Protein AF-0000000085068963 (afdb_homodimer)

Radius of gyration: 24.22 Å; Cα contacts (8 Å, |Δi|>4): 1140; chains: 2; bounding box: 43×78×57 Å

Foldseek 3Di:
DDDPVRVVVVDDDDDDDDDDDQPAAEEEEEEEPLADFQVVLVVQFRPSHYDYWYFYFYAPQFQALVSLLVSLVCQQVRLCPTPPPDQHQEYEYEWQLSCLSNDVVSSQCSNCVPRPDHYYYFLNRLVLVLCVVLVWQEEEEEEAAAPNSVVSVVVVSVVSRHHDQFYDYNHDGGLNCLLVDDPVNVLVRCCVGCVVTPGQEYEYETSSHPCQQCQVVSCVVNVHHYHYSSLSRVQVSQVSSPHQGDRPNRTCSRHPDPD/DDDPVRVVVVDDDDDDDDDDDQPAAEEEEEEEPLADFQVVLVVQFRPSHYDYWYFYFYAPQFQALVSLLVSLVCQQVRLCPTPPPDQHQEYEYEWQLSCLSNDVVSSQCSNCVPRPDHYYYFLNRLVLVLCVVLVWQEEEEEEAAAPNSVVSVVVVSVVSRHHDQFYDYNHDGGLNCLLVDDPVNVLVRCCVGCVVTPGQEYEYETSSHNCQQCQVVSCVVNVHHYHYSSLSRVQVSQVSSPHQGDRPNRTCSRHPDPD

Secondary structure (DSSP, 8-state):
---HHHHHHHSEE----BPPPPSSEEEEEEEETT-SSHHHHHHHHHTTTEEEEEEEE----B-SHHHHHHTHHHHHHHHHTSSTTS--SEEEE--HHHHHHH-HHHHHHHHHTTT-S--EE-HHHHHHHHHHHTT--EEEEEE-S-HHHHHHHHHHHHHTT-EEEEEEE----BHHHHTTB-HHHHHHHHHHHHTT---SEEEE--TTS--GGGHHHHHHHHSS-EEEHHHHHHHHHHHHTT-----TTS-SGGG----/---HHHHHHHSEE---PBPPPPSSEEEEEEEETT-SSHHHHHHHHHTTTEEEEEEEE----B-SHHHHHHTHHHHHHHHHTTTTTS--SEEEE--HHHHHHH-HHHHHHHHHTTT-S--EE-HHHHHHHHHHHTT--EEEEEE-S-HHHHHHHHHHHHHTT-EEEEEEE----BHHHHTTB-HHHHHHHHHHHHTT---SEEEE--TTS--GGGHHHHHHHHSS-EEEHHHHHHHHHHHHTT-----TTS-SGGG----

Structure (mmCIF, N/CA/C/O backbone):
data_AF-0000000085068963-model_v1
#
loop_
_entity.id
_entity.type
_entity.pdbx_description
1 polymer 'Asp/Glu racemase'
#
loop_
_atom_site.group_PDB
_atom_site.id
_atom_site.type_symbol
_atom_site.label_atom_id
_atom_site.label_alt_id
_atom_site.label_comp_id
_atom_site.label_asym_id
_atom_site.label_entity_id
_atom_site.label_seq_id
_atom_site.pdbx_PDB_ins_code
_atom_site.Cartn_x
_atom_site.Cartn_y
_atom_site.Cartn_z
_atom_site.occupancy
_atom_site.B_iso_or_equiv
_atom_site.auth_seq_id
_atom_site.auth_comp_id
_atom_site.auth_asym_id
_atom_site.auth_atom_id
_atom_site.pdbx_PDB_model_num
ATOM 1 N N . MET A 1 1 ? -1.361 -40.062 -10.117 1 86.5 1 MET A N 1
ATOM 2 C CA . MET A 1 1 ? -0.469 -38.938 -9.844 1 86.5 1 MET A CA 1
ATOM 3 C C . MET A 1 1 ? 0.991 -39.375 -9.93 1 86.5 1 MET A C 1
ATOM 5 O O . MET A 1 1 ? 1.331 -40.5 -9.562 1 86.5 1 MET A O 1
ATOM 9 N N . MET A 1 2 ? 1.778 -38.5 -10.531 1 91.5 2 MET A N 1
ATOM 10 C CA . MET A 1 2 ? 3.188 -38.844 -10.719 1 91.5 2 MET A CA 1
ATOM 11 C C . MET A 1 2 ? 3.9 -38.938 -9.375 1 91.5 2 MET A C 1
ATOM 13 O O . MET A 1 2 ? 3.629 -38.156 -8.461 1 91.5 2 MET A O 1
ATOM 17 N N . SER A 1 3 ? 4.789 -39.938 -9.227 1 94.44 3 SER A N 1
ATOM 18 C CA . SER A 1 3 ? 5.68 -40 -8.078 1 94.44 3 SER A CA 1
ATOM 19 C C . SER A 1 3 ? 6.633 -38.812 -8.047 1 94.44 3 SER A C 1
ATOM 21 O O . SER A 1 3 ? 6.762 -38.094 -9.039 1 94.44 3 SER A O 1
ATOM 23 N N . PHE A 1 4 ? 7.207 -38.594 -6.914 1 95.25 4 PHE A N 1
ATOM 24 C CA . PHE A 1 4 ? 8.172 -37.5 -6.781 1 95.25 4 PHE A CA 1
ATOM 25 C C . PHE A 1 4 ? 9.312 -37.656 -7.781 1 95.25 4 PHE A C 1
ATOM 27 O O . PHE A 1 4 ? 9.734 -36.688 -8.406 1 95.25 4 PHE A O 1
ATOM 34 N N . GLU A 1 5 ? 9.828 -38.875 -7.969 1 95.44 5 GLU A N 1
ATOM 35 C CA . GLU A 1 5 ? 10.914 -39.156 -8.906 1 95.44 5 GLU A CA 1
ATOM 36 C C . GLU A 1 5 ? 10.484 -38.844 -10.344 1 95.44 5 GLU A C 1
ATOM 38 O O . GLU A 1 5 ? 11.227 -38.219 -11.102 1 95.44 5 GLU A O 1
ATOM 43 N N . ALA A 1 6 ? 9.32 -39.312 -10.695 1 96.69 6 ALA A N 1
ATOM 44 C CA . ALA A 1 6 ? 8.789 -39.094 -12.039 1 96.69 6 ALA A CA 1
ATOM 45 C C . ALA A 1 6 ? 8.578 -37.594 -12.273 1 96.69 6 ALA A C 1
ATOM 47 O O . ALA A 1 6 ? 8.812 -37.094 -13.375 1 96.69 6 ALA A O 1
ATOM 48 N N . PHE A 1 7 ? 8.133 -36.969 -11.211 1 97 7 PHE A N 1
ATOM 49 C CA . PHE A 1 7 ? 7.91 -35.531 -11.305 1 97 7 PHE A CA 1
ATOM 50 C C . PHE A 1 7 ? 9.219 -34.781 -11.555 1 97 7 PHE A C 1
ATOM 52 O O . PHE A 1 7 ? 9.266 -33.844 -12.359 1 97 7 PHE A O 1
ATOM 59 N N . THR A 1 8 ? 10.273 -35.125 -10.852 1 96.56 8 THR A N 1
ATOM 60 C CA . THR A 1 8 ? 11.578 -34.5 -11.016 1 96.56 8 THR A CA 1
ATOM 61 C C . THR A 1 8 ? 12.047 -34.594 -12.469 1 96.56 8 THR A C 1
ATOM 63 O O . THR A 1 8 ? 12.688 -33.688 -12.984 1 96.56 8 THR A O 1
ATOM 66 N N . SER A 1 9 ? 11.672 -35.688 -13.156 1 96 9 SER A N 1
ATOM 67 C CA . SER A 1 9 ? 12.023 -35.875 -14.562 1 96 9 SER A CA 1
ATOM 68 C C . SER A 1 9 ? 11.125 -35.062 -15.477 1 96 9 SER A C 1
ATOM 70 O O . SER A 1 9 ? 11.547 -34.656 -16.562 1 96 9 SER A O 1
ATOM 72 N N . PHE A 1 10 ? 9.891 -34.906 -14.977 1 96.56 10 PHE A N 1
ATOM 73 C CA . PHE A 1 10 ? 8.898 -34.125 -15.719 1 96.56 10 PHE A CA 1
ATOM 74 C C . PHE A 1 10 ? 9.211 -32.656 -15.672 1 96.56 10 PHE A C 1
ATOM 76 O O . PHE A 1 10 ? 9.047 -31.938 -16.672 1 96.56 10 PHE A O 1
ATOM 83 N N . GLU A 1 11 ? 9.633 -32.156 -14.531 1 97 11 GLU A N 1
ATOM 84 C CA . GLU A 1 11 ? 9.984 -30.766 -14.312 1 97 11 GLU A CA 1
ATOM 85 C C . GLU A 1 11 ? 11.148 -30.344 -15.211 1 97 11 GLU A C 1
ATOM 87 O O . GLU A 1 11 ? 12.156 -31.047 -15.305 1 97 11 GLU A O 1
ATOM 92 N N . LYS A 1 12 ? 11.023 -29.234 -15.883 1 97.19 12 LYS A N 1
ATOM 93 C CA . LYS A 1 12 ? 12.055 -28.75 -16.797 1 97.19 12 LYS A CA 1
ATOM 94 C C . LYS A 1 12 ? 12.883 -27.641 -16.141 1 97.19 12 LYS A C 1
ATOM 96 O O . LYS A 1 12 ? 12.375 -26.547 -15.898 1 97.19 12 LYS A O 1
ATOM 101 N N . PRO A 1 13 ? 14.148 -27.938 -15.867 1 97.19 13 PRO A N 1
ATOM 102 C CA . PRO A 1 13 ? 14.984 -26.859 -15.352 1 97.19 13 PRO A CA 1
ATOM 103 C C . PRO A 1 13 ? 15.188 -25.734 -16.359 1 97.19 13 PRO A C 1
ATOM 105 O O . PRO A 1 13 ? 15.43 -25.984 -17.531 1 97.19 13 PRO A O 1
ATOM 108 N N . LEU A 1 14 ? 15.016 -24.531 -15.906 1 97.44 14 LEU A N 1
ATOM 109 C CA . LEU A 1 14 ? 15.148 -23.328 -16.734 1 97.44 14 LEU A CA 1
ATOM 110 C C . LEU A 1 14 ? 16.281 -22.453 -16.234 1 97.44 14 LEU A C 1
ATOM 112 O O . LEU A 1 14 ? 16.594 -22.453 -15.047 1 97.44 14 LEU A O 1
ATOM 116 N N . GLU A 1 15 ? 16.891 -21.719 -17.156 1 96.12 15 GLU A N 1
ATOM 117 C CA . GLU A 1 15 ? 17.922 -20.734 -16.828 1 96.12 15 GLU A CA 1
ATOM 118 C C . GLU A 1 15 ? 17.328 -19.328 -16.734 1 96.12 15 GLU A C 1
ATOM 120 O O . GLU A 1 15 ? 16.266 -19.062 -17.297 1 96.12 15 GLU A O 1
ATOM 125 N N . HIS A 1 16 ? 18 -18.516 -15.961 1 96.56 16 HIS A N 1
ATOM 126 C CA . HIS A 1 16 ? 17.562 -17.125 -15.906 1 96.56 16 HIS A CA 1
ATOM 127 C C . HIS A 1 16 ? 18.734 -16.188 -15.617 1 96.56 16 HIS A C 1
ATOM 129 O O . HIS A 1 16 ? 19.719 -16.594 -15.016 1 96.56 16 HIS A O 1
ATOM 135 N N . LYS A 1 17 ? 18.562 -14.992 -16.156 1 96.94 17 LYS A N 1
ATOM 136 C CA . LYS A 1 17 ? 19.469 -13.891 -15.844 1 96.94 17 LYS A CA 1
ATOM 137 C C . LYS A 1 17 ? 18.812 -12.906 -14.875 1 96.94 17 LYS A C 1
ATOM 139 O O . LYS A 1 17 ? 17.594 -12.898 -14.703 1 96.94 17 LYS A O 1
ATOM 144 N N . GLN A 1 18 ? 19.672 -12.102 -14.273 1 95.62 18 GLN A N 1
ATOM 145 C CA . GLN A 1 18 ? 19.188 -11.141 -13.289 1 95.62 18 GLN A CA 1
ATOM 146 C C . GLN A 1 18 ? 18.875 -9.797 -13.953 1 95.62 18 GLN A C 1
ATOM 148 O O . GLN A 1 18 ? 19.594 -9.359 -14.844 1 95.62 18 GLN A O 1
ATOM 153 N N . ALA A 1 19 ? 17.812 -9.273 -13.562 1 95.62 19 ALA A N 1
ATOM 154 C CA . ALA A 1 19 ? 17.438 -7.918 -13.953 1 95.62 19 ALA A CA 1
ATOM 155 C C . ALA A 1 19 ? 17.828 -6.906 -12.883 1 95.62 19 ALA A C 1
ATOM 157 O O . ALA A 1 19 ? 17.906 -7.242 -11.703 1 95.62 19 ALA A O 1
ATOM 158 N N . PRO A 1 20 ? 18.078 -5.668 -13.32 1 94 20 PRO A N 1
ATOM 159 C CA . PRO A 1 20 ? 18.328 -4.629 -12.328 1 94 20 PRO A CA 1
ATOM 160 C C . PRO A 1 20 ? 17.094 -4.273 -11.508 1 94 20 PRO A C 1
ATOM 162 O O . PRO A 1 20 ? 15.984 -4.672 -11.859 1 94 20 PRO A O 1
ATOM 165 N N . ARG A 1 21 ? 17.359 -3.58 -10.375 1 94.12 21 ARG A N 1
ATOM 166 C CA . ARG A 1 21 ? 16.281 -2.979 -9.594 1 94.12 21 ARG A CA 1
ATOM 167 C C . ARG A 1 21 ? 15.445 -2.039 -10.453 1 94.12 21 ARG A C 1
ATOM 169 O O . ARG A 1 21 ? 15.977 -1.327 -11.312 1 94.12 21 ARG A O 1
ATOM 176 N N . ILE A 1 22 ? 14.141 -2.072 -10.25 1 94.31 22 ILE A N 1
ATOM 177 C CA . ILE A 1 22 ? 13.273 -1.179 -11.008 1 94.31 22 ILE A CA 1
ATOM 178 C C . ILE A 1 22 ? 13.695 0.27 -10.781 1 94.31 22 ILE A C 1
ATOM 180 O O . ILE A 1 22 ? 13.953 0.675 -9.648 1 94.31 22 ILE A O 1
ATOM 184 N N . ASN A 1 23 ? 13.789 1.02 -11.852 1 94.06 23 ASN A N 1
ATOM 185 C CA . ASN A 1 23 ? 14.312 2.379 -11.805 1 94.06 23 ASN A CA 1
ATOM 186 C C . ASN A 1 23 ? 13.242 3.379 -11.375 1 94.06 23 ASN A C 1
ATOM 188 O O . ASN A 1 23 ? 12.734 4.141 -12.203 1 94.06 23 ASN A O 1
ATOM 192 N N . ARG A 1 24 ? 12.961 3.492 -10.141 1 96.56 24 ARG A N 1
ATOM 193 C CA . ARG A 1 24 ? 12.062 4.445 -9.492 1 96.56 24 ARG A CA 1
ATOM 194 C C . ARG A 1 24 ? 12.5 4.723 -8.055 1 96.56 24 ARG A C 1
ATOM 196 O O . ARG A 1 24 ? 13.391 4.051 -7.531 1 96.56 24 ARG A O 1
ATOM 203 N N . VAL A 1 25 ? 11.945 5.758 -7.438 1 98.5 25 VAL A N 1
ATOM 204 C CA . VAL A 1 25 ? 12.195 6.016 -6.023 1 98.5 25 VAL A CA 1
ATOM 205 C C . VAL A 1 25 ? 11.477 4.969 -5.176 1 98.5 25 VAL A C 1
ATOM 207 O O . VAL A 1 25 ? 10.266 4.777 -5.305 1 98.5 25 VAL A O 1
ATOM 210 N N . HIS A 1 26 ? 12.188 4.219 -4.367 1 98.69 26 HIS A N 1
ATOM 211 C CA . HIS A 1 26 ? 11.602 3.234 -3.459 1 98.69 26 HIS A CA 1
ATOM 212 C C . HIS A 1 26 ? 11.344 3.842 -2.084 1 98.69 26 HIS A C 1
ATOM 214 O O . HIS A 1 26 ? 12.281 4.219 -1.38 1 98.69 26 HIS A O 1
ATOM 220 N N . ILE A 1 27 ? 10.086 3.912 -1.694 1 98.88 27 ILE A N 1
ATOM 221 C CA . ILE A 1 27 ? 9.672 4.539 -0.443 1 98.88 27 ILE A CA 1
ATOM 222 C C . ILE A 1 27 ? 9.164 3.471 0.523 1 98.88 27 ILE A C 1
ATOM 224 O O . ILE A 1 27 ? 8.195 2.766 0.224 1 98.88 27 ILE A O 1
ATOM 228 N N . GLY A 1 28 ? 9.844 3.279 1.648 1 98.88 28 GLY A N 1
ATOM 229 C CA . GLY A 1 28 ? 9.258 2.512 2.738 1 98.88 28 GLY A CA 1
ATOM 230 C C . GLY A 1 28 ? 8.297 3.314 3.586 1 98.88 28 GLY A C 1
ATOM 231 O O . GLY A 1 28 ? 8.617 4.418 4.027 1 98.88 28 GLY A O 1
ATOM 232 N N . LEU A 1 29 ? 7.137 2.824 3.814 1 98.88 29 LEU A N 1
ATOM 233 C CA . LEU A 1 29 ? 6.09 3.559 4.52 1 98.88 29 LEU A CA 1
ATOM 234 C C . LEU A 1 29 ? 5.586 2.768 5.723 1 98.88 29 LEU A C 1
ATOM 236 O O . LEU A 1 29 ? 5.074 1.656 5.57 1 98.88 29 LEU A O 1
ATOM 240 N N . VAL A 1 30 ? 5.754 3.266 6.883 1 98.88 30 VAL A N 1
ATOM 241 C CA . VAL A 1 30 ? 5.09 2.766 8.078 1 98.88 30 VAL A CA 1
ATOM 242 C C . VAL A 1 30 ? 3.838 3.594 8.359 1 98.88 30 VAL A C 1
ATOM 244 O O . VAL A 1 30 ? 3.922 4.809 8.555 1 98.88 30 VAL A O 1
ATOM 247 N N . GLN A 1 31 ? 2.748 3.027 8.297 1 98.31 31 GLN A N 1
ATOM 248 C CA . GLN A 1 31 ? 1.5 3.732 8.57 1 98.31 31 GLN A CA 1
ATOM 249 C C . GLN A 1 31 ? 0.787 3.131 9.781 1 98.31 31 GLN A C 1
ATOM 251 O O . GLN A 1 31 ? 1.187 2.078 10.281 1 98.31 31 GLN A O 1
ATOM 256 N N . LEU A 1 32 ? -0.251 3.783 10.25 1 98.56 32 LEU A N 1
ATOM 257 C CA . LEU A 1 32 ? -0.967 3.344 11.438 1 98.56 32 LEU A CA 1
ATOM 258 C C . LEU A 1 32 ? -1.995 2.271 11.094 1 98.56 32 LEU A C 1
ATOM 260 O O . LEU A 1 32 ? -2.541 2.264 9.992 1 98.56 32 LEU A O 1
ATOM 264 N N . SER A 1 33 ? -2.316 1.42 12.07 1 98.5 33 SER A N 1
ATOM 265 C CA . SER A 1 33 ? -3.383 0.435 11.922 1 98.5 33 SER A CA 1
ATOM 266 C C . SER A 1 33 ? -4.727 1.108 11.656 1 98.5 33 SER A C 1
ATOM 268 O O . SER A 1 33 ? -5.637 0.487 11.109 1 98.5 33 SER A O 1
ATOM 270 N N . THR A 1 34 ? -4.824 2.42 11.938 1 98 34 THR A N 1
ATOM 271 C CA . THR A 1 34 ? -6.09 3.139 11.82 1 98 34 THR A CA 1
ATOM 272 C C . THR A 1 34 ? -6.102 4.012 10.57 1 98 34 THR A C 1
ATOM 274 O O . THR A 1 34 ? -7.043 4.777 10.359 1 98 34 THR A O 1
ATOM 277 N N . ASP A 1 35 ? -5.055 3.961 9.773 1 98.06 35 ASP A N 1
ATOM 278 C CA . ASP A 1 35 ? -5.023 4.766 8.555 1 98.06 35 ASP A CA 1
ATOM 279 C C . ASP A 1 35 ? -5.891 4.145 7.461 1 98.06 35 ASP A C 1
ATOM 281 O O . ASP A 1 35 ? -5.711 2.979 7.105 1 98.06 35 ASP A O 1
ATOM 285 N N . HIS A 1 36 ? -6.844 4.953 6.953 1 97.62 36 HIS A N 1
ATOM 286 C CA . HIS A 1 36 ? -7.781 4.488 5.938 1 97.62 36 HIS A CA 1
ATOM 287 C C . HIS A 1 36 ? -7.543 5.191 4.602 1 97.62 36 HIS A C 1
ATOM 289 O O . HIS A 1 36 ? -8.219 4.898 3.613 1 97.62 36 HIS A O 1
ATOM 295 N N . SER A 1 37 ? -6.527 6.098 4.539 1 97.44 37 SER A N 1
ATOM 296 C CA . SER A 1 37 ? -6.566 7.023 3.414 1 97.44 37 SER A CA 1
ATOM 297 C C . SER A 1 37 ? -5.23 7.059 2.678 1 97.44 37 SER A C 1
ATOM 299 O O . SER A 1 37 ? -5.191 7.238 1.46 1 97.44 37 SER A O 1
ATOM 301 N N . LEU A 1 38 ? -4.133 6.816 3.34 1 98.12 38 LEU A N 1
ATOM 302 C CA . LEU A 1 38 ? -2.805 7.141 2.83 1 98.12 38 LEU A CA 1
ATOM 303 C C . LEU A 1 38 ? -2.463 6.285 1.615 1 98.12 38 LEU A C 1
ATOM 305 O O . LEU A 1 38 ? -2.033 6.805 0.583 1 98.12 38 LEU A O 1
ATOM 309 N N . GLU A 1 39 ? -2.678 4.969 1.683 1 97.44 39 GLU A N 1
ATOM 310 C CA . GLU A 1 39 ? -2.361 4.094 0.559 1 97.44 39 GLU A CA 1
ATOM 311 C C . GLU A 1 39 ? -3.205 4.438 -0.665 1 97.44 39 GLU A C 1
ATOM 313 O O . GLU A 1 39 ? -2.707 4.426 -1.793 1 97.44 39 GLU A O 1
ATOM 318 N N . MET A 1 40 ? -4.457 4.801 -0.441 1 96.38 40 MET A N 1
ATOM 319 C CA . MET A 1 40 ? -5.328 5.168 -1.552 1 96.38 40 MET A CA 1
ATOM 320 C C . MET A 1 40 ? -4.891 6.492 -2.174 1 96.38 40 MET A C 1
ATOM 322 O O . MET A 1 40 ? -4.871 6.629 -3.396 1 96.38 40 MET A O 1
ATOM 326 N N . ASP A 1 41 ? -4.52 7.43 -1.316 1 97.5 41 ASP A N 1
ATOM 327 C CA . ASP A 1 41 ? -4.016 8.703 -1.812 1 97.5 41 ASP A CA 1
ATOM 328 C C . ASP A 1 41 ? -2.738 8.516 -2.629 1 97.5 41 ASP A C 1
ATOM 330 O O . ASP A 1 41 ? -2.641 9 -3.758 1 97.5 41 ASP A O 1
ATOM 334 N N . TRP A 1 42 ? -1.771 7.762 -2.096 1 98 42 TRP A N 1
ATOM 335 C CA . TRP A 1 42 ? -0.472 7.648 -2.75 1 98 42 TRP A CA 1
ATOM 336 C C . TRP A 1 42 ? -0.57 6.797 -4.012 1 98 42 TRP A C 1
ATOM 338 O O . TRP A 1 42 ? 0.197 6.988 -4.957 1 98 42 TRP A O 1
ATOM 348 N N . ALA A 1 43 ? -1.548 5.902 -4.066 1 96.62 43 ALA A N 1
ATOM 349 C CA . ALA A 1 43 ? -1.754 5.137 -5.293 1 96.62 43 ALA A CA 1
ATOM 350 C C . ALA A 1 43 ? -2.004 6.059 -6.48 1 96.62 43 ALA A C 1
ATOM 352 O O . ALA A 1 43 ? -1.646 5.73 -7.617 1 96.62 43 ALA A O 1
ATOM 353 N N . LYS A 1 44 ? -2.504 7.234 -6.223 1 96.44 44 LYS A N 1
ATOM 354 C CA . LYS A 1 44 ? -2.818 8.195 -7.273 1 96.44 44 LYS A CA 1
ATOM 355 C C . LYS A 1 44 ? -1.579 8.984 -7.688 1 96.44 44 LYS A C 1
ATOM 357 O O . LYS A 1 44 ? -1.554 9.602 -8.758 1 96.44 44 LYS A O 1
ATOM 362 N N . LEU A 1 45 ? -0.586 8.984 -6.805 1 97.44 45 LEU A N 1
ATOM 363 C CA . LEU A 1 45 ? 0.534 9.898 -6.98 1 97.44 45 LEU A CA 1
ATOM 364 C C . LEU A 1 45 ? 1.757 9.164 -7.523 1 97.44 45 LEU A C 1
ATOM 366 O O . LEU A 1 45 ? 2.629 9.781 -8.141 1 97.44 45 LEU A O 1
ATOM 370 N N . LEU A 1 46 ? 1.908 7.887 -7.375 1 97.06 46 LEU A N 1
ATOM 371 C CA . LEU A 1 46 ? 3.129 7.121 -7.594 1 97.06 46 LEU A CA 1
ATOM 372 C C . LEU A 1 46 ? 3.496 7.094 -9.078 1 97.06 46 LEU A C 1
ATOM 374 O O . LEU A 1 46 ? 4.617 7.441 -9.445 1 97.06 46 LEU A O 1
ATOM 378 N N . GLY A 1 47 ? 2.465 6.754 -9.969 1 93 47 GLY A N 1
ATOM 379 C CA . GLY A 1 47 ? 2.793 6.539 -11.367 1 93 47 GLY A CA 1
ATOM 380 C C . GLY A 1 47 ? 4.023 5.672 -11.57 1 93 47 GLY A C 1
ATOM 381 O O . GLY A 1 47 ? 4.164 4.629 -10.922 1 93 47 GLY A O 1
ATOM 382 N N . THR A 1 48 ? 4.902 6.113 -12.461 1 94.12 48 THR A N 1
ATOM 383 C CA . THR A 1 48 ? 6.121 5.355 -12.727 1 94.12 48 THR A CA 1
ATOM 384 C C . THR A 1 48 ? 7.312 5.969 -11.992 1 94.12 48 THR A C 1
ATOM 386 O O . THR A 1 48 ? 8.445 5.52 -12.156 1 94.12 48 THR A O 1
ATOM 389 N N . GLN A 1 49 ? 7.07 6.965 -11.188 1 96.88 49 GLN A N 1
ATOM 390 C CA . GLN A 1 49 ? 8.188 7.715 -10.617 1 96.88 49 GLN A CA 1
ATOM 391 C C . GLN A 1 49 ? 8.617 7.117 -9.281 1 96.88 49 GLN A C 1
ATOM 393 O O . GLN A 1 49 ? 9.742 7.344 -8.828 1 96.88 49 GLN A O 1
ATOM 398 N N . ALA A 1 50 ? 7.676 6.352 -8.633 1 98.19 50 ALA A N 1
ATOM 399 C CA . ALA A 1 50 ? 8.008 5.824 -7.312 1 98.19 50 ALA A CA 1
ATOM 400 C C . ALA A 1 50 ? 7.27 4.516 -7.043 1 98.19 50 ALA A C 1
ATOM 402 O O . ALA A 1 50 ? 6.312 4.18 -7.742 1 98.19 50 ALA A O 1
ATOM 403 N N . GLY A 1 51 ? 7.746 3.699 -6.184 1 97.69 51 GLY A N 1
ATOM 404 C CA . GLY A 1 51 ? 7.105 2.553 -5.562 1 97.69 51 GLY A CA 1
ATOM 405 C C . GLY A 1 51 ? 7.051 2.65 -4.051 1 97.69 51 GLY A C 1
ATOM 406 O O . GLY A 1 51 ? 7.996 3.119 -3.416 1 97.69 51 GLY A O 1
ATOM 407 N N . VAL A 1 52 ? 5.941 2.279 -3.531 1 98.5 52 VAL A N 1
ATOM 408 C CA . VAL A 1 52 ? 5.773 2.334 -2.082 1 98.5 52 VAL A CA 1
ATOM 409 C C . VAL A 1 52 ? 5.66 0.919 -1.521 1 98.5 52 VAL A C 1
ATOM 411 O O . VAL A 1 52 ? 5.008 0.059 -2.117 1 98.5 52 VAL A O 1
ATOM 414 N N . PHE A 1 53 ? 6.309 0.645 -0.433 1 98.62 53 PHE A N 1
ATOM 415 C CA . PHE A 1 53 ? 6.293 -0.588 0.346 1 98.62 53 PHE A CA 1
ATOM 416 C C . PHE A 1 53 ? 5.859 -0.315 1.782 1 98.62 53 PHE A C 1
ATOM 418 O O . PHE A 1 53 ? 6.527 0.428 2.506 1 98.62 53 PHE A O 1
ATOM 425 N N . SER A 1 54 ? 4.809 -0.962 2.18 1 98.38 54 SER A N 1
ATOM 426 C CA . SER A 1 54 ? 4.148 -0.454 3.377 1 98.38 54 SER A CA 1
ATOM 427 C C . SER A 1 54 ? 4.105 -1.512 4.477 1 98.38 54 SER A C 1
ATOM 429 O O . SER A 1 54 ? 4.16 -2.711 4.191 1 98.38 54 SER A O 1
ATOM 431 N N . SER A 1 55 ? 4.047 -1.129 5.672 1 98.62 55 SER A N 1
ATOM 432 C CA . SER A 1 55 ? 3.721 -1.876 6.883 1 98.62 55 SER A CA 1
ATOM 433 C C . SER A 1 55 ? 2.891 -1.034 7.844 1 98.62 55 SER A C 1
ATOM 435 O O . SER A 1 55 ? 2.604 0.132 7.566 1 98.62 55 SER A O 1
ATOM 437 N N . ARG A 1 56 ? 2.404 -1.647 8.922 1 98.69 56 ARG A N 1
ATOM 438 C CA . ARG A 1 56 ? 1.547 -0.928 9.859 1 98.69 56 ARG A CA 1
ATOM 439 C C . ARG A 1 56 ? 2.016 -1.126 11.297 1 98.69 56 ARG A C 1
ATOM 441 O O . ARG A 1 56 ? 2.568 -2.174 11.633 1 98.69 56 ARG A O 1
ATOM 448 N N . VAL A 1 57 ? 1.795 -0.145 12.031 1 98.38 57 VAL A N 1
ATOM 449 C CA . VAL A 1 57 ? 2 -0.182 13.477 1 98.38 57 VAL A CA 1
ATOM 450 C C . VAL A 1 57 ? 0.664 -0.005 14.195 1 98.38 57 VAL A C 1
ATOM 452 O O . VAL A 1 57 ? -0.202 0.741 13.727 1 98.38 57 VAL A O 1
ATOM 455 N N . PHE A 1 58 ? 0.511 -0.708 15.305 1 97.75 58 PHE A N 1
ATOM 456 C CA . PHE A 1 58 ? -0.734 -0.636 16.062 1 97.75 58 PHE A CA 1
ATOM 457 C C . PHE A 1 58 ? -0.936 0.76 16.641 1 97.75 58 PHE A C 1
ATOM 459 O O . PHE A 1 58 ? 0.006 1.366 17.156 1 97.75 58 PHE A O 1
ATOM 466 N N . TYR A 1 59 ? -2.078 1.228 16.516 1 96.5 59 TYR A N 1
ATOM 467 C CA . TYR A 1 59 ? -2.525 2.471 17.125 1 96.5 59 TYR A CA 1
ATOM 468 C C . TYR A 1 59 ? -3.945 2.334 17.656 1 96.5 59 TYR A C 1
ATOM 470 O O . TYR A 1 59 ? -4.836 1.845 16.969 1 96.5 59 TYR A O 1
ATOM 478 N N . SER A 1 60 ? -4.215 2.775 18.922 1 93.69 60 SER A N 1
ATOM 479 C CA . SER A 1 60 ? -5.488 2.617 19.609 1 93.69 60 SER A CA 1
ATOM 480 C C . SER A 1 60 ? -6.562 3.516 19 1 93.69 60 SER A C 1
ATOM 482 O O . SER A 1 60 ? -7.75 3.34 19.281 1 93.69 60 SER A O 1
ATOM 484 N N . SER A 1 61 ? -6.152 4.617 18.234 1 92.5 61 SER A N 1
ATOM 485 C CA . SER A 1 61 ? -7.043 5.559 17.562 1 92.5 61 SER A CA 1
ATOM 486 C C . SER A 1 61 ? -7.367 6.75 18.453 1 92.5 61 SER A C 1
ATOM 488 O O . SER A 1 61 ? -7.945 7.738 17.984 1 92.5 61 SER A O 1
ATOM 490 N N . GLU A 1 62 ? -6.949 6.719 19.719 1 93.19 62 GLU A N 1
ATOM 491 C CA . GLU A 1 62 ? -7.23 7.84 20.609 1 93.19 62 GLU A CA 1
ATOM 492 C C . GLU A 1 62 ? -6.332 9.031 20.297 1 93.19 62 GLU A C 1
ATOM 494 O O . GLU A 1 62 ? -5.105 8.914 20.312 1 93.19 62 GLU A O 1
ATOM 499 N N . MET A 1 63 ? -6.965 10.133 20.109 1 93.19 63 MET A N 1
ATOM 500 C CA . MET A 1 63 ? -6.219 11.328 19.734 1 93.19 63 MET A CA 1
ATOM 501 C C . MET A 1 63 ? -5.762 12.094 20.969 1 93.19 63 MET A C 1
ATOM 503 O O . MET A 1 63 ? -6.199 13.227 21.203 1 93.19 63 MET A O 1
ATOM 507 N N . THR A 1 64 ? -4.852 11.5 21.75 1 94.62 64 THR A N 1
ATOM 508 C CA . THR A 1 64 ? -4.215 12.109 22.906 1 94.62 64 THR A CA 1
ATOM 509 C C . THR A 1 64 ? -2.693 12.031 22.797 1 94.62 64 THR A C 1
ATOM 511 O O . THR A 1 64 ? -2.16 11.117 22.172 1 94.62 64 THR A O 1
ATOM 514 N N . PRO A 1 65 ? -2.074 12.984 23.422 1 95 65 PRO A N 1
ATOM 515 C CA . PRO A 1 65 ? -0.611 12.938 23.391 1 95 65 PRO A CA 1
ATOM 516 C C . PRO A 1 65 ? -0.046 11.617 23.906 1 95 65 PRO A C 1
ATOM 518 O O . PRO A 1 65 ? 0.907 11.086 23.328 1 95 65 PRO A O 1
ATOM 521 N N . GLU A 1 66 ? -0.613 11.055 24.922 1 95.44 66 GLU A N 1
ATOM 522 C CA . GLU A 1 66 ? -0.136 9.805 25.516 1 95.44 66 GLU A CA 1
ATOM 523 C C . GLU A 1 66 ? -0.286 8.641 24.531 1 95.44 66 GLU A C 1
ATOM 525 O O . GLU A 1 66 ? 0.657 7.879 24.328 1 95.44 66 GLU A O 1
ATOM 530 N N . ALA A 1 67 ? -1.446 8.516 24 1 95.31 67 ALA A N 1
ATOM 531 C CA . ALA A 1 67 ? -1.708 7.445 23.031 1 95.31 67 ALA A CA 1
ATOM 532 C C . ALA A 1 67 ? -0.809 7.578 21.812 1 95.31 67 ALA A C 1
ATOM 534 O O . ALA A 1 67 ? -0.289 6.582 21.297 1 95.31 67 ALA A O 1
ATOM 535 N N . LEU A 1 68 ? -0.622 8.773 21.344 1 96 68 LEU A N 1
ATOM 536 C CA . LEU A 1 68 ? 0.21 9.055 20.172 1 96 68 LEU A CA 1
ATOM 537 C C . LEU A 1 68 ? 1.675 8.75 20.469 1 96 68 LEU A C 1
ATOM 539 O O . LEU A 1 68 ? 2.381 8.195 19.625 1 96 68 LEU A O 1
ATOM 543 N N . ASP A 1 69 ? 2.121 9.047 21.656 1 96.31 69 ASP A N 1
ATOM 544 C CA . ASP A 1 69 ? 3.506 8.797 22.047 1 96.31 69 ASP A CA 1
ATOM 545 C C . ASP A 1 69 ? 3.791 7.297 22.094 1 96.31 69 ASP A C 1
ATOM 547 O O . ASP A 1 69 ? 4.902 6.859 21.797 1 96.31 69 ASP A O 1
ATOM 551 N N . GLN A 1 70 ? 2.838 6.496 22.422 1 96.44 70 GLN A N 1
ATOM 552 C CA . GLN A 1 70 ? 2.988 5.055 22.594 1 96.44 70 GLN A CA 1
ATOM 553 C C . GLN A 1 70 ? 3.262 4.375 21.25 1 96.44 70 GLN A C 1
ATOM 555 O O . GLN A 1 70 ? 3.787 3.26 21.219 1 96.44 70 GLN A O 1
ATOM 560 N N . ILE A 1 71 ? 2.92 5.066 20.203 1 97.19 71 ILE A N 1
ATOM 561 C CA . ILE A 1 71 ? 3.088 4.496 18.875 1 97.19 71 ILE A CA 1
ATOM 562 C C . ILE A 1 71 ? 4.57 4.273 18.578 1 97.19 71 ILE A C 1
ATOM 564 O O . ILE A 1 71 ? 4.938 3.354 17.844 1 97.19 71 ILE A O 1
ATOM 568 N N . ALA A 1 72 ? 5.414 5.07 19.188 1 97.62 72 ALA A N 1
ATOM 569 C CA . ALA A 1 72 ? 6.855 5.031 18.969 1 97.62 72 ALA A CA 1
ATOM 570 C C . ALA A 1 72 ? 7.41 3.623 19.172 1 97.62 72 ALA A C 1
ATOM 572 O O . ALA A 1 72 ? 8.32 3.195 18.469 1 97.62 72 ALA A O 1
ATOM 573 N N . SER A 1 73 ? 6.844 2.891 20.031 1 97.06 73 SER A N 1
ATOM 574 C CA . SER A 1 73 ? 7.367 1.595 20.453 1 97.06 73 SER A CA 1
ATOM 575 C C . SER A 1 73 ? 7.27 0.57 19.328 1 97.06 73 SER A C 1
ATOM 577 O O . SER A 1 73 ? 7.969 -0.447 19.344 1 97.06 73 SER A O 1
ATOM 579 N N . GLY A 1 74 ? 6.453 0.814 18.344 1 98.12 74 GLY A N 1
ATOM 580 C CA . GLY A 1 74 ? 6.234 -0.177 17.297 1 98.12 74 GLY A CA 1
ATOM 581 C C . GLY A 1 74 ? 6.867 0.199 15.977 1 98.12 74 GLY A C 1
ATOM 582 O O . GLY A 1 74 ? 6.84 -0.583 15.023 1 98.12 74 GLY A O 1
ATOM 583 N N . ILE A 1 75 ? 7.477 1.396 15.875 1 98.62 75 ILE A N 1
ATOM 584 C CA . ILE A 1 75 ? 7.902 1.942 14.594 1 98.62 75 ILE A CA 1
ATOM 585 C C . ILE A 1 75 ? 9.055 1.112 14.039 1 98.62 75 ILE A C 1
ATOM 587 O O . ILE A 1 75 ? 9.078 0.777 12.852 1 98.62 75 ILE A O 1
ATOM 591 N N . VAL A 1 76 ? 10 0.656 14.875 1 98.62 76 VAL A N 1
ATOM 592 C CA . VAL A 1 76 ? 11.18 -0.073 14.422 1 98.62 76 VAL A CA 1
ATOM 593 C C . VAL A 1 76 ? 10.766 -1.42 13.836 1 98.62 76 VAL A C 1
ATOM 595 O O . VAL A 1 76 ? 11.164 -1.771 12.719 1 98.62 76 VAL A O 1
ATOM 598 N N . GLU A 1 77 ? 9.945 -2.111 14.594 1 98.06 77 GLU A N 1
ATOM 599 C CA . GLU A 1 77 ? 9.5 -3.428 14.148 1 98.06 77 GLU A CA 1
ATOM 600 C C . GLU A 1 77 ? 8.734 -3.332 12.828 1 98.06 77 GLU A C 1
ATOM 602 O O . GLU A 1 77 ? 8.945 -4.141 11.922 1 98.06 77 GLU A O 1
ATOM 607 N N . ALA A 1 78 ? 7.832 -2.379 12.734 1 98.62 78 ALA A N 1
ATOM 608 C CA . ALA A 1 78 ? 7.078 -2.166 11.5 1 98.62 78 ALA A CA 1
ATOM 609 C C . ALA A 1 78 ? 8.008 -1.836 10.336 1 98.62 78 ALA A C 1
ATOM 611 O O . ALA A 1 78 ? 7.836 -2.348 9.227 1 98.62 78 ALA A O 1
ATOM 612 N N . SER A 1 79 ? 9 -0.989 10.594 1 98.62 79 SER A N 1
ATOM 613 C CA . SER A 1 79 ? 9.984 -0.605 9.586 1 98.62 79 SER A CA 1
ATOM 614 C C . SER A 1 79 ? 10.781 -1.812 9.102 1 98.62 79 SER A C 1
ATOM 616 O O . SER A 1 79 ? 11 -1.975 7.898 1 98.62 79 SER A O 1
ATOM 618 N N . ASP A 1 80 ? 11.109 -2.723 10 1 98.31 80 ASP A N 1
ATOM 619 C CA . ASP A 1 80 ? 11.953 -3.877 9.711 1 98.31 80 ASP A CA 1
ATOM 620 C C . ASP A 1 80 ? 11.242 -4.852 8.773 1 98.31 80 ASP A C 1
ATOM 622 O O . ASP A 1 80 ? 11.891 -5.621 8.062 1 98.31 80 ASP A O 1
ATOM 626 N N . LEU A 1 81 ? 9.945 -4.805 8.734 1 98.5 81 LEU A N 1
ATOM 627 C CA . LEU A 1 81 ? 9.172 -5.75 7.938 1 98.5 81 LEU A CA 1
ATOM 628 C C . LEU A 1 81 ? 9.109 -5.312 6.477 1 98.5 81 LEU A C 1
ATOM 630 O O . LEU A 1 81 ? 8.703 -6.09 5.609 1 98.5 81 LEU A O 1
ATOM 634 N N . ILE A 1 82 ? 9.539 -4.109 6.199 1 98.56 82 ILE A N 1
ATOM 635 C CA . ILE A 1 82 ? 9.297 -3.539 4.879 1 98.56 82 ILE A CA 1
ATOM 636 C C . ILE A 1 82 ? 10.352 -4.043 3.9 1 98.56 82 ILE A C 1
ATOM 638 O O . ILE A 1 82 ? 11.531 -3.701 4.02 1 98.56 82 ILE A O 1
ATOM 642 N N . ALA A 1 83 ? 9.953 -4.891 2.963 1 97.75 83 ALA A N 1
ATOM 643 C CA . ALA A 1 83 ? 10.68 -5.27 1.759 1 97.75 83 ALA A CA 1
ATOM 644 C C . ALA A 1 83 ? 12.102 -5.723 2.1 1 97.75 83 ALA A C 1
ATOM 646 O O . ALA A 1 83 ? 13.07 -5.219 1.53 1 97.75 83 ALA A O 1
ATOM 647 N N . THR A 1 84 ? 12.211 -6.688 2.955 1 96.5 84 THR A N 1
ATOM 648 C CA . THR A 1 84 ? 13.5 -7.223 3.354 1 96.5 84 THR A CA 1
ATOM 649 C C . THR A 1 84 ? 14.328 -7.605 2.131 1 96.5 84 THR A C 1
ATOM 651 O O . THR A 1 84 ? 13.844 -8.305 1.24 1 96.5 84 THR A O 1
ATOM 654 N N . GLY A 1 85 ? 15.539 -7.086 2.066 1 94.12 85 GLY A N 1
ATOM 655 C CA . GLY A 1 85 ? 16.453 -7.414 0.979 1 94.12 85 GLY A CA 1
ATOM 656 C C . GLY A 1 85 ? 16.422 -6.395 -0.145 1 94.12 85 GLY A C 1
ATOM 657 O O . GLY A 1 85 ? 17.266 -6.441 -1.048 1 94.12 85 GLY A O 1
ATOM 658 N N . LEU A 1 86 ? 15.516 -5.504 -0.226 1 96.12 86 LEU A N 1
ATOM 659 C CA . LEU A 1 86 ? 15.422 -4.438 -1.218 1 96.12 86 LEU A CA 1
ATOM 660 C C . LEU A 1 86 ? 15.789 -3.092 -0.604 1 96.12 86 LEU A C 1
ATOM 662 O O . LEU A 1 86 ? 15.07 -2.582 0.259 1 96.12 86 LEU A O 1
ATOM 666 N N . PRO A 1 87 ? 16.875 -2.461 -1.027 1 95.88 87 PRO A N 1
ATOM 667 C CA . PRO A 1 87 ? 17.219 -1.148 -0.478 1 95.88 87 PRO A CA 1
ATOM 668 C C . PRO A 1 87 ? 16.156 -0.094 -0.746 1 95.88 87 PRO A C 1
ATOM 670 O O . PRO A 1 87 ? 15.664 0.022 -1.873 1 95.88 87 PRO A O 1
ATOM 673 N N . MET A 1 88 ? 15.781 0.646 0.269 1 98.25 88 MET A N 1
ATOM 674 C CA . MET A 1 88 ? 14.906 1.806 0.145 1 98.25 88 MET A CA 1
ATOM 675 C C . MET A 1 88 ? 15.711 3.078 -0.085 1 98.25 88 MET A C 1
ATOM 677 O O . MET A 1 88 ? 16.875 3.168 0.333 1 98.25 88 MET A O 1
ATOM 681 N N . ASP A 1 89 ? 15.07 3.988 -0.779 1 98.75 89 ASP A N 1
ATOM 682 C CA . ASP A 1 89 ? 15.727 5.277 -0.979 1 98.75 89 ASP A CA 1
ATOM 683 C C . ASP A 1 89 ? 15.359 6.262 0.13 1 98.75 89 ASP A C 1
ATOM 685 O O . ASP A 1 89 ? 16.125 7.172 0.439 1 98.75 89 ASP A O 1
ATOM 689 N N . VAL A 1 90 ? 14.203 6.129 0.724 1 98.88 90 VAL A N 1
ATOM 690 C CA . VAL A 1 90 ? 13.672 6.992 1.775 1 98.88 90 VAL A CA 1
ATOM 691 C C . VAL A 1 90 ? 12.641 6.227 2.594 1 98.88 90 VAL A C 1
ATOM 693 O O . VAL A 1 90 ? 11.93 5.367 2.064 1 98.88 90 VAL A O 1
ATOM 696 N N . MET A 1 91 ? 12.609 6.445 3.895 1 98.88 91 MET A N 1
ATOM 697 C CA . MET A 1 91 ? 11.57 5.906 4.766 1 98.88 91 MET A CA 1
ATOM 698 C C . MET A 1 91 ? 10.586 6.992 5.176 1 98.88 91 MET A C 1
ATOM 700 O O . MET A 1 91 ? 10.969 8.148 5.375 1 98.88 91 MET A O 1
ATOM 704 N N . ALA A 1 92 ? 9.32 6.656 5.273 1 98.94 92 ALA A N 1
ATOM 705 C CA . ALA A 1 92 ? 8.273 7.594 5.668 1 98.94 92 ALA A CA 1
ATOM 706 C C . ALA A 1 92 ? 7.418 7.02 6.793 1 98.94 92 ALA A C 1
ATOM 708 O O . ALA A 1 92 ? 7.109 5.828 6.797 1 98.94 92 ALA A O 1
ATOM 709 N N . PHE A 1 93 ? 7.035 7.832 7.742 1 98.94 93 PHE A N 1
ATOM 710 C CA . PHE A 1 93 ? 6.078 7.508 8.797 1 98.94 93 PHE A CA 1
ATOM 711 C C . PHE A 1 93 ? 4.781 8.289 8.602 1 98.94 93 PHE A C 1
ATOM 713 O O . PHE A 1 93 ? 4.773 9.516 8.664 1 98.94 93 PHE A O 1
ATOM 720 N N . GLY A 1 94 ? 3.676 7.562 8.445 1 98.62 94 GLY A N 1
ATOM 721 C CA . GLY A 1 94 ? 2.441 8.133 7.93 1 98.62 94 GLY A CA 1
ATOM 722 C C . GLY A 1 94 ? 1.508 8.625 9.023 1 98.62 94 GLY A C 1
ATOM 723 O O . GLY A 1 94 ? 0.325 8.273 9.031 1 98.62 94 GLY A O 1
ATOM 724 N N . CYS A 1 95 ? 2.016 9.461 9.875 1 98.44 95 CYS A N 1
ATOM 725 C CA . CYS A 1 95 ? 1.134 10.07 10.859 1 98.44 95 CYS A CA 1
ATOM 726 C C . CYS A 1 95 ? 1.617 11.469 11.242 1 98.44 95 CYS A C 1
ATOM 728 O O . CYS A 1 95 ? 2.703 11.625 11.797 1 98.44 95 CYS A O 1
ATOM 730 N N . THR A 1 96 ? 0.777 12.438 11.031 1 98.06 96 THR A N 1
ATOM 731 C CA . THR A 1 96 ? 1.12 13.836 11.297 1 98.06 96 THR A CA 1
ATOM 732 C C . THR A 1 96 ? 1.205 14.094 12.797 1 98.06 96 THR A C 1
ATOM 734 O O . THR A 1 96 ? 2.24 14.539 13.297 1 98.06 96 THR A O 1
ATOM 737 N N . SER A 1 97 ? 0.156 13.758 13.531 1 96.88 97 SER A N 1
ATOM 738 C CA . SER A 1 97 ? 0.037 14.07 14.953 1 96.88 97 SER A CA 1
ATOM 739 C C . SER A 1 97 ? 1.088 13.328 15.773 1 96.88 97 SER A C 1
ATOM 741 O O . SER A 1 97 ? 1.7 13.898 16.672 1 96.88 97 SER A O 1
ATOM 743 N N . ALA A 1 98 ? 1.299 12.07 15.422 1 97.75 98 ALA A N 1
ATOM 744 C CA . ALA A 1 98 ? 2.328 11.32 16.141 1 97.75 98 ALA A CA 1
ATOM 745 C C . ALA A 1 98 ? 3.711 11.906 15.891 1 97.75 98 ALA A C 1
ATOM 747 O O . ALA A 1 98 ? 4.559 11.922 16.781 1 97.75 98 ALA A O 1
ATOM 748 N N . SER A 1 99 ? 3.943 12.391 14.656 1 98.31 99 SER A N 1
ATOM 749 C CA . SER A 1 99 ? 5.223 13.008 14.344 1 98.31 99 SER A CA 1
ATOM 750 C C . SER A 1 99 ? 5.445 14.281 15.156 1 98.31 99 SER A C 1
ATOM 752 O O . SER A 1 99 ? 6.574 14.586 15.547 1 98.31 99 SER A O 1
ATOM 754 N N . ILE A 1 100 ? 4.387 15.008 15.422 1 97.69 100 ILE A N 1
ATOM 755 C CA . ILE A 1 100 ? 4.445 16.219 16.234 1 97.69 100 ILE A CA 1
ATOM 756 C C . ILE A 1 100 ? 4.77 15.836 17.688 1 97.69 100 ILE A C 1
ATOM 758 O O . ILE A 1 100 ? 5.664 16.422 18.297 1 97.69 100 ILE A O 1
ATOM 762 N N . ILE A 1 101 ? 4.109 14.812 18.234 1 97.81 101 ILE A N 1
ATOM 763 C CA . ILE A 1 101 ? 4.145 14.477 19.656 1 97.81 101 ILE A CA 1
ATOM 764 C C . ILE A 1 101 ? 5.422 13.711 19.969 1 97.81 101 ILE A C 1
ATOM 766 O O . ILE A 1 101 ? 6.105 14.008 20.953 1 97.81 101 ILE A O 1
ATOM 770 N N . ILE A 1 102 ? 5.797 12.719 19.141 1 97.88 102 ILE A N 1
ATOM 771 C CA . ILE A 1 102 ? 6.988 11.898 19.344 1 97.88 102 ILE A CA 1
ATOM 772 C C . ILE A 1 102 ? 8.242 12.727 19.062 1 97.88 102 ILE A C 1
ATOM 774 O O . ILE A 1 102 ? 9.25 12.586 19.75 1 97.88 102 ILE A O 1
ATOM 778 N N . GLY A 1 103 ? 8.102 13.609 18.031 1 97.94 103 GLY A N 1
ATOM 779 C CA . GLY A 1 103 ? 9.242 14.391 17.578 1 97.94 103 GLY A CA 1
ATOM 780 C C . GLY A 1 103 ? 9.812 13.898 16.266 1 97.94 103 GLY A C 1
ATOM 781 O O . GLY A 1 103 ? 9.984 12.695 16.078 1 97.94 103 GLY A O 1
ATOM 782 N N . GLU A 1 104 ? 10.164 14.797 15.422 1 97.31 104 GLU A N 1
ATOM 783 C CA . GLU A 1 104 ? 10.594 14.508 14.055 1 97.31 104 GLU A CA 1
ATOM 784 C C . GLU A 1 104 ? 11.898 13.711 14.047 1 97.31 104 GLU A C 1
ATOM 786 O O . GLU A 1 104 ? 12.023 12.719 13.328 1 97.31 104 GLU A O 1
ATOM 791 N N . GLU A 1 105 ? 12.867 14.07 14.898 1 97.38 105 GLU A N 1
ATOM 792 C CA . GLU A 1 105 ? 14.172 13.406 14.922 1 97.38 105 GLU A CA 1
ATOM 793 C C . GLU A 1 105 ? 14.062 11.984 15.453 1 97.38 105 GLU A C 1
ATOM 795 O O . GLU A 1 105 ? 14.68 11.062 14.914 1 97.38 105 GLU A O 1
ATOM 800 N N . LYS A 1 106 ? 13.281 11.883 16.531 1 98.31 106 LYS A N 1
ATOM 801 C CA . LYS A 1 106 ? 13.078 10.555 17.094 1 98.31 106 LYS A CA 1
ATOM 802 C C . LYS A 1 106 ? 12.367 9.633 16.109 1 98.31 106 LYS A C 1
ATOM 804 O O . LYS A 1 106 ? 12.766 8.484 15.93 1 98.31 106 LYS A O 1
ATOM 809 N N . VAL A 1 107 ? 11.367 10.117 15.438 1 98.5 107 VAL A N 1
ATOM 810 C CA . VAL A 1 107 ? 10.648 9.336 14.43 1 98.5 107 VAL A CA 1
ATOM 811 C C . VAL A 1 107 ? 11.617 8.883 13.344 1 98.5 107 VAL A C 1
ATOM 813 O O . VAL A 1 107 ? 11.633 7.707 12.969 1 98.5 107 VAL A O 1
ATOM 816 N N . ALA A 1 108 ? 12.453 9.797 12.867 1 98.5 108 ALA A N 1
ATOM 817 C CA . ALA A 1 108 ? 13.414 9.477 11.82 1 98.5 108 ALA A CA 1
ATOM 818 C C . ALA A 1 108 ? 14.383 8.383 12.289 1 98.5 108 ALA A C 1
ATOM 820 O O . ALA A 1 108 ? 14.664 7.438 11.547 1 98.5 108 ALA A O 1
ATOM 821 N N . SER A 1 109 ? 14.836 8.531 13.523 1 98.44 109 SER A N 1
ATOM 822 C CA . SER A 1 109 ? 15.789 7.566 14.07 1 98.44 109 SER A CA 1
ATOM 823 C C . SER A 1 109 ? 15.172 6.18 14.188 1 98.44 109 SER A C 1
ATOM 825 O O . SER A 1 109 ? 15.797 5.184 13.828 1 98.44 109 SER A O 1
ATOM 827 N N . LEU A 1 110 ? 13.953 6.098 14.648 1 98.5 110 LEU A N 1
ATOM 828 C CA . LEU A 1 110 ? 13.266 4.824 14.805 1 98.5 110 LEU A CA 1
ATOM 829 C C . LEU A 1 110 ? 12.984 4.188 13.445 1 98.5 110 LEU A C 1
ATOM 831 O O . LEU A 1 110 ? 13.18 2.982 13.266 1 98.5 110 LEU A O 1
ATOM 835 N N . LEU A 1 111 ? 12.609 5.004 12.508 1 98.19 111 LEU A N 1
ATOM 836 C CA . LEU A 1 111 ? 12.234 4.547 11.172 1 98.19 111 LEU A CA 1
ATOM 837 C C . LEU A 1 111 ? 13.438 3.938 10.453 1 98.19 111 LEU A C 1
ATOM 839 O O . LEU A 1 111 ? 13.281 3.002 9.664 1 98.19 111 LEU A O 1
ATOM 843 N N . THR A 1 112 ? 14.656 4.449 10.742 1 98.44 112 THR A N 1
ATOM 844 C CA . THR A 1 112 ? 15.812 4.074 9.945 1 98.44 112 THR A CA 1
ATOM 845 C C . THR A 1 112 ? 16.828 3.289 10.781 1 98.44 112 THR A C 1
ATOM 847 O O . THR A 1 112 ? 17.953 3.043 10.336 1 98.44 112 THR A O 1
ATOM 850 N N . GLN A 1 113 ? 16.438 2.949 11.93 1 98.12 113 GLN A N 1
ATOM 851 C CA . GLN A 1 113 ? 17.359 2.33 12.883 1 98.12 113 GLN A CA 1
ATOM 852 C C . GLN A 1 113 ? 18.125 1.177 12.242 1 98.12 113 GLN A C 1
ATOM 854 O O . GLN A 1 113 ? 19.328 1.024 12.461 1 98.12 113 GLN A O 1
ATOM 859 N N . ASN A 1 114 ? 17.5 0.332 11.422 1 97.44 114 ASN A N 1
ATOM 860 C CA . ASN A 1 114 ? 18.125 -0.836 10.812 1 97.44 114 ASN A CA 1
ATOM 861 C C . ASN A 1 114 ? 18.109 -0.745 9.289 1 97.44 114 ASN A C 1
ATOM 863 O O . ASN A 1 114 ? 18.062 -1.767 8.602 1 97.44 114 ASN A O 1
ATOM 867 N N . ARG A 1 115 ? 18.062 0.48 8.711 1 96.38 115 ARG A N 1
ATOM 868 C CA . ARG A 1 115 ? 17.875 0.643 7.277 1 96.38 115 ARG A CA 1
ATOM 869 C C . ARG A 1 115 ? 19.078 1.34 6.641 1 96.38 115 ARG A C 1
ATOM 871 O O . ARG A 1 115 ? 19.062 1.625 5.441 1 96.38 115 ARG A O 1
ATOM 878 N N . GLY A 1 116 ? 20.172 1.532 7.43 1 91.38 116 GLY A N 1
ATOM 879 C CA . GLY A 1 116 ? 21.297 2.293 6.918 1 91.38 116 GLY A CA 1
ATOM 880 C C . GLY A 1 116 ? 21.094 3.793 6.996 1 91.38 116 GLY A C 1
ATOM 881 O O . GLY A 1 116 ? 20.203 4.266 7.695 1 91.38 116 GLY A O 1
ATOM 882 N N . ASP A 1 117 ? 21.969 4.566 6.336 1 95.56 117 ASP A N 1
ATOM 883 C CA . ASP A 1 117 ? 21.922 6.027 6.352 1 95.56 117 ASP A CA 1
ATOM 884 C C . ASP A 1 117 ? 21.109 6.559 5.168 1 95.56 117 ASP A C 1
ATOM 886 O O . ASP A 1 117 ? 21.688 6.98 4.16 1 95.56 117 ASP A O 1
ATOM 890 N N . ILE A 1 118 ? 19.844 6.496 5.297 1 98 118 ILE A N 1
ATOM 891 C CA . ILE A 1 118 ? 18.953 6.996 4.266 1 98 118 ILE A CA 1
ATOM 892 C C . ILE A 1 118 ? 18 8.031 4.871 1 98 118 ILE A C 1
ATOM 894 O O . ILE A 1 118 ? 17.781 8.047 6.086 1 98 118 ILE A O 1
ATOM 898 N N . PRO A 1 119 ? 17.531 8.945 4.035 1 98.69 119 PRO A N 1
ATOM 899 C CA . PRO A 1 119 ? 16.641 9.977 4.582 1 98.69 119 PRO A CA 1
ATOM 900 C C . PRO A 1 119 ? 15.305 9.422 5.039 1 98.69 119 PRO A C 1
ATOM 902 O O . PRO A 1 119 ? 14.93 8.312 4.66 1 98.69 119 PRO A O 1
ATOM 905 N N . ALA A 1 120 ? 14.672 10.141 5.891 1 98.81 120 ALA A N 1
ATOM 906 C CA . ALA A 1 120 ? 13.336 9.82 6.398 1 98.81 120 ALA A CA 1
ATOM 907 C C . ALA A 1 120 ? 12.438 11.047 6.375 1 98.81 120 ALA A C 1
ATOM 909 O O . ALA A 1 120 ? 12.914 12.188 6.441 1 98.81 120 ALA A O 1
ATOM 910 N N . THR A 1 121 ? 11.203 10.789 6.234 1 98.88 121 THR A N 1
ATOM 911 C CA . THR A 1 121 ? 10.227 11.883 6.258 1 98.88 121 THR A CA 1
ATOM 912 C C . THR A 1 121 ? 8.977 11.469 7.031 1 98.88 121 THR A C 1
ATOM 914 O O . THR A 1 121 ? 8.844 10.312 7.438 1 98.88 121 THR A O 1
ATOM 917 N N . ASN A 1 122 ? 8.164 12.336 7.355 1 98.81 122 ASN A N 1
ATOM 918 C CA . ASN A 1 122 ? 6.816 12.266 7.922 1 98.81 122 ASN A CA 1
ATOM 919 C C . ASN A 1 122 ? 5.98 13.477 7.52 1 98.81 122 ASN A C 1
ATOM 921 O O . ASN A 1 122 ? 6.504 14.445 6.973 1 98.81 122 ASN A O 1
ATOM 925 N N . PRO A 1 123 ? 4.691 13.422 7.715 1 98.62 123 PRO A N 1
ATOM 926 C CA . PRO A 1 123 ? 3.854 14.508 7.195 1 98.62 123 PRO A CA 1
ATOM 927 C C . PRO A 1 123 ? 4.172 15.852 7.836 1 98.62 123 PRO A C 1
ATOM 929 O O . PRO A 1 123 ? 4.031 16.891 7.191 1 98.62 123 PRO A O 1
ATOM 932 N N . TRP A 1 124 ? 4.59 15.859 9.055 1 98.38 124 TRP A N 1
ATOM 933 C CA . TRP A 1 124 ? 4.871 17.094 9.773 1 98.38 124 TRP A CA 1
ATOM 934 C C . TRP A 1 124 ? 6.156 17.75 9.273 1 98.38 124 TRP A C 1
ATOM 936 O O . TRP A 1 124 ? 6.172 18.938 8.938 1 98.38 124 TRP A O 1
ATOM 946 N N . THR A 1 125 ? 7.242 16.953 9.18 1 98.56 125 THR A N 1
ATOM 947 C CA . THR A 1 125 ? 8.492 17.406 8.586 1 98.56 125 THR A CA 1
ATOM 948 C C . THR A 1 125 ? 8.266 17.891 7.156 1 98.56 125 THR A C 1
ATOM 950 O O . THR A 1 125 ? 8.797 18.938 6.754 1 98.56 125 THR A O 1
ATOM 953 N N . ALA A 1 126 ? 7.504 17.172 6.457 1 98.88 126 ALA A N 1
ATOM 954 C CA . ALA A 1 126 ? 7.215 17.453 5.055 1 98.88 126 ALA A CA 1
ATOM 955 C C . ALA A 1 126 ? 6.438 18.75 4.91 1 98.88 126 ALA A C 1
ATOM 957 O O . ALA A 1 126 ? 6.691 19.531 3.988 1 98.88 126 ALA A O 1
ATOM 958 N N . ALA A 1 127 ? 5.496 18.953 5.805 1 98.69 127 ALA A N 1
ATOM 959 C CA . ALA A 1 127 ? 4.707 20.172 5.762 1 98.69 127 ALA A CA 1
ATOM 960 C C . ALA A 1 127 ? 5.594 21.406 5.914 1 98.69 127 ALA A C 1
ATOM 962 O O . ALA A 1 127 ? 5.551 22.328 5.086 1 98.69 127 ALA A O 1
ATOM 963 N N . LYS A 1 128 ? 6.418 21.422 6.926 1 98.62 128 LYS A N 1
ATOM 964 C CA . LYS A 1 128 ? 7.305 22.562 7.145 1 98.62 128 LYS A CA 1
ATOM 965 C C . LYS A 1 128 ? 8.227 22.781 5.945 1 98.62 128 LYS A C 1
ATOM 967 O O . LYS A 1 128 ? 8.414 23.922 5.504 1 98.62 128 LYS A O 1
ATOM 972 N N . ALA A 1 129 ? 8.75 21.656 5.426 1 98.5 129 ALA A N 1
ATOM 973 C CA . ALA A 1 129 ? 9.602 21.75 4.242 1 98.5 129 ALA A CA 1
ATOM 974 C C . ALA A 1 129 ? 8.836 22.344 3.061 1 98.5 129 ALA A C 1
ATOM 976 O O . ALA A 1 129 ? 9.375 23.141 2.295 1 98.5 129 ALA A O 1
ATOM 977 N N . SER A 1 130 ? 7.605 21.922 2.93 1 98.38 130 SER A N 1
ATOM 978 C CA . SER A 1 130 ? 6.785 22.391 1.818 1 98.38 130 SER A CA 1
ATOM 979 C C . SER A 1 130 ? 6.477 23.891 1.946 1 98.38 130 SER A C 1
ATOM 981 O O . SER A 1 130 ? 6.441 24.609 0.946 1 98.38 130 SER A O 1
ATOM 983 N N . PHE A 1 131 ? 6.223 24.375 3.188 1 98.5 131 PHE A N 1
ATOM 984 C CA . PHE A 1 131 ? 5.98 25.797 3.41 1 98.5 131 PHE A CA 1
ATOM 985 C C . PHE A 1 131 ? 7.168 26.625 2.938 1 98.5 131 PHE A C 1
ATOM 987 O O . PHE A 1 131 ? 6.992 27.625 2.232 1 98.5 131 PHE A O 1
ATOM 994 N N . LYS A 1 132 ? 8.32 26.172 3.328 1 98 132 LYS A N 1
ATOM 995 C CA . LYS A 1 132 ? 9.547 26.859 2.934 1 98 132 LYS A CA 1
ATOM 996 C C . LYS A 1 132 ? 9.727 26.844 1.417 1 98 132 LYS A C 1
ATOM 998 O O . LYS A 1 132 ? 10.07 27.859 0.814 1 98 132 LYS A O 1
ATOM 1003 N N . HIS A 1 133 ? 9.461 25.703 0.875 1 97.31 133 HIS A N 1
ATOM 1004 C CA . HIS A 1 133 ? 9.594 25.547 -0.568 1 97.31 133 HIS A CA 1
ATOM 1005 C C . HIS A 1 133 ? 8.672 26.5 -1.314 1 97.31 133 HIS A C 1
ATOM 1007 O O . HIS A 1 133 ? 9.039 27.031 -2.365 1 97.31 133 HIS A O 1
ATOM 1013 N N . LEU A 1 134 ? 7.512 26.703 -0.757 1 97.44 134 LEU A N 1
ATOM 1014 C CA . LEU A 1 134 ? 6.508 27.547 -1.385 1 97.44 134 LEU A CA 1
ATOM 1015 C C . LEU A 1 134 ? 6.66 29 -0.931 1 97.44 134 LEU A C 1
ATOM 1017 O O . LEU A 1 134 ? 5.832 29.844 -1.267 1 97.44 134 LEU A O 1
ATOM 1021 N N . ASN A 1 135 ? 7.625 29.281 -0.123 1 97.25 135 ASN A N 1
ATOM 1022 C CA . ASN A 1 135 ? 7.953 30.609 0.394 1 97.25 135 ASN A CA 1
ATOM 1023 C C . ASN A 1 135 ? 6.777 31.219 1.152 1 97.25 135 ASN A C 1
ATOM 1025 O O . ASN A 1 135 ? 6.473 32.406 0.983 1 97.25 135 ASN A O 1
ATOM 1029 N N . ALA A 1 136 ? 6.105 30.406 1.872 1 98.25 136 ALA A N 1
ATOM 1030 C CA . ALA A 1 136 ? 4.977 30.859 2.672 1 98.25 136 ALA A CA 1
ATOM 1031 C C . ALA A 1 136 ? 5.367 31.016 4.141 1 98.25 136 ALA A C 1
ATOM 1033 O O . ALA A 1 136 ? 6 30.125 4.715 1 98.25 136 ALA A O 1
ATOM 1034 N N . LYS A 1 137 ? 5.02 32.094 4.738 1 98.38 137 LYS A N 1
ATOM 1035 C CA . LYS A 1 137 ? 5.301 32.344 6.148 1 98.38 137 LYS A CA 1
ATOM 1036 C C . LYS A 1 137 ? 4.016 32.375 6.969 1 98.38 137 LYS A C 1
ATOM 1038 O O . LYS A 1 137 ? 3.988 31.891 8.102 1 98.38 137 LYS A O 1
ATOM 1043 N N . LYS A 1 138 ? 2.992 33 6.426 1 98.81 138 LYS A N 1
ATOM 1044 C CA . LYS A 1 138 ? 1.687 33.062 7.078 1 98.81 138 LYS A CA 1
ATOM 1045 C C . LYS A 1 138 ? 0.825 31.859 6.719 1 98.81 138 LYS A C 1
ATOM 1047 O O . LYS A 1 138 ? 0.363 31.734 5.586 1 98.81 138 LYS A O 1
ATOM 1052 N N . ILE A 1 139 ? 0.552 31.016 7.695 1 98.75 139 ILE A N 1
ATOM 1053 C CA . ILE A 1 139 ? -0.051 29.719 7.434 1 98.75 139 ILE A CA 1
ATOM 1054 C C . ILE A 1 139 ? -1.434 29.656 8.078 1 98.75 139 ILE A C 1
ATOM 1056 O O . ILE A 1 139 ? -1.592 29.984 9.258 1 98.75 139 ILE A O 1
ATOM 1060 N N . ALA A 1 140 ? -2.418 29.297 7.328 1 98.88 140 ALA A N 1
ATOM 1061 C CA . ALA A 1 140 ? -3.695 28.844 7.875 1 98.88 140 ALA A CA 1
ATOM 1062 C C . ALA A 1 140 ? -3.691 27.344 8.109 1 98.88 140 ALA A C 1
ATOM 1064 O O . ALA A 1 140 ? -3.26 26.578 7.242 1 98.88 140 ALA A O 1
ATOM 1065 N N . VAL A 1 141 ? -4.16 26.922 9.289 1 98.81 141 VAL A N 1
ATOM 1066 C CA . VAL A 1 141 ? -4.145 25.5 9.617 1 98.81 141 VAL A CA 1
ATOM 1067 C C . VAL A 1 141 ? -5.574 24.984 9.797 1 98.81 141 VAL A C 1
ATOM 1069 O O . VAL A 1 141 ? -6.316 25.5 10.641 1 98.81 141 VAL A O 1
ATOM 1072 N N . PHE A 1 142 ? -6.016 24.094 8.938 1 98.81 142 PHE A N 1
ATOM 1073 C CA . PHE A 1 142 ? -7.211 23.281 9.148 1 98.81 142 PHE A CA 1
ATOM 1074 C C . PHE A 1 142 ? -6.855 21.953 9.789 1 98.81 142 PHE A C 1
ATOM 1076 O O . PHE A 1 142 ? -6.152 21.141 9.188 1 98.81 142 PHE A O 1
ATOM 1083 N N . SER A 1 143 ? -7.367 21.719 10.961 1 98.38 143 SER A N 1
ATOM 1084 C CA . SER A 1 143 ? -6.957 20.547 11.734 1 98.38 143 SER A CA 1
ATOM 1085 C C . SER A 1 143 ? -8.164 19.781 12.266 1 98.38 143 SER A C 1
ATOM 1087 O O . SER A 1 143 ? -9.086 20.375 12.828 1 98.38 143 SER A O 1
ATOM 1089 N N . PRO A 1 144 ? -8.094 18.484 12.125 1 98.25 144 PRO A N 1
ATOM 1090 C CA . PRO A 1 144 ? -9.18 17.703 12.727 1 98.25 144 PRO A CA 1
ATOM 1091 C C . PRO A 1 144 ? -8.953 17.422 14.211 1 98.25 144 PRO A C 1
ATOM 1093 O O . PRO A 1 144 ? -9.828 16.859 14.875 1 98.25 144 PRO A O 1
ATOM 1096 N N . TYR A 1 145 ? -7.871 17.812 14.844 1 97.81 145 TYR A N 1
ATOM 1097 C CA . TYR A 1 145 ? -7.398 17.359 16.141 1 97.81 145 TYR A CA 1
ATOM 1098 C C . TYR A 1 145 ? -8.047 18.156 17.266 1 97.81 145 TYR A C 1
ATOM 1100 O O . TYR A 1 145 ? -8.477 19.297 17.062 1 97.81 145 TYR A O 1
ATOM 1108 N N . PRO A 1 146 ? -8.055 17.531 18.5 1 97.69 146 PRO A N 1
ATOM 1109 C CA . PRO A 1 146 ? -8.414 18.312 19.672 1 97.69 146 PRO A CA 1
ATOM 1110 C C . PRO A 1 146 ? -7.355 19.344 20.047 1 97.69 146 PRO A C 1
ATOM 1112 O O . PRO A 1 146 ? -6.234 19.297 19.531 1 97.69 146 PRO A O 1
ATOM 1115 N N . THR A 1 147 ? -7.766 20.188 20.922 1 97.75 147 THR A N 1
ATOM 1116 C CA . THR A 1 147 ? -6.922 21.312 21.344 1 97.75 147 THR A CA 1
ATOM 1117 C C . THR A 1 147 ? -5.598 20.797 21.906 1 97.75 147 THR A C 1
ATOM 1119 O O . THR A 1 147 ? -4.551 21.422 21.703 1 97.75 147 THR A O 1
ATOM 1122 N N . SER A 1 148 ? -5.625 19.641 22.562 1 96.25 148 SER A N 1
ATOM 1123 C CA . SER A 1 148 ? -4.441 19.094 23.219 1 96.25 148 SER A CA 1
ATOM 1124 C C . SER A 1 148 ? -3.381 18.688 22.203 1 96.25 148 SER A C 1
ATOM 1126 O O . SER A 1 148 ? -2.191 18.641 22.531 1 96.25 148 SER A O 1
ATOM 1128 N N . VAL A 1 149 ? -3.76 18.422 20.953 1 96.69 149 VAL A N 1
ATOM 1129 C CA . VAL A 1 149 ? -2.832 18.062 19.891 1 96.69 149 VAL A CA 1
ATOM 1130 C C . VAL A 1 149 ? -2.504 19.312 19.062 1 96.69 149 VAL A C 1
ATOM 1132 O O . VAL A 1 149 ? -1.376 19.469 18.578 1 96.69 149 VAL A O 1
ATOM 1135 N N . ASN A 1 150 ? -3.434 20.25 18.969 1 97.94 150 ASN A N 1
ATOM 1136 C CA . ASN A 1 150 ? -3.256 21.453 18.156 1 97.94 150 ASN A CA 1
ATOM 1137 C C . ASN A 1 150 ? -2.262 22.422 18.812 1 97.94 150 ASN A C 1
ATOM 1139 O O . ASN A 1 150 ? -1.546 23.141 18.109 1 97.94 150 ASN A O 1
ATOM 1143 N N . TYR A 1 151 ? -2.238 22.391 20.109 1 98 151 TYR A N 1
ATOM 1144 C CA . TYR A 1 151 ? -1.367 23.359 20.781 1 98 151 TYR A CA 1
ATOM 1145 C C . TYR A 1 151 ? 0.099 23.047 20.516 1 98 151 TYR A C 1
ATOM 1147 O O . TYR A 1 151 ? 0.858 23.922 20.109 1 98 151 TYR A O 1
ATOM 1155 N N . PRO A 1 152 ? 0.52 21.766 20.688 1 97.12 152 PRO A N 1
ATOM 1156 C CA . PRO A 1 152 ? 1.892 21.453 20.297 1 97.12 152 PRO A CA 1
ATOM 1157 C C . PRO A 1 152 ? 2.162 21.75 18.812 1 97.12 152 PRO A C 1
ATOM 1159 O O . PRO A 1 152 ? 3.266 22.172 18.469 1 97.12 152 PRO A O 1
ATOM 1162 N N . LEU A 1 153 ? 1.232 21.516 17.938 1 97.62 153 LEU A N 1
ATOM 1163 C CA . LEU A 1 153 ? 1.354 21.875 16.531 1 97.62 153 LEU A CA 1
ATOM 1164 C C . LEU A 1 153 ? 1.635 23.359 16.359 1 97.62 153 LEU A C 1
ATOM 1166 O O . LEU A 1 153 ? 2.598 23.734 15.688 1 97.62 153 LEU A O 1
ATOM 1170 N N . TYR A 1 154 ? 0.842 24.172 16.969 1 98 154 TYR A N 1
ATOM 1171 C CA . TYR A 1 154 ? 1.002 25.625 16.938 1 98 154 TYR A CA 1
ATOM 1172 C C . TYR A 1 154 ? 2.377 26.031 17.453 1 98 154 TYR A C 1
ATOM 1174 O O . TYR A 1 154 ? 3.07 26.828 16.812 1 98 154 TYR A O 1
ATOM 1182 N N . GLN A 1 155 ? 2.75 25.469 18.562 1 97.75 155 GLN A N 1
ATOM 1183 C CA . GLN A 1 155 ? 4.031 25.812 19.172 1 97.75 155 GLN A CA 1
ATOM 1184 C C . GLN A 1 155 ? 5.191 25.484 18.234 1 97.75 155 GLN A C 1
ATOM 1186 O O . GLN A 1 155 ? 6.109 26.297 18.078 1 97.75 155 GLN A O 1
ATOM 1191 N N . GLN A 1 156 ? 5.109 24.375 17.641 1 97.31 156 GLN A N 1
ATOM 1192 C CA . GLN A 1 156 ? 6.211 23.922 16.797 1 97.31 156 GLN A CA 1
ATOM 1193 C C . GLN A 1 156 ? 6.273 24.734 15.5 1 97.31 156 GLN A C 1
ATOM 1195 O O . GLN A 1 156 ? 7.359 24.984 14.977 1 97.31 156 GLN A O 1
ATOM 1200 N N . LEU A 1 157 ? 5.137 25.125 14.945 1 97.81 157 LEU A N 1
ATOM 1201 C CA . LEU A 1 157 ? 5.145 26 13.781 1 97.81 157 LEU A CA 1
ATOM 1202 C C . LEU A 1 157 ? 5.73 27.359 14.141 1 97.81 157 LEU A C 1
ATOM 1204 O O . LEU A 1 157 ? 6.527 27.922 13.375 1 97.81 157 LEU A O 1
ATOM 1208 N N . THR A 1 158 ? 5.32 27.859 15.297 1 97.25 158 THR A N 1
ATOM 1209 C CA . THR A 1 158 ? 5.84 29.141 15.758 1 97.25 158 THR A CA 1
ATOM 1210 C C . THR A 1 158 ? 7.348 29.062 15.977 1 97.25 158 THR A C 1
ATOM 1212 O O . THR A 1 158 ? 8.086 29.953 15.555 1 97.25 158 THR A O 1
ATOM 1215 N N . ASP A 1 159 ? 7.789 27.969 16.578 1 96.75 159 ASP A N 1
ATOM 1216 C CA . ASP A 1 159 ? 9.211 27.75 16.812 1 96.75 159 ASP A CA 1
ATOM 1217 C C . ASP A 1 159 ? 9.992 27.656 15.508 1 96.75 159 ASP A C 1
ATOM 1219 O O . ASP A 1 159 ? 11.172 28.016 15.461 1 96.75 159 ASP A O 1
ATOM 1223 N N . ALA A 1 160 ? 9.383 27.203 14.461 1 97 160 ALA A N 1
ATOM 1224 C CA . ALA A 1 160 ? 10.008 27.062 13.148 1 97 160 ALA A CA 1
ATOM 1225 C C . ALA A 1 160 ? 9.898 28.375 12.359 1 97 160 ALA A C 1
ATOM 1227 O O . ALA A 1 160 ? 10.172 28.391 11.156 1 97 160 ALA A O 1
ATOM 1228 N N . ASP A 1 161 ? 9.336 29.422 12.961 1 97.25 161 ASP A N 1
ATOM 1229 C CA . ASP A 1 161 ? 9.305 30.781 12.438 1 97.25 161 ASP A CA 1
ATOM 1230 C C . ASP A 1 161 ? 8.172 30.953 11.43 1 97.25 161 ASP A C 1
ATOM 1232 O O . ASP A 1 161 ? 8.297 31.734 10.484 1 97.25 161 ASP A O 1
ATOM 1236 N N . PHE A 1 162 ? 7.184 30.188 11.531 1 98.5 162 PHE A N 1
ATOM 1237 C CA . PHE A 1 162 ? 5.961 30.422 10.773 1 98.5 162 PHE A CA 1
ATOM 1238 C C . PHE A 1 162 ? 4.949 31.203 11.602 1 98.5 162 PHE A C 1
ATOM 1240 O O . PHE A 1 162 ? 4.984 31.156 12.836 1 98.5 162 PHE A O 1
ATOM 1247 N N . ASP A 1 163 ? 4.148 31.938 10.938 1 98.25 163 ASP A N 1
ATOM 1248 C CA . ASP A 1 163 ? 3.055 32.688 11.562 1 98.25 163 ASP A CA 1
ATOM 1249 C C . ASP A 1 163 ? 1.711 32 11.297 1 98.25 163 ASP A C 1
ATOM 1251 O O . ASP A 1 163 ? 1.208 32.031 10.172 1 98.25 163 ASP A O 1
ATOM 1255 N N . VAL A 1 164 ? 1.152 31.359 12.328 1 98.38 164 VAL A N 1
ATOM 1256 C CA . VAL A 1 164 ? -0.177 30.781 12.188 1 98.38 164 VAL A CA 1
ATOM 1257 C C . VAL A 1 164 ? -1.238 31.859 12.312 1 98.38 164 VAL A C 1
ATOM 1259 O O . VAL A 1 164 ? -1.566 32.281 13.422 1 98.38 164 VAL A O 1
ATOM 1262 N N . VAL A 1 165 ? -1.81 32.219 11.234 1 98.25 165 VAL A N 1
ATOM 1263 C CA . VAL A 1 165 ? -2.66 33.406 11.242 1 98.25 165 VAL A CA 1
ATOM 1264 C C . VAL A 1 165 ? -4.098 33 11.578 1 98.25 165 VAL A C 1
ATOM 1266 O O . VAL A 1 165 ? -4.898 33.844 11.992 1 98.25 165 VAL A O 1
ATOM 1269 N N . THR A 1 166 ? -4.438 31.781 11.344 1 98.31 166 THR A N 1
ATOM 1270 C CA . THR A 1 166 ? -5.707 31.203 11.758 1 98.31 166 THR A CA 1
ATOM 1271 C C . THR A 1 166 ? -5.59 29.688 11.898 1 98.31 166 THR A C 1
ATOM 1273 O O . THR A 1 166 ? -4.828 29.047 11.164 1 98.31 166 THR A O 1
ATOM 1276 N N . LEU A 1 167 ? -6.277 29.141 12.867 1 98.38 167 LEU A N 1
ATOM 1277 C CA . LEU A 1 167 ? -6.312 27.688 13.078 1 98.38 167 LEU A CA 1
ATOM 1278 C C . LEU A 1 167 ? -7.73 27.219 13.383 1 98.38 167 LEU A C 1
ATOM 1280 O O . LEU A 1 167 ? -8.328 27.641 14.375 1 98.38 167 LEU A O 1
ATOM 1284 N N . GLY A 1 168 ? -8.289 26.484 12.438 1 98.5 168 GLY A N 1
ATOM 1285 C CA . GLY A 1 168 ? -9.578 25.844 12.641 1 98.5 168 GLY A CA 1
ATOM 1286 C C . GLY A 1 168 ? -9.461 24.406 13.125 1 98.5 168 GLY A C 1
ATOM 1287 O O . GLY A 1 168 ? -8.586 23.672 12.664 1 98.5 168 GLY A O 1
ATOM 1288 N N . SER A 1 169 ? -10.344 24.016 14.055 1 98.38 169 SER A N 1
ATOM 1289 C CA . SER A 1 169 ? -10.289 22.688 14.656 1 98.38 169 SER A CA 1
ATOM 1290 C C . SER A 1 169 ? -11.641 22 14.594 1 98.38 169 SER A C 1
ATOM 1292 O O . SER A 1 169 ? -12.672 22.594 14.914 1 98.38 169 SER A O 1
ATOM 1294 N N . LEU A 1 170 ? -11.617 20.75 14.18 1 98.19 170 LEU A N 1
ATOM 1295 C CA . LEU A 1 170 ? -12.836 19.938 14.219 1 98.19 170 LEU A CA 1
ATOM 1296 C C . LEU A 1 170 ? -12.977 19.234 15.562 1 98.19 170 LEU A C 1
ATOM 1298 O O . LEU A 1 170 ? -14.055 18.75 15.906 1 98.19 170 LEU A O 1
ATOM 1302 N N . GLY A 1 171 ? -11.922 19.078 16.328 1 97.75 171 GLY A N 1
ATOM 1303 C CA . GLY A 1 171 ? -11.938 18.516 17.672 1 97.75 171 GLY A CA 1
ATOM 1304 C C . GLY A 1 171 ? -12.258 17.047 17.688 1 97.75 171 GLY A C 1
ATOM 1305 O O . GLY A 1 171 ? -12.844 16.547 18.656 1 97.75 171 GLY A O 1
ATOM 1306 N N . ILE A 1 172 ? -11.945 16.328 16.703 1 97.75 172 ILE A N 1
ATOM 1307 C CA . ILE A 1 172 ? -12.273 14.906 16.609 1 97.75 172 ILE A CA 1
ATOM 1308 C C . ILE A 1 172 ? -11.344 14.102 17.516 1 97.75 172 ILE A C 1
ATOM 1310 O O . ILE A 1 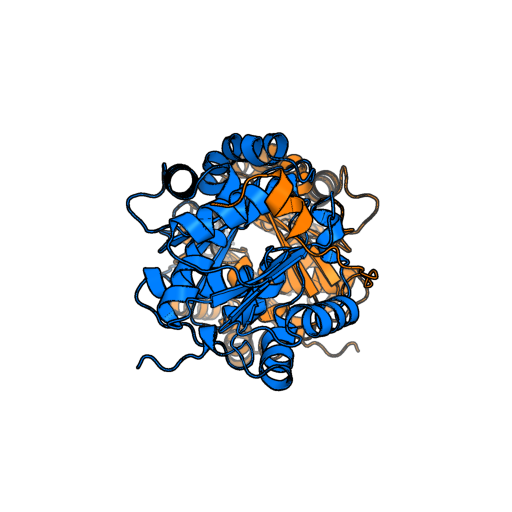172 ? -10.117 14.258 17.453 1 97.75 172 ILE A O 1
ATOM 1314 N N . GLU A 1 173 ? -11.891 13.18 18.25 1 96.5 173 GLU A N 1
ATOM 1315 C CA . GLU A 1 173 ? -11.148 12.516 19.312 1 96.5 173 GLU A CA 1
ATOM 1316 C C . GLU A 1 173 ? -10.672 11.133 18.875 1 96.5 173 GLU A C 1
ATOM 1318 O O . GLU A 1 173 ? -9.883 10.492 19.578 1 96.5 173 GLU A O 1
ATOM 1323 N N . ARG A 1 174 ? -11.195 10.68 17.781 1 95.5 174 ARG A N 1
ATOM 1324 C CA . ARG A 1 174 ? -10.781 9.383 17.266 1 95.5 174 ARG A CA 1
ATOM 1325 C C . ARG A 1 174 ? -10.227 9.516 15.852 1 95.5 174 ARG A C 1
ATOM 1327 O O . ARG A 1 174 ? -10.898 10.062 14.969 1 95.5 174 ARG A O 1
ATOM 1334 N N . ASP A 1 175 ? -9.055 8.984 15.648 1 96.38 175 ASP A N 1
ATOM 1335 C CA . ASP A 1 175 ? -8.352 9.055 14.367 1 96.38 175 ASP A CA 1
ATOM 1336 C C . ASP A 1 175 ? -9.219 8.516 13.234 1 96.38 175 ASP A C 1
ATOM 1338 O O . ASP A 1 175 ? -9.273 9.109 12.148 1 96.38 175 ASP A O 1
ATOM 1342 N N . THR A 1 176 ? -9.961 7.395 13.43 1 95.69 176 THR A N 1
ATOM 1343 C CA . THR A 1 176 ? -10.758 6.727 12.406 1 95.69 176 THR A CA 1
ATOM 1344 C C . THR A 1 176 ? -11.953 7.586 12 1 95.69 176 THR A C 1
ATOM 1346 O O . THR A 1 176 ? -12.453 7.469 10.883 1 95.69 176 THR A O 1
ATOM 1349 N N . ASP A 1 177 ? -12.352 8.516 12.891 1 96.75 177 ASP A N 1
ATOM 1350 C CA . ASP A 1 177 ? -13.508 9.367 12.602 1 96.75 177 ASP A CA 1
ATOM 1351 C C . ASP A 1 177 ? -13.117 10.508 11.664 1 96.75 177 ASP A C 1
ATOM 1353 O O . ASP A 1 177 ? -13.984 11.133 11.047 1 96.75 177 ASP A O 1
ATOM 1357 N N . ILE A 1 178 ? -11.875 10.797 11.562 1 97.44 178 ILE A N 1
ATOM 1358 C CA . ILE A 1 178 ? -11.406 11.898 10.727 1 97.44 178 ILE A CA 1
ATOM 1359 C C . ILE A 1 178 ? -11.664 11.562 9.258 1 97.44 178 ILE A C 1
ATOM 1361 O O . ILE A 1 178 ? -11.953 12.453 8.453 1 97.44 178 ILE A O 1
ATOM 1365 N N . THR A 1 179 ? -11.672 10.25 8.922 1 96.19 179 THR A N 1
ATOM 1366 C CA . THR A 1 179 ? -11.867 9.805 7.547 1 96.19 179 THR A CA 1
ATOM 1367 C C . THR A 1 179 ? -13.289 10.109 7.082 1 96.19 179 THR A C 1
ATOM 1369 O O . THR A 1 179 ? -13.586 10.047 5.887 1 96.19 179 THR A O 1
ATOM 1372 N N . LEU A 1 180 ? -14.188 10.484 8.039 1 96.31 180 LEU A N 1
ATOM 1373 C CA . LEU A 1 180 ? -15.602 10.656 7.73 1 96.31 180 LEU A CA 1
ATOM 1374 C C . LEU A 1 180 ? -15.93 12.125 7.477 1 96.31 180 LEU A C 1
ATOM 1376 O O . LEU A 1 180 ? -17.078 12.469 7.184 1 96.31 180 LEU A O 1
ATOM 1380 N N . VAL A 1 181 ? -14.961 13.008 7.566 1 98 181 VAL A N 1
ATOM 1381 C CA . VAL A 1 181 ? -15.219 14.43 7.367 1 98 181 VAL A CA 1
ATOM 1382 C C . VAL A 1 181 ? -15.633 14.68 5.922 1 98 181 VAL A C 1
ATOM 1384 O O . VAL A 1 181 ? -14.93 14.297 4.988 1 98 181 VAL A O 1
ATOM 1387 N N . ALA A 1 182 ? -16.719 15.336 5.746 1 98.12 182 ALA A N 1
ATOM 1388 C CA . ALA A 1 182 ? -17.281 15.562 4.418 1 98.12 182 ALA A CA 1
ATOM 1389 C C . ALA A 1 182 ? -16.562 16.688 3.697 1 98.12 182 ALA A C 1
ATOM 1391 O O . ALA A 1 182 ? -16.109 17.656 4.328 1 98.12 182 ALA A O 1
ATOM 1392 N N . LYS A 1 183 ? -16.516 16.531 2.391 1 97.75 183 LYS A N 1
ATOM 1393 C CA . LYS A 1 183 ? -15.93 17.562 1.53 1 97.75 183 LYS A CA 1
ATOM 1394 C C . LYS A 1 183 ? -16.547 18.922 1.816 1 97.75 183 LYS A C 1
ATOM 1396 O O . LYS A 1 183 ? -15.836 19.922 1.973 1 97.75 183 LYS A O 1
ATOM 1401 N N . GLU A 1 184 ? -17.859 18.969 1.965 1 97.56 184 GLU A N 1
ATOM 1402 C CA . GLU A 1 184 ? -18.594 20.219 2.162 1 97.56 184 GLU A CA 1
ATOM 1403 C C . GLU A 1 184 ? -18.172 20.906 3.461 1 97.56 184 GLU A C 1
ATOM 1405 O O . GLU A 1 184 ? -18.125 22.125 3.531 1 97.56 184 GLU A O 1
ATOM 1410 N N . SER A 1 185 ? -17.906 20.094 4.41 1 98.12 185 SER A N 1
ATOM 1411 C CA . SER A 1 185 ? -17.484 20.641 5.691 1 98.12 185 SER A CA 1
ATOM 1412 C C . SER A 1 185 ? -16.109 21.312 5.582 1 98.12 185 SER A C 1
ATOM 1414 O O . SER A 1 185 ? -15.867 22.344 6.211 1 98.12 185 SER A O 1
ATOM 1416 N N . MET A 1 186 ? -15.25 20.688 4.809 1 98.25 186 MET A N 1
ATOM 1417 C CA . MET A 1 186 ? -13.922 21.266 4.609 1 98.25 186 MET A CA 1
ATOM 1418 C C . MET A 1 186 ? -14.016 22.609 3.906 1 98.25 186 MET A C 1
ATOM 1420 O O . MET A 1 186 ? -13.383 23.578 4.328 1 98.25 186 MET A O 1
ATOM 1424 N N . PHE A 1 187 ? -14.82 22.719 2.9 1 98.31 187 PHE A N 1
ATOM 1425 C CA . PHE A 1 187 ? -14.977 23.969 2.15 1 98.31 187 PHE A CA 1
ATOM 1426 C C . PHE A 1 187 ? -15.625 25.047 3.016 1 98.31 187 PHE A C 1
ATOM 1428 O O . PHE A 1 187 ? -15.18 26.188 3.02 1 98.31 187 PHE A O 1
ATOM 1435 N N . ALA A 1 188 ? -16.656 24.656 3.746 1 98.06 188 ALA A N 1
ATOM 1436 C CA . ALA A 1 188 ? -17.328 25.609 4.629 1 98.06 188 ALA A CA 1
ATOM 1437 C C . ALA A 1 188 ? -16.359 26.141 5.688 1 98.06 188 ALA A C 1
ATOM 1439 O O . ALA A 1 188 ? -16.359 27.344 5.984 1 98.06 188 ALA A O 1
ATOM 1440 N N . ALA A 1 189 ? -15.617 25.234 6.227 1 98.25 189 ALA A N 1
ATOM 1441 C CA . ALA A 1 189 ? -14.625 25.625 7.23 1 98.25 189 ALA A CA 1
ATOM 1442 C C . ALA A 1 189 ? -13.617 26.609 6.652 1 98.25 189 ALA A C 1
ATOM 1444 O O . ALA A 1 189 ? -13.297 27.625 7.285 1 98.25 189 ALA A O 1
ATOM 1445 N N . LEU A 1 190 ? -13.109 26.312 5.477 1 98.56 190 LEU A N 1
ATOM 1446 C CA . LEU A 1 190 ? -12.109 27.156 4.844 1 98.56 190 LEU A CA 1
ATOM 1447 C C . LEU A 1 190 ? -12.695 28.531 4.523 1 98.56 190 LEU A C 1
ATOM 1449 O O . LEU A 1 190 ? -12 29.547 4.633 1 98.56 190 LEU A O 1
ATOM 1453 N N . GLU A 1 191 ? -13.953 28.578 4.125 1 98.12 191 GLU A N 1
ATOM 1454 C CA . GLU A 1 191 ? -14.617 29.859 3.883 1 98.12 191 GLU A CA 1
ATOM 1455 C C . GLU A 1 191 ? -14.617 30.734 5.141 1 98.12 191 GLU A C 1
ATOM 1457 O O . GLU A 1 191 ? -14.367 31.938 5.07 1 98.12 191 GLU A O 1
ATOM 1462 N N . LEU A 1 192 ? -14.883 30.109 6.203 1 97.62 192 LEU A N 1
ATOM 1463 C CA . LEU A 1 192 ? -14.93 30.812 7.48 1 97.62 192 LEU A CA 1
ATOM 1464 C C . LEU A 1 192 ? -13.531 31.25 7.91 1 97.62 192 LEU A C 1
ATOM 1466 O O . LEU A 1 192 ? -13.32 32.375 8.312 1 97.62 192 LEU A O 1
ATOM 1470 N N . MET A 1 193 ? -12.562 30.344 7.809 1 97.88 193 MET A N 1
ATOM 1471 C CA . MET A 1 193 ? -11.211 30.562 8.312 1 97.88 193 MET A CA 1
ATOM 1472 C C . MET A 1 193 ? -10.484 31.625 7.496 1 97.88 193 MET A C 1
ATOM 1474 O O . MET A 1 193 ? -9.727 32.406 8.047 1 97.88 193 MET A O 1
ATOM 1478 N N . LEU A 1 194 ? -10.742 31.594 6.227 1 97.62 194 LEU A N 1
ATOM 1479 C CA . LEU A 1 194 ? -9.906 32.375 5.328 1 97.62 194 LEU A CA 1
ATOM 1480 C C . LEU A 1 194 ? -10.555 33.75 5.043 1 97.62 194 LEU A C 1
ATOM 1482 O O . LEU A 1 194 ? -9.938 34.594 4.418 1 97.62 194 LEU A O 1
ATOM 1486 N N . LYS A 1 195 ? -11.789 33.781 5.734 1 93.31 195 LYS A N 1
ATOM 1487 C CA . LYS A 1 195 ? -12.438 35.062 5.59 1 93.31 195 LYS A CA 1
ATOM 1488 C C . LYS A 1 195 ? -11.594 36.188 6.195 1 93.31 195 LYS A C 1
ATOM 1490 O O . LYS A 1 195 ? -11.242 36.125 7.379 1 93.31 195 LYS A O 1
ATOM 1495 N N . ASP A 1 196 ? -11.023 37.156 5.453 1 90.69 196 ASP A N 1
ATOM 1496 C CA . ASP A 1 196 ? -10.234 38.312 5.855 1 90.69 196 ASP A CA 1
ATOM 1497 C C . ASP A 1 196 ? -8.867 37.875 6.387 1 90.69 196 ASP A C 1
ATOM 1499 O O . ASP A 1 196 ? -8.289 38.562 7.246 1 90.69 196 ASP A O 1
ATOM 1503 N N . SER A 1 197 ? -8.492 36.625 6.16 1 95.56 197 SER A N 1
ATOM 1504 C CA . SER A 1 197 ? -7.172 36.125 6.523 1 95.56 197 SER A CA 1
ATOM 1505 C C . SER A 1 197 ? -6.121 36.562 5.508 1 95.56 197 SER A C 1
ATOM 1507 O O . SER A 1 197 ? -6.426 36.75 4.324 1 95.56 197 SER A O 1
ATOM 1509 N N . ASP A 1 198 ? -4.984 36.812 5.945 1 97.56 198 ASP A N 1
ATOM 1510 C CA . ASP A 1 198 ? -3.885 37.125 5.035 1 97.56 198 ASP A CA 1
ATOM 1511 C C . ASP A 1 198 ? -2.975 35.906 4.848 1 97.56 198 ASP A C 1
ATOM 1513 O O . ASP A 1 198 ? -1.776 36.062 4.602 1 97.56 198 ASP A O 1
ATOM 1517 N N . ALA A 1 199 ? -3.504 34.719 5.094 1 98.62 199 ALA A N 1
ATOM 1518 C CA . ALA A 1 199 ? -2.76 33.5 4.918 1 98.62 199 ALA A CA 1
ATOM 1519 C C . ALA A 1 199 ? -2.162 33.406 3.516 1 98.62 199 ALA A C 1
ATOM 1521 O O . ALA A 1 199 ? -2.801 33.781 2.535 1 98.62 199 ALA A O 1
ATOM 1522 N N . GLU A 1 200 ? -0.972 32.875 3.441 1 98.62 200 GLU A N 1
ATOM 1523 C CA . GLU A 1 200 ? -0.269 32.656 2.182 1 98.62 200 GLU A CA 1
ATOM 1524 C C . GLU A 1 200 ? -0.412 31.203 1.715 1 98.62 200 GLU A C 1
ATOM 1526 O O . GLU A 1 200 ? -0.153 30.891 0.55 1 98.62 200 GLU A O 1
ATOM 1531 N N . LEU A 1 201 ? -0.814 30.344 2.604 1 98.31 201 LEU A N 1
ATOM 1532 C CA . LEU A 1 201 ? -0.962 28.906 2.375 1 98.31 201 LEU A CA 1
ATOM 1533 C C . LEU A 1 201 ? -1.896 28.281 3.406 1 98.31 201 LEU A C 1
ATOM 1535 O O . LEU A 1 201 ? -1.957 28.734 4.551 1 98.31 201 LEU A O 1
ATOM 1539 N N . VAL A 1 202 ? -2.639 27.281 2.971 1 98.62 202 VAL A N 1
ATOM 1540 C CA . VAL A 1 202 ? -3.445 26.5 3.902 1 98.62 202 VAL A CA 1
ATOM 1541 C C . VAL A 1 202 ? -2.84 25.109 4.074 1 98.62 202 VAL A C 1
ATOM 1543 O O . VAL A 1 202 ? -2.523 24.438 3.092 1 98.62 202 VAL A O 1
ATOM 1546 N N . PHE A 1 203 ? -2.623 24.781 5.312 1 98.81 203 PHE A N 1
ATOM 1547 C CA . PHE A 1 203 ? -2.23 23.406 5.652 1 98.81 203 PHE A CA 1
ATOM 1548 C C . PHE A 1 203 ? -3.424 22.625 6.18 1 98.81 203 PHE A C 1
ATOM 1550 O O . PHE A 1 203 ? -4.016 22.984 7.199 1 98.81 203 PHE A O 1
ATOM 1557 N N . MET A 1 204 ? -3.816 21.641 5.477 1 98.69 204 MET A N 1
ATOM 1558 C CA . MET A 1 204 ? -4.863 20.719 5.914 1 98.69 204 MET A CA 1
ATOM 1559 C C . MET A 1 204 ? -4.262 19.469 6.523 1 98.69 204 MET A C 1
ATOM 1561 O O . MET A 1 204 ? -3.9 18.531 5.801 1 98.69 204 MET A O 1
ATOM 1565 N N . SER A 1 205 ? -4.27 19.422 7.82 1 97.88 205 SER A N 1
ATOM 1566 C CA . SER A 1 205 ? -3.455 18.5 8.602 1 97.88 205 SER A CA 1
ATOM 1567 C C . SER A 1 205 ? -4.16 17.156 8.789 1 97.88 205 SER A C 1
ATOM 1569 O O . SER A 1 205 ? -5.348 17.109 9.109 1 97.88 205 SER A O 1
ATOM 1571 N N . CYS A 1 206 ? -3.426 16.062 8.656 1 98.38 206 CYS A N 1
ATOM 1572 C CA . CYS A 1 206 ? -3.826 14.703 8.992 1 98.38 206 CYS A CA 1
ATOM 1573 C C . CYS A 1 206 ? -3.766 13.789 7.773 1 98.38 206 CYS A C 1
ATOM 1575 O O . CYS A 1 206 ? -4.234 14.164 6.695 1 98.38 206 CYS A O 1
ATOM 1577 N N . THR A 1 207 ? -3.25 12.625 7.938 1 98.25 207 THR A N 1
ATOM 1578 C CA . THR A 1 207 ? -3.145 11.664 6.848 1 98.25 207 THR A CA 1
ATOM 1579 C C . THR A 1 207 ? -4.496 11.016 6.57 1 98.25 207 THR A C 1
ATOM 1581 O O . THR A 1 207 ? -4.727 10.492 5.477 1 98.25 207 THR A O 1
ATOM 1584 N N . ASN A 1 208 ? -5.441 11.062 7.527 1 98.19 208 ASN A N 1
ATOM 1585 C CA . ASN A 1 208 ? -6.746 10.445 7.352 1 98.19 208 ASN A CA 1
ATOM 1586 C C . ASN A 1 208 ? -7.781 11.445 6.84 1 98.19 208 ASN A C 1
ATOM 1588 O O . ASN A 1 208 ? -8.938 11.086 6.598 1 98.19 208 ASN A O 1
ATOM 1592 N N . LEU A 1 209 ? -7.398 12.734 6.742 1 98.19 209 LEU A N 1
ATOM 1593 C CA . LEU A 1 209 ? -8.289 13.711 6.121 1 98.19 209 LEU A CA 1
ATOM 1594 C C . LEU A 1 209 ? -8.328 13.523 4.609 1 98.19 209 LEU A C 1
ATOM 1596 O O . LEU A 1 209 ? -7.305 13.68 3.936 1 98.19 209 LEU A O 1
ATOM 1600 N N . ARG A 1 210 ? -9.508 13.219 4.082 1 97.25 210 ARG A N 1
ATOM 1601 C CA . ARG A 1 210 ? -9.672 12.93 2.662 1 97.25 210 ARG A CA 1
ATOM 1602 C C . ARG A 1 210 ? -9.742 14.219 1.845 1 97.25 210 ARG A C 1
ATOM 1604 O O . ARG A 1 210 ? -10.812 14.617 1.39 1 97.25 210 ARG A O 1
ATOM 1611 N N . VAL A 1 211 ? -8.578 14.805 1.576 1 98.06 211 VAL A N 1
ATOM 1612 C CA . VAL A 1 211 ? -8.617 16.125 0.957 1 98.06 211 VAL A CA 1
ATOM 1613 C C . VAL A 1 211 ? -7.801 16.125 -0.332 1 98.06 211 VAL A C 1
ATOM 1615 O O . VAL A 1 211 ? -7.91 17.031 -1.151 1 98.06 211 VAL A O 1
ATOM 1618 N N . LEU A 1 212 ? -6.992 15.047 -0.596 1 98.19 212 LEU A N 1
ATOM 1619 C CA . LEU A 1 212 ? -6.062 15.039 -1.719 1 98.19 212 LEU A CA 1
ATOM 1620 C C . LEU A 1 212 ? -6.777 15.383 -3.021 1 98.19 212 LEU A C 1
ATOM 1622 O O . LEU A 1 212 ? -6.316 16.234 -3.783 1 98.19 212 LEU A O 1
ATOM 1626 N N . ASP A 1 213 ? -7.922 14.828 -3.229 1 96.81 213 ASP A N 1
ATOM 1627 C CA . ASP A 1 213 ? -8.656 14.945 -4.484 1 96.81 213 ASP A CA 1
ATOM 1628 C C . ASP A 1 213 ? -9.258 16.344 -4.641 1 96.81 213 ASP A C 1
ATOM 1630 O O . ASP A 1 213 ? -9.734 16.688 -5.719 1 96.81 213 ASP A O 1
ATOM 1634 N N . TYR A 1 214 ? -9.195 17.125 -3.586 1 98 214 TYR A N 1
ATOM 1635 C CA . TYR A 1 214 ? -9.891 18.406 -3.615 1 98 214 TYR A CA 1
ATOM 1636 C C . TYR A 1 214 ? -8.898 19.562 -3.641 1 98 214 TYR A C 1
ATOM 1638 O O . TYR A 1 214 ? -9.297 20.719 -3.705 1 98 214 TYR A O 1
ATOM 1646 N N . ILE A 1 215 ? -7.609 19.266 -3.635 1 98.12 215 ILE A N 1
ATOM 1647 C CA . ILE A 1 215 ? -6.566 20.281 -3.502 1 98.12 215 ILE A CA 1
ATOM 1648 C C . ILE A 1 215 ? -6.719 21.328 -4.609 1 98.12 215 ILE A C 1
ATOM 1650 O O . ILE A 1 215 ? -6.762 22.531 -4.336 1 98.12 215 ILE A O 1
ATOM 1654 N N . GLU A 1 216 ? -6.836 20.875 -5.824 1 97.06 216 GLU A N 1
ATOM 1655 C CA . GLU A 1 216 ? -6.91 21.781 -6.961 1 97.06 216 GLU A CA 1
ATOM 1656 C C . GLU A 1 216 ? -8.156 22.656 -6.891 1 97.06 216 GLU A C 1
ATOM 1658 O O . GLU A 1 216 ? -8.109 23.859 -7.199 1 97.06 216 GLU A O 1
ATOM 1663 N N . GLU A 1 217 ? -9.258 22.031 -6.555 1 98.12 217 GLU A N 1
ATOM 1664 C CA . GLU A 1 217 ? -10.508 22.766 -6.426 1 98.12 217 GLU A CA 1
ATOM 1665 C C . GLU A 1 217 ? -10.406 23.828 -5.336 1 98.12 217 GLU A C 1
ATOM 1667 O O . GLU A 1 217 ? -10.898 24.953 -5.508 1 98.12 217 GLU A O 1
ATOM 1672 N N . ILE A 1 218 ? -9.773 23.5 -4.223 1 98.5 218 ILE A N 1
ATOM 1673 C CA . ILE A 1 218 ? -9.609 24.438 -3.115 1 98.5 218 ILE A CA 1
ATOM 1674 C C . ILE A 1 218 ? -8.688 25.578 -3.529 1 98.5 218 ILE A C 1
ATOM 1676 O O . ILE A 1 218 ? -8.977 26.75 -3.275 1 98.5 218 ILE A O 1
ATOM 1680 N N . GLU A 1 219 ? -7.586 25.266 -4.184 1 98.12 219 GLU A N 1
ATOM 1681 C CA . GLU A 1 219 ? -6.664 26.297 -4.652 1 98.12 219 GLU A CA 1
ATOM 1682 C C . GLU A 1 219 ? -7.348 27.25 -5.629 1 98.12 219 GLU A C 1
ATOM 1684 O O . GLU A 1 219 ? -7.129 28.453 -5.582 1 98.12 219 GLU A O 1
ATOM 1689 N N . ALA A 1 220 ? -8.125 26.703 -6.477 1 97.81 220 ALA A N 1
ATOM 1690 C CA . ALA A 1 220 ? -8.836 27.516 -7.457 1 97.81 220 ALA A CA 1
ATOM 1691 C C . ALA A 1 220 ? -9.828 28.453 -6.777 1 97.81 220 ALA A C 1
ATOM 1693 O O . ALA A 1 220 ? -9.977 29.609 -7.18 1 97.81 220 ALA A O 1
ATOM 1694 N N . LYS A 1 221 ? -10.492 27.969 -5.801 1 97.81 221 LYS A N 1
ATOM 1695 C CA . LYS A 1 221 ? -11.539 28.734 -5.129 1 97.81 221 LYS A CA 1
ATOM 1696 C C . LYS A 1 221 ? -10.945 29.844 -4.273 1 97.81 221 LYS A C 1
ATOM 1698 O O . LYS A 1 221 ? -11.469 30.969 -4.254 1 97.81 221 LYS A O 1
ATOM 1703 N N . PHE A 1 222 ? -9.844 29.547 -3.564 1 97.69 222 PHE A N 1
ATOM 1704 C CA . PHE A 1 222 ? -9.383 30.484 -2.543 1 97.69 222 PHE A CA 1
ATOM 1705 C C . PHE A 1 222 ? -8.141 31.219 -3.008 1 97.69 222 PHE A C 1
ATOM 1707 O O . PHE A 1 222 ? -7.727 32.219 -2.393 1 97.69 222 PHE A O 1
ATOM 1714 N N . GLY A 1 223 ? -7.453 30.688 -4.016 1 97.25 223 GLY A N 1
ATOM 1715 C CA . GLY A 1 223 ? -6.387 31.438 -4.676 1 97.25 223 GLY A CA 1
ATOM 1716 C C . GLY A 1 223 ? -5.051 31.297 -3.971 1 97.25 223 GLY A C 1
ATOM 1717 O O . GLY A 1 223 ? -4.113 32.062 -4.266 1 97.25 223 GLY A O 1
ATOM 1718 N N . ILE A 1 224 ? -4.902 30.469 -3.012 1 97.56 224 ILE A N 1
ATOM 1719 C CA . ILE A 1 224 ? -3.641 30.234 -2.316 1 97.56 224 ILE A CA 1
ATOM 1720 C C . ILE A 1 224 ? -3.299 28.75 -2.34 1 97.56 224 ILE A C 1
ATOM 1722 O O . ILE A 1 224 ? -4.184 27.906 -2.506 1 97.56 224 ILE A O 1
ATOM 1726 N N . PRO A 1 225 ? -1.988 28.391 -2.158 1 98 225 PRO A N 1
ATOM 1727 C CA . PRO A 1 225 ? -1.583 26.984 -2.166 1 98 225 PRO A CA 1
ATOM 1728 C C . PRO A 1 225 ? -2.205 26.188 -1.025 1 98 225 PRO A C 1
ATOM 1730 O O . PRO A 1 225 ? -2.385 26.703 0.076 1 98 225 PRO A O 1
ATOM 1733 N N . VAL A 1 226 ? -2.498 24.938 -1.346 1 98.56 226 VAL A N 1
ATOM 1734 C CA . VAL A 1 226 ? -3.023 24 -0.367 1 98.56 226 VAL A CA 1
ATOM 1735 C C . VAL A 1 226 ? -2.035 22.844 -0.177 1 98.56 226 VAL A C 1
ATOM 1737 O O . VAL A 1 226 ? -1.604 22.219 -1.15 1 98.56 226 VAL A O 1
ATOM 1740 N N . VAL A 1 227 ? -1.633 22.625 1.03 1 98.56 227 VAL A N 1
ATOM 1741 C CA . VAL A 1 227 ? -0.758 21.516 1.408 1 98.56 227 VAL A CA 1
ATOM 1742 C C . VAL A 1 227 ? -1.503 20.562 2.34 1 98.56 227 VAL A C 1
ATOM 1744 O O . VAL A 1 227 ? -2.014 20.969 3.383 1 98.56 227 VAL A O 1
ATOM 1747 N N . CYS A 1 228 ? -1.688 19.375 1.931 1 98.62 228 CYS A N 1
ATOM 1748 C CA . CYS A 1 228 ? -2.188 18.359 2.863 1 98.62 228 CYS A CA 1
ATOM 1749 C C . CYS A 1 228 ? -1.08 17.406 3.275 1 98.62 228 CYS A C 1
ATOM 1751 O O . CYS A 1 228 ? -0.015 17.375 2.654 1 98.62 228 CYS A O 1
ATOM 1753 N N . SER A 1 229 ? -1.317 16.656 4.301 1 98.81 229 SER A N 1
ATOM 1754 C CA . SER A 1 229 ? -0.303 15.781 4.871 1 98.81 229 SER A CA 1
ATOM 1755 C C . SER A 1 229 ? 0.189 14.766 3.844 1 98.81 229 SER A C 1
ATOM 1757 O O . SER A 1 229 ? 1.396 14.578 3.682 1 98.81 229 SER A O 1
ATOM 1759 N N . ASN A 1 230 ? -0.675 14.148 3.102 1 98.75 230 ASN A N 1
ATOM 1760 C CA . ASN A 1 230 ? -0.31 13.086 2.174 1 98.75 230 ASN A CA 1
ATOM 1761 C C . ASN A 1 230 ? 0.452 13.625 0.969 1 98.75 230 ASN A C 1
ATOM 1763 O O . ASN A 1 230 ? 1.43 13.023 0.524 1 98.75 230 ASN A O 1
ATOM 1767 N N . SER A 1 231 ? 0.011 14.781 0.441 1 98.44 231 SER A N 1
ATOM 1768 C CA . SER A 1 231 ? 0.721 15.391 -0.682 1 98.44 231 SER A CA 1
ATOM 1769 C C . SER A 1 231 ? 2.096 15.891 -0.259 1 98.44 231 SER A C 1
ATOM 1771 O O . SER A 1 231 ? 3.078 15.719 -0.984 1 98.44 231 SER A O 1
ATOM 1773 N N . ALA A 1 232 ? 2.164 16.516 0.917 1 98.75 232 ALA A N 1
ATOM 1774 C CA . ALA A 1 232 ? 3.432 17.016 1.427 1 98.75 232 ALA A CA 1
ATOM 1775 C C . ALA A 1 232 ? 4.445 15.898 1.613 1 98.75 232 ALA A C 1
ATOM 1777 O O . ALA A 1 232 ? 5.602 16.016 1.208 1 98.75 232 ALA A O 1
ATOM 1778 N N . MET A 1 233 ? 4.004 14.844 2.221 1 98.88 233 MET A N 1
ATOM 1779 C CA . MET A 1 233 ? 4.926 13.75 2.52 1 98.88 233 MET A CA 1
ATOM 1780 C C . MET A 1 233 ? 5.426 13.094 1.239 1 98.88 233 MET A C 1
ATOM 1782 O O . MET A 1 233 ? 6.602 12.742 1.136 1 98.88 233 MET A O 1
ATOM 1786 N N . PHE A 1 234 ? 4.535 12.922 0.239 1 98.81 234 PHE A N 1
ATOM 1787 C CA . PHE A 1 234 ? 4.984 12.367 -1.031 1 98.81 234 PHE A CA 1
ATOM 1788 C C . PHE A 1 234 ? 5.992 13.289 -1.702 1 98.81 234 PHE A C 1
ATOM 1790 O O . PHE A 1 234 ? 7.059 12.852 -2.129 1 98.81 234 PHE A O 1
ATOM 1797 N N . TRP A 1 235 ? 5.645 14.562 -1.794 1 98.81 235 TRP A N 1
ATOM 1798 C CA . TRP A 1 235 ? 6.547 15.555 -2.359 1 98.81 235 TRP A CA 1
ATOM 1799 C C . TRP A 1 235 ? 7.914 15.5 -1.688 1 98.81 235 TRP A C 1
ATOM 1801 O O . TRP A 1 235 ? 8.945 15.477 -2.363 1 98.81 235 TRP A O 1
ATOM 1811 N N . HIS A 1 236 ? 7.887 15.508 -0.394 1 98.88 236 HIS A N 1
ATOM 1812 C CA . HIS A 1 236 ? 9.125 15.555 0.376 1 98.88 236 HIS A CA 1
ATOM 1813 C C . HIS A 1 236 ? 9.953 14.289 0.175 1 98.88 236 HIS A C 1
ATOM 1815 O O . HIS A 1 236 ? 11.18 14.352 0.073 1 98.88 236 HIS A O 1
ATOM 1821 N N . ALA A 1 237 ? 9.297 13.109 0.156 1 98.88 237 ALA A N 1
ATOM 1822 C CA . ALA A 1 237 ? 10 11.859 -0.126 1 98.88 237 ALA A CA 1
ATOM 1823 C C . ALA A 1 237 ? 10.75 11.938 -1.453 1 98.88 237 ALA A C 1
ATOM 1825 O O . ALA A 1 237 ? 11.922 11.562 -1.532 1 98.88 237 ALA A O 1
ATOM 1826 N N . MET A 1 238 ? 10.07 12.445 -2.479 1 98.56 238 MET A N 1
ATOM 1827 C CA . MET A 1 238 ? 10.703 12.625 -3.781 1 98.56 238 MET A CA 1
ATOM 1828 C C . MET A 1 238 ? 11.852 13.625 -3.701 1 98.56 238 MET A C 1
ATOM 1830 O O . MET A 1 238 ? 12.945 13.359 -4.199 1 98.56 238 MET A O 1
ATOM 1834 N N . HIS A 1 239 ? 11.641 14.68 -2.988 1 98.5 239 HIS A N 1
ATOM 1835 C CA . HIS A 1 239 ? 12.617 15.75 -2.865 1 98.5 239 HIS A CA 1
ATOM 1836 C C . HIS A 1 239 ? 13.891 15.273 -2.166 1 98.5 239 HIS A C 1
ATOM 1838 O O . HIS A 1 239 ? 15 15.562 -2.615 1 98.5 239 HIS A O 1
ATOM 1844 N N . LEU A 1 240 ? 13.75 14.523 -1.119 1 98.69 240 LEU A N 1
ATOM 1845 C CA . LEU A 1 240 ? 14.867 14.047 -0.317 1 98.69 240 LEU A CA 1
ATOM 1846 C C . LEU A 1 240 ? 15.766 13.117 -1.13 1 98.69 240 LEU A C 1
ATOM 1848 O O . LEU A 1 240 ? 16.938 12.922 -0.796 1 98.69 240 LEU A O 1
ATOM 1852 N N . THR A 1 241 ? 15.18 12.539 -2.16 1 98.25 241 THR A N 1
ATOM 1853 C CA . THR A 1 241 ? 15.93 11.586 -2.973 1 98.25 241 THR A CA 1
ATOM 1854 C C . THR A 1 241 ? 16.438 12.25 -4.254 1 98.25 241 THR A C 1
ATOM 1856 O O . THR A 1 241 ? 16.891 11.562 -5.168 1 98.25 241 THR A O 1
ATOM 1859 N N . GLY A 1 242 ? 16.25 13.547 -4.367 1 97.62 242 GLY A N 1
ATOM 1860 C CA . GLY A 1 242 ? 16.766 14.297 -5.496 1 97.62 242 GLY A CA 1
ATOM 1861 C C . GLY A 1 242 ? 15.836 14.289 -6.695 1 97.62 242 GLY A C 1
ATOM 1862 O O . GLY A 1 242 ? 16.25 14.617 -7.809 1 97.62 242 GLY A O 1
ATOM 1863 N N . ASN A 1 243 ? 14.633 13.906 -6.5 1 97.56 243 ASN A N 1
ATOM 1864 C CA . ASN A 1 243 ? 13.656 13.82 -7.582 1 97.56 243 ASN A CA 1
ATOM 1865 C C . ASN A 1 243 ? 12.562 14.875 -7.43 1 97.56 243 ASN A C 1
ATOM 1867 O O . ASN A 1 243 ? 12.336 15.383 -6.332 1 97.56 243 ASN A O 1
ATOM 1871 N N . VAL A 1 244 ? 11.938 15.227 -8.516 1 96.75 244 VAL A N 1
ATOM 1872 C CA . VAL A 1 244 ? 10.828 16.172 -8.531 1 96.75 244 VAL A CA 1
ATOM 1873 C C . VAL A 1 244 ? 9.523 15.43 -8.773 1 96.75 244 VAL A C 1
ATOM 1875 O O . VAL A 1 244 ? 9.367 14.742 -9.789 1 96.75 244 VAL A O 1
ATOM 1878 N N . ALA A 1 245 ? 8.664 15.562 -7.828 1 96.88 245 ALA A N 1
ATOM 1879 C CA . ALA A 1 245 ? 7.355 14.93 -7.977 1 96.88 245 ALA A CA 1
ATOM 1880 C C . ALA A 1 245 ? 6.586 15.523 -9.148 1 96.88 245 ALA A C 1
ATOM 1882 O O . ALA A 1 245 ? 6.621 16.734 -9.375 1 96.88 245 ALA A O 1
ATOM 1883 N N . GLN A 1 246 ? 6.008 14.711 -9.891 1 95.31 246 GLN A N 1
ATOM 1884 C CA . GLN A 1 246 ? 5.117 15.094 -10.984 1 95.31 246 GLN A CA 1
ATOM 1885 C C . GLN A 1 246 ? 3.74 14.461 -10.82 1 95.31 246 GLN A C 1
ATOM 1887 O O . GLN A 1 246 ? 3.545 13.297 -11.172 1 95.31 246 GLN A O 1
ATOM 1892 N N . CYS A 1 247 ? 2.793 15.273 -10.359 1 97 247 CYS A N 1
ATOM 1893 C CA . CYS A 1 247 ? 1.454 14.766 -10.078 1 97 247 CYS A CA 1
ATOM 1894 C C . CYS A 1 247 ? 0.387 15.727 -10.594 1 97 247 CYS A C 1
ATOM 1896 O O . CYS A 1 247 ? -0.319 16.359 -9.805 1 97 247 CYS A O 1
ATOM 1898 N N . PRO A 1 248 ? 0.179 15.805 -11.898 1 95.12 248 PRO A N 1
ATOM 1899 C CA . PRO A 1 248 ? -0.841 16.703 -12.438 1 95.12 248 PRO A CA 1
ATOM 1900 C C . PRO A 1 248 ? -2.201 16.531 -11.766 1 95.12 248 PRO A C 1
ATOM 1902 O O . PRO A 1 248 ? -2.637 15.391 -11.547 1 95.12 248 PRO A O 1
ATOM 1905 N N . GLY A 1 249 ? -2.773 17.641 -11.383 1 95.44 249 GLY A N 1
ATOM 1906 C CA . GLY A 1 249 ? -4.117 17.594 -10.836 1 95.44 249 GLY A CA 1
ATOM 1907 C C . GLY A 1 249 ? -4.141 17.578 -9.312 1 95.44 249 GLY A C 1
ATOM 1908 O O . GLY A 1 249 ? -5.215 17.594 -8.703 1 95.44 249 GLY A O 1
ATOM 1909 N N . TYR A 1 250 ? -2.951 17.656 -8.688 1 97.5 250 TYR A N 1
ATOM 1910 C CA . TYR A 1 250 ? -2.939 17.516 -7.238 1 97.5 250 TYR A CA 1
ATOM 1911 C C . TYR A 1 250 ? -2.258 18.719 -6.586 1 97.5 250 TYR A C 1
ATOM 1913 O O . TYR A 1 250 ? -1.586 18.562 -5.562 1 97.5 250 TYR A O 1
ATOM 1921 N N . GLY A 1 251 ? -2.387 19.953 -7.227 1 96.75 251 GLY A N 1
ATOM 1922 C CA . GLY A 1 251 ? -2.033 21.188 -6.555 1 96.75 251 GLY A CA 1
ATOM 1923 C C . GLY A 1 251 ? -0.644 21.688 -6.91 1 96.75 251 GLY A C 1
ATOM 1924 O O . GLY A 1 251 ? 0.136 20.969 -7.539 1 96.75 251 GLY A O 1
ATOM 1925 N N . LYS A 1 252 ? -0.329 22.812 -6.477 1 96.69 252 LYS A N 1
ATOM 1926 C CA . LYS A 1 252 ? 0.872 23.562 -6.828 1 96.69 252 LYS A CA 1
ATOM 1927 C C . LYS A 1 252 ? 2.125 22.891 -6.277 1 96.69 252 LYS A C 1
ATOM 1929 O O . LYS A 1 252 ? 3.152 22.828 -6.953 1 96.69 252 LYS A O 1
ATOM 1934 N N . LEU A 1 253 ? 2.047 22.328 -5.102 1 97.75 253 LEU A N 1
ATOM 1935 C CA . LEU A 1 253 ? 3.211 21.734 -4.453 1 97.75 253 LEU A CA 1
ATOM 1936 C C . LEU A 1 253 ? 3.789 20.594 -5.305 1 97.75 253 LEU A C 1
ATOM 1938 O O . LEU A 1 253 ? 5.004 20.531 -5.504 1 97.75 253 LEU A O 1
ATOM 1942 N N . LEU A 1 254 ? 2.904 19.734 -5.836 1 97.31 254 LEU A N 1
ATOM 1943 C CA . LEU A 1 254 ? 3.324 18.516 -6.52 1 97.31 254 LEU A CA 1
ATOM 1944 C C . LEU A 1 254 ? 3.572 18.781 -8 1 97.31 254 LEU A C 1
ATOM 1946 O O . LEU A 1 254 ? 3.898 17.875 -8.758 1 97.31 254 LEU A O 1
ATOM 1950 N N . ASN A 1 255 ? 3.354 20.031 -8.414 1 90.56 255 ASN A N 1
ATOM 1951 C CA . ASN A 1 255 ? 3.537 20.391 -9.812 1 90.56 255 ASN A CA 1
ATOM 1952 C C . ASN A 1 255 ? 4.344 21.672 -9.969 1 90.56 255 ASN A C 1
ATOM 1954 O O . ASN A 1 255 ? 4.363 22.266 -11.047 1 90.56 255 ASN A O 1
ATOM 1958 N N . ALA A 1 256 ? 4.855 22.031 -8.867 1 76.06 256 ALA A N 1
ATOM 1959 C CA . ALA A 1 256 ? 5.617 23.266 -8.945 1 76.06 256 ALA A CA 1
ATOM 1960 C C . ALA A 1 256 ? 6.859 23.094 -9.812 1 76.06 256 ALA A C 1
ATOM 1962 O O . ALA A 1 256 ? 7.504 22.047 -9.789 1 76.06 256 ALA A O 1
ATOM 1963 N N . LYS A 1 257 ? 6.832 23.812 -10.945 1 60.03 257 LYS A N 1
ATOM 1964 C CA . LYS A 1 257 ? 8.008 23.859 -11.805 1 60.03 257 LYS A CA 1
ATOM 1965 C C . LYS A 1 257 ? 9.227 24.375 -11.039 1 60.03 257 LYS A C 1
ATOM 1967 O O . LYS A 1 257 ? 9.094 25.188 -10.125 1 60.03 257 LYS A O 1
ATOM 1972 N N . THR A 1 258 ? 10.281 23.438 -10.648 1 47.41 258 THR A N 1
ATOM 1973 C CA . THR A 1 258 ? 11.508 24 -10.102 1 47.41 258 THR A CA 1
ATOM 1974 C C . THR A 1 258 ? 11.828 25.344 -10.758 1 47.41 258 THR A C 1
ATOM 1976 O O . THR A 1 258 ? 11.789 25.453 -11.984 1 47.41 258 THR A O 1
ATOM 1979 N N . ALA A 1 259 ? 11.758 26.266 -9.922 1 35.97 259 ALA A N 1
ATOM 1980 C CA . ALA A 1 259 ? 12.281 27.516 -10.445 1 35.97 259 ALA A CA 1
ATOM 1981 C C . ALA A 1 259 ? 13.688 27.328 -11 1 35.97 259 ALA A C 1
ATOM 1983 O O . ALA A 1 259 ? 14.461 26.5 -10.5 1 35.97 259 ALA A O 1
ATOM 1984 N N . MET B 1 1 ? 5.148 33.5 22.453 1 86.75 1 MET B N 1
ATOM 1985 C CA . MET B 1 1 ? 4.254 32.375 22.172 1 86.75 1 MET B CA 1
ATOM 1986 C C . MET B 1 1 ? 2.998 32.438 23.031 1 86.75 1 MET B C 1
ATOM 1988 O O . MET B 1 1 ? 3.055 32.844 24.188 1 86.75 1 MET B O 1
ATOM 1992 N N . MET B 1 2 ? 1.873 32.125 22.375 1 91.56 2 MET B N 1
ATOM 1993 C CA . MET B 1 2 ? 0.601 32.219 23.094 1 91.56 2 MET B CA 1
ATOM 1994 C C . MET B 1 2 ? 0.523 31.188 24.203 1 91.56 2 MET B C 1
ATOM 1996 O O . MET B 1 2 ? 0.976 30.062 24.031 1 91.56 2 MET B O 1
ATOM 2000 N N . SER B 1 3 ? -0.026 31.578 25.375 1 94.44 3 SER B N 1
ATOM 2001 C CA . SER B 1 3 ? -0.345 30.609 26.422 1 94.44 3 SER B CA 1
ATOM 2002 C C . SER B 1 3 ? -1.415 29.625 25.953 1 94.44 3 SER B C 1
ATOM 2004 O O . SER B 1 3 ? -2.07 29.844 24.938 1 94.44 3 SER B O 1
ATOM 2006 N N . PHE B 1 4 ? -1.524 28.547 26.656 1 95.25 4 PHE B N 1
ATOM 2007 C CA . PHE B 1 4 ? -2.541 27.547 26.328 1 95.25 4 PHE B CA 1
ATOM 2008 C C . PHE B 1 4 ? -3.932 28.172 26.344 1 95.25 4 PHE B C 1
ATOM 2010 O O . PHE B 1 4 ? -4.746 27.906 25.453 1 95.25 4 PHE B O 1
ATOM 2017 N N . GLU B 1 5 ? -4.234 29 27.328 1 95.5 5 GLU B N 1
ATOM 2018 C CA . GLU B 1 5 ? -5.531 29.656 27.453 1 95.5 5 GLU B CA 1
ATOM 2019 C C . GLU B 1 5 ? -5.781 30.594 26.266 1 95.5 5 GLU B C 1
ATOM 2021 O O . GLU B 1 5 ? -6.867 30.594 25.688 1 95.5 5 GLU B O 1
ATOM 2026 N N . ALA B 1 6 ? -4.789 31.391 25.938 1 96.69 6 ALA B N 1
ATOM 2027 C CA . ALA B 1 6 ? -4.902 32.281 24.797 1 96.69 6 ALA B CA 1
ATOM 2028 C C . ALA B 1 6 ? -5.086 31.516 23.5 1 96.69 6 ALA B C 1
ATOM 2030 O O . ALA B 1 6 ? -5.84 31.938 22.609 1 96.69 6 ALA B O 1
ATOM 2031 N N . PHE B 1 7 ? -4.383 30.422 23.453 1 97.06 7 PHE B N 1
ATOM 2032 C CA . PHE B 1 7 ? -4.492 29.562 22.266 1 97.06 7 PHE B CA 1
ATOM 2033 C C . PHE B 1 7 ? -5.906 29.016 22.125 1 97.06 7 PHE B C 1
ATOM 2035 O O . PHE B 1 7 ? -6.449 28.969 21.016 1 97.06 7 PHE B O 1
ATOM 2042 N N . THR B 1 8 ? -6.5 28.531 23.188 1 96.56 8 THR B N 1
ATOM 2043 C CA . THR B 1 8 ? -7.855 27.984 23.156 1 96.56 8 THR B CA 1
ATOM 2044 C C . THR B 1 8 ? -8.844 29.016 22.625 1 96.56 8 THR B C 1
ATOM 2046 O O . THR B 1 8 ? -9.797 28.672 21.938 1 96.56 8 THR B O 1
ATOM 2049 N N . SER B 1 9 ? -8.578 30.312 22.891 1 96.06 9 SER B N 1
ATOM 2050 C CA . SER B 1 9 ? -9.43 31.391 22.391 1 96.06 9 SER B CA 1
ATOM 2051 C C . SER B 1 9 ? -9.148 31.688 20.922 1 96.06 9 SER B C 1
ATOM 2053 O O . SER B 1 9 ? -10.039 32.125 20.188 1 96.06 9 SER B O 1
ATOM 2055 N N . PHE B 1 10 ? -7.863 31.453 20.578 1 96.62 10 PHE B N 1
ATOM 2056 C CA . PHE B 1 10 ? -7.414 31.688 19.219 1 96.62 10 PHE B CA 1
ATOM 2057 C C . PHE B 1 10 ? -7.957 30.609 18.281 1 96.62 10 PHE B C 1
ATOM 2059 O O . PHE B 1 10 ? -8.352 30.906 17.156 1 96.62 10 PHE B O 1
ATOM 2066 N N . GLU B 1 11 ? -7.965 29.375 18.734 1 97 11 GLU B N 1
ATOM 2067 C CA . GLU B 1 11 ? -8.461 28.234 17.984 1 97 11 GLU B CA 1
ATOM 2068 C C . GLU B 1 11 ? -9.938 28.391 17.641 1 97 11 GLU B C 1
ATOM 2070 O O . GLU B 1 11 ? -10.742 28.75 18.5 1 97 11 GLU B O 1
ATOM 2075 N N . LYS B 1 12 ? -10.305 28.172 16.422 1 97.19 12 LYS B N 1
ATOM 2076 C CA . LYS B 1 12 ? -11.688 28.312 15.969 1 97.19 12 LYS B CA 1
ATOM 2077 C C . LYS B 1 12 ? -12.367 26.953 15.859 1 97.19 12 LYS B C 1
ATOM 2079 O O . LYS B 1 12 ? -12.023 26.141 14.992 1 97.19 12 LYS B O 1
ATOM 2084 N N . PRO B 1 13 ? -13.336 26.719 16.734 1 97.19 13 PRO B N 1
ATOM 2085 C CA . PRO B 1 13 ? -14.086 25.453 16.594 1 97.19 13 PRO B CA 1
ATOM 2086 C C . PRO B 1 13 ? -14.883 25.406 15.281 1 97.19 13 PRO B C 1
ATOM 2088 O O . PRO B 1 13 ? -15.531 26.391 14.914 1 97.19 13 PRO B O 1
ATOM 2091 N N . LEU B 1 14 ? -14.766 24.328 14.586 1 97.56 14 LEU B N 1
ATOM 2092 C CA . LEU B 1 14 ? -15.438 24.109 13.312 1 97.56 14 LEU B CA 1
ATOM 2093 C C . LEU B 1 14 ? -16.422 22.953 13.406 1 97.56 14 LEU B C 1
ATOM 2095 O O . LEU B 1 14 ? -16.234 22.047 14.211 1 97.56 14 LEU B O 1
ATOM 2099 N N . GLU B 1 15 ? -17.469 23.031 12.594 1 96.12 15 GLU B N 1
ATOM 2100 C CA . GLU B 1 15 ? -18.438 21.938 12.477 1 96.12 15 GLU B CA 1
ATOM 2101 C C . GLU B 1 15 ? -18.141 21.062 11.273 1 96.12 15 GLU B C 1
ATOM 2103 O O . GLU B 1 15 ? -17.469 21.484 10.336 1 96.12 15 GLU B O 1
ATOM 2108 N N . HIS B 1 16 ? -18.594 19.828 11.391 1 96.56 16 HIS B N 1
ATOM 2109 C CA . HIS B 1 16 ? -18.438 18.953 10.234 1 96.56 16 HIS B CA 1
ATOM 2110 C C . HIS B 1 16 ? -19.531 17.891 10.188 1 96.56 16 HIS B C 1
ATOM 2112 O O . HIS B 1 16 ? -20.109 17.547 11.227 1 96.56 16 HIS B O 1
ATOM 2118 N N . LYS B 1 17 ? -19.828 17.531 8.961 1 96.94 17 LYS B N 1
ATOM 2119 C CA . LYS B 1 17 ? -20.719 16.406 8.703 1 96.94 17 LYS B CA 1
ATOM 2120 C C . LYS B 1 17 ? -19.938 15.172 8.258 1 96.94 17 LYS B C 1
ATOM 2122 O O . LYS B 1 17 ? -18.781 15.273 7.855 1 96.94 17 LYS B O 1
ATOM 2127 N N . GLN B 1 18 ? -20.609 14.039 8.359 1 95.5 18 GLN B N 1
ATOM 2128 C CA . GLN B 1 18 ? -19.953 12.781 8 1 95.5 18 GLN B CA 1
ATOM 2129 C C . GLN B 1 18 ? -20.203 12.43 6.535 1 95.5 18 GLN B C 1
ATOM 2131 O O . GLN B 1 18 ? -21.297 12.648 6.016 1 95.5 18 GLN B O 1
ATOM 2136 N N . ALA B 1 19 ? -19.188 12.016 5.938 1 95.5 19 ALA B N 1
ATOM 2137 C CA . ALA B 1 19 ? -19.266 11.477 4.582 1 95.5 19 ALA B CA 1
ATOM 2138 C C . ALA B 1 19 ? -19.391 9.953 4.605 1 95.5 19 ALA B C 1
ATOM 2140 O O . ALA B 1 19 ? -18.938 9.305 5.551 1 95.5 19 ALA B O 1
ATOM 2141 N N . PRO B 1 20 ? -20.016 9.414 3.562 1 93.94 20 PRO B N 1
ATOM 2142 C CA . PRO B 1 20 ? -20.047 7.953 3.465 1 93.94 20 PRO B CA 1
ATOM 2143 C C . PRO B 1 20 ? -18.672 7.359 3.172 1 93.94 20 PRO B C 1
ATOM 2145 O O . PRO B 1 20 ? -17.734 8.086 2.814 1 93.94 20 PRO B O 1
ATOM 2148 N N . ARG B 1 21 ? -18.562 6.027 3.41 1 94.19 21 ARG B N 1
ATOM 2149 C CA . ARG B 1 21 ? -17.391 5.266 2.979 1 94.19 21 ARG B CA 1
ATOM 2150 C C . ARG B 1 21 ? -17.156 5.43 1.481 1 94.19 21 ARG B C 1
ATOM 2152 O O . ARG B 1 21 ? -18.109 5.48 0.699 1 94.19 21 ARG B O 1
ATOM 2159 N N . ILE B 1 22 ? -15.906 5.543 1.096 1 94.38 22 ILE B N 1
ATOM 2160 C CA . ILE B 1 22 ? -15.594 5.672 -0.324 1 94.38 22 ILE B CA 1
ATOM 2161 C C . ILE B 1 22 ? -16.156 4.473 -1.085 1 94.38 22 ILE B C 1
ATOM 2163 O O . ILE B 1 22 ? -16.016 3.33 -0.646 1 94.38 22 ILE B O 1
ATOM 2167 N N . ASN B 1 23 ? -16.812 4.742 -2.188 1 94.19 23 ASN B N 1
ATOM 2168 C CA . ASN B 1 23 ? -17.516 3.709 -2.939 1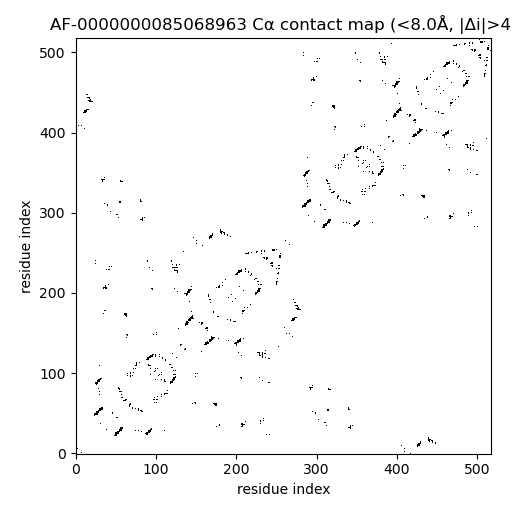 94.19 23 ASN B CA 1
ATOM 2169 C C . ASN B 1 23 ? -16.578 2.947 -3.861 1 94.19 23 ASN B C 1
ATOM 2171 O O . ASN B 1 23 ? -16.578 3.152 -5.078 1 94.19 23 ASN B O 1
ATOM 2175 N N . ARG B 1 24 ? -15.844 2.02 -3.365 1 96.56 24 ARG B N 1
ATOM 2176 C CA . ARG B 1 24 ? -14.953 1.093 -4.055 1 96.56 24 ARG B CA 1
ATOM 2177 C C . ARG B 1 24 ? -14.836 -0.224 -3.295 1 96.56 24 ARG B C 1
ATOM 2179 O O . ARG B 1 24 ? -15.305 -0.336 -2.162 1 96.56 24 ARG B O 1
ATOM 2186 N N . VAL B 1 25 ? -14.289 -1.25 -3.938 1 98.5 25 VAL B N 1
ATOM 2187 C CA . VAL B 1 25 ? -13.992 -2.496 -3.24 1 98.5 25 VAL B CA 1
ATOM 2188 C C . VAL B 1 25 ? -12.812 -2.293 -2.295 1 98.5 25 VAL B C 1
ATOM 2190 O O . VAL B 1 25 ? -11.742 -1.843 -2.715 1 98.5 25 VAL B O 1
ATOM 2193 N N . HIS B 1 26 ? -12.977 -2.529 -1.012 1 98.69 26 HIS B N 1
ATOM 2194 C CA . HIS B 1 26 ? -11.906 -2.434 -0.026 1 98.69 26 HIS B CA 1
ATOM 2195 C C . HIS B 1 26 ? -11.234 -3.785 0.191 1 98.69 26 HIS B C 1
ATOM 2197 O O . HIS B 1 26 ? -11.867 -4.723 0.686 1 98.69 26 HIS B O 1
ATOM 2203 N N . ILE B 1 27 ? -9.961 -3.873 -0.153 1 98.88 27 ILE B N 1
ATOM 2204 C CA . ILE B 1 27 ? -9.203 -5.117 -0.077 1 98.88 27 ILE B CA 1
ATOM 2205 C C . ILE B 1 27 ? -8.164 -5.02 1.032 1 98.88 27 ILE B C 1
ATOM 2207 O O . ILE B 1 27 ? -7.281 -4.156 0.989 1 98.88 27 ILE B O 1
ATOM 2211 N N . GLY B 1 28 ? -8.289 -5.832 2.074 1 98.88 28 GLY B N 1
ATOM 2212 C CA . GLY B 1 28 ? -7.191 -6.008 3.01 1 98.88 28 GLY B CA 1
ATOM 2213 C C . GLY B 1 28 ? -6.133 -6.973 2.51 1 98.88 28 GLY B C 1
ATOM 2214 O O . GLY B 1 28 ? -6.449 -8.086 2.09 1 98.88 28 GLY B O 1
ATOM 2215 N N . LEU B 1 29 ? -4.906 -6.598 2.527 1 98.88 29 LEU B N 1
ATOM 2216 C CA . LEU B 1 29 ? -3.824 -7.398 1.966 1 98.88 29 LEU B CA 1
ATOM 2217 C C . LEU B 1 29 ? -2.74 -7.652 3.006 1 98.88 29 LEU B C 1
ATOM 2219 O O . LEU B 1 29 ? -2.135 -6.711 3.521 1 98.88 29 LEU B O 1
ATOM 2223 N N . VAL B 1 30 ? -2.527 -8.852 3.357 1 98.88 30 VAL B N 1
ATOM 2224 C CA . VAL B 1 30 ? -1.353 -9.266 4.117 1 98.88 30 VAL B CA 1
ATOM 2225 C C . VAL B 1 30 ? -0.278 -9.789 3.166 1 98.88 30 VAL B C 1
ATOM 2227 O O . VAL B 1 30 ? -0.506 -10.75 2.426 1 98.88 30 VAL B O 1
ATOM 2230 N N . GLN B 1 31 ? 0.788 -9.172 3.102 1 98.38 31 GLN B N 1
ATOM 2231 C CA . GLN B 1 31 ? 1.884 -9.609 2.246 1 98.38 31 GLN B CA 1
ATOM 2232 C C . GLN B 1 31 ? 3.123 -9.953 3.07 1 98.38 31 GLN B C 1
ATOM 2234 O O . GLN B 1 31 ? 3.166 -9.688 4.273 1 98.38 31 GLN B O 1
ATOM 2239 N N . LEU B 1 32 ? 4.121 -10.516 2.443 1 98.56 32 LEU B N 1
ATOM 2240 C CA . LEU B 1 32 ? 5.324 -10.961 3.141 1 98.56 32 LEU B CA 1
ATOM 2241 C C . LEU B 1 32 ? 6.305 -9.805 3.314 1 98.56 32 LEU B C 1
ATOM 2243 O O . LEU B 1 32 ? 6.352 -8.891 2.484 1 98.56 32 LEU B O 1
ATOM 2247 N N . SER B 1 33 ? 7.145 -9.891 4.34 1 98.5 33 SER B N 1
ATOM 2248 C CA . SER B 1 33 ? 8.227 -8.938 4.547 1 98.5 33 SER B CA 1
ATOM 2249 C C . SER B 1 33 ? 9.195 -8.93 3.365 1 98.5 33 SER B C 1
ATOM 2251 O O . SER B 1 33 ? 9.914 -7.953 3.148 1 98.5 33 SER B O 1
ATOM 2253 N N . THR B 1 34 ? 9.156 -9.977 2.527 1 98 34 THR B N 1
ATOM 2254 C CA . THR B 1 34 ? 10.109 -10.133 1.436 1 98 34 THR B CA 1
ATOM 2255 C C . THR B 1 34 ? 9.453 -9.805 0.096 1 98 34 THR B C 1
ATOM 2257 O O . THR B 1 34 ? 10.07 -9.977 -0.959 1 98 34 THR B O 1
ATOM 2260 N N . ASP B 1 35 ? 8.211 -9.383 0.116 1 98.12 35 ASP B N 1
ATOM 2261 C CA . ASP B 1 35 ? 7.543 -9.039 -1.137 1 98.12 35 ASP B CA 1
ATOM 2262 C C . ASP B 1 35 ? 8 -7.676 -1.644 1 98.12 35 ASP B C 1
ATOM 2264 O O . ASP B 1 35 ? 7.906 -6.68 -0.924 1 98.12 35 ASP B O 1
ATOM 2268 N N . HIS B 1 36 ? 8.5 -7.66 -2.898 1 97.62 36 HIS B N 1
ATOM 2269 C CA . HIS B 1 36 ? 9.016 -6.441 -3.508 1 97.62 36 HIS B CA 1
ATOM 2270 C C . HIS B 1 36 ? 8.133 -5.984 -4.664 1 97.62 36 HIS B C 1
ATOM 2272 O O . HIS B 1 36 ? 8.398 -4.949 -5.281 1 97.62 36 HIS B O 1
ATOM 2278 N N . SER B 1 37 ? 7.023 -6.727 -4.945 1 97.5 37 SER B N 1
ATOM 2279 C CA . SER B 1 37 ? 6.434 -6.516 -6.262 1 97.5 37 SER B CA 1
ATOM 2280 C C . SER B 1 37 ? 4.934 -6.254 -6.156 1 97.5 37 SER B C 1
ATOM 2282 O O . SER B 1 37 ? 4.379 -5.484 -6.941 1 97.5 37 SER B O 1
ATOM 2284 N N . LEU B 1 38 ? 4.258 -6.781 -5.176 1 98.19 38 LEU B N 1
ATOM 2285 C CA . LEU B 1 38 ? 2.803 -6.875 -5.164 1 98.19 38 LEU B CA 1
ATOM 2286 C C . LEU B 1 38 ? 2.168 -5.492 -5.082 1 98.19 38 LEU B C 1
ATOM 2288 O O . LEU B 1 38 ? 1.274 -5.164 -5.867 1 98.19 38 LEU B O 1
ATOM 2292 N N . GLU B 1 39 ? 2.639 -4.625 -4.176 1 97.44 39 GLU B N 1
ATOM 2293 C CA . GLU B 1 39 ? 2.066 -3.289 -4.035 1 97.44 39 GLU B CA 1
ATOM 2294 C C . GLU B 1 39 ? 2.266 -2.469 -5.309 1 97.44 39 GLU B C 1
ATOM 2296 O O . GLU B 1 39 ? 1.366 -1.735 -5.727 1 97.44 39 GLU B O 1
ATOM 2301 N N . MET B 1 40 ? 3.402 -2.635 -5.945 1 96.38 40 MET B N 1
ATOM 2302 C CA . MET B 1 40 ? 3.668 -1.903 -7.18 1 96.38 40 MET B CA 1
ATOM 2303 C C . MET B 1 40 ? 2.779 -2.406 -8.312 1 96.38 40 MET B C 1
ATOM 2305 O O . MET B 1 40 ? 2.244 -1.612 -9.086 1 96.38 40 MET B O 1
ATOM 2309 N N . ASP B 1 41 ? 2.621 -3.725 -8.375 1 97.56 41 ASP B N 1
ATOM 2310 C CA . ASP B 1 41 ? 1.731 -4.301 -9.375 1 97.56 41 ASP B CA 1
ATOM 2311 C C . ASP B 1 41 ? 0.296 -3.82 -9.18 1 97.56 41 ASP B C 1
ATOM 2313 O O . ASP B 1 41 ? -0.335 -3.334 -10.117 1 97.56 41 ASP B O 1
ATOM 2317 N N . TRP B 1 42 ? -0.216 -3.893 -7.945 1 98.06 42 TRP B N 1
ATOM 2318 C CA . TRP B 1 42 ? -1.622 -3.588 -7.707 1 98.06 42 TRP B CA 1
ATOM 2319 C C . TRP B 1 42 ? -1.883 -2.09 -7.832 1 98.06 42 TRP B C 1
ATOM 2321 O O . TRP B 1 42 ? -2.986 -1.674 -8.188 1 98.06 42 TRP B O 1
ATOM 2331 N N . ALA B 1 43 ? -0.86 -1.275 -7.598 1 96.62 43 ALA B N 1
ATOM 2332 C CA . ALA B 1 43 ? -1.021 0.162 -7.805 1 96.62 43 ALA B CA 1
ATOM 2333 C C . ALA B 1 43 ? -1.448 0.468 -9.234 1 96.62 43 ALA B C 1
ATOM 2335 O O . ALA B 1 43 ? -2.158 1.446 -9.484 1 96.62 43 ALA B O 1
ATOM 2336 N N . LYS B 1 44 ? -1.124 -0.407 -10.148 1 96.44 44 LYS B N 1
ATOM 2337 C CA . LYS B 1 44 ? -1.445 -0.216 -11.562 1 96.44 44 LYS B CA 1
ATOM 2338 C C . LYS B 1 44 ? -2.871 -0.667 -11.867 1 96.44 44 LYS B C 1
ATOM 2340 O O . LYS B 1 44 ? -3.436 -0.3 -12.898 1 96.44 44 LYS B O 1
ATOM 2345 N N . LEU B 1 45 ? -3.406 -1.483 -10.969 1 97.44 45 LEU B N 1
ATOM 2346 C CA . LEU B 1 45 ? -4.656 -2.168 -11.289 1 97.44 45 LEU B CA 1
ATOM 2347 C C . LEU B 1 45 ? -5.832 -1.518 -10.562 1 97.44 45 LEU B C 1
ATOM 2349 O O . LEU B 1 45 ? -6.977 -1.642 -11 1 97.44 45 LEU B O 1
ATOM 2353 N N . LEU B 1 46 ? -5.664 -0.803 -9.5 1 97.06 46 LEU B N 1
ATOM 2354 C CA . LEU B 1 46 ? -6.703 -0.365 -8.57 1 97.06 46 LEU B CA 1
ATOM 2355 C C . LEU B 1 46 ? -7.625 0.655 -9.227 1 97.06 46 LEU B C 1
ATOM 2357 O O . LEU B 1 46 ? -8.844 0.479 -9.234 1 97.06 46 LEU B O 1
ATOM 2361 N N . GLY B 1 47 ? -6.996 1.727 -9.891 1 92.88 47 GLY B N 1
ATOM 2362 C CA . GLY B 1 47 ? -7.82 2.82 -10.383 1 92.88 47 GLY B CA 1
ATOM 2363 C C . GLY B 1 47 ? -8.844 3.301 -9.367 1 92.88 47 GLY B C 1
ATOM 2364 O O . GLY B 1 47 ? -8.516 3.496 -8.195 1 92.88 47 GLY B O 1
ATOM 2365 N N . THR B 1 48 ? -10.078 3.486 -9.82 1 94.06 48 THR B N 1
ATOM 2366 C CA . THR B 1 48 ? -11.133 3.943 -8.922 1 94.06 48 THR B CA 1
ATOM 2367 C C . THR B 1 48 ? -12.008 2.777 -8.484 1 94.06 48 THR B C 1
ATOM 2369 O O . THR B 1 48 ? -13.008 2.975 -7.785 1 94.06 48 THR B O 1
ATOM 2372 N N . GLN B 1 49 ? -11.656 1.582 -8.852 1 96.88 49 GLN B N 1
ATOM 2373 C CA . GLN B 1 49 ? -12.555 0.457 -8.625 1 96.88 49 GLN B CA 1
ATOM 2374 C C . GLN B 1 49 ? -12.297 -0.2 -7.277 1 96.88 49 GLN B C 1
ATOM 2376 O O . GLN B 1 49 ? -13.164 -0.887 -6.734 1 96.88 49 GLN B O 1
ATOM 2381 N N . ALA B 1 50 ? -11.039 0.021 -6.746 1 98.25 50 ALA B N 1
ATOM 2382 C CA . ALA B 1 50 ? -10.711 -0.656 -5.496 1 98.25 50 ALA B CA 1
ATOM 2383 C C . ALA B 1 50 ? -9.695 0.152 -4.688 1 98.25 50 ALA B C 1
ATOM 2385 O O . ALA B 1 50 ? -9.055 1.065 -5.215 1 98.25 50 ALA B O 1
ATOM 2386 N N . GLY B 1 51 ? -9.625 -0.026 -3.426 1 97.75 51 GLY B N 1
ATOM 2387 C CA . GLY B 1 51 ? -8.586 0.404 -2.5 1 97.75 51 GLY B CA 1
ATOM 2388 C C . GLY B 1 51 ? -7.945 -0.747 -1.748 1 97.75 51 GLY B C 1
ATOM 2389 O O . GLY B 1 51 ? -8.625 -1.692 -1.35 1 97.75 51 GLY B O 1
ATOM 2390 N N . VAL B 1 52 ? -6.672 -0.67 -1.642 1 98.5 52 VAL B N 1
ATOM 2391 C CA . VAL B 1 52 ? -5.949 -1.726 -0.941 1 98.5 52 VAL B CA 1
ATOM 2392 C C . VAL B 1 52 ? -5.371 -1.178 0.361 1 98.5 52 VAL B C 1
ATOM 2394 O O . VAL B 1 52 ? -4.875 -0.049 0.401 1 98.5 52 VAL B O 1
ATOM 2397 N N . PHE B 1 53 ? -5.461 -1.909 1.418 1 98.62 53 PHE B N 1
ATOM 2398 C CA . PHE B 1 53 ? -4.91 -1.66 2.746 1 98.62 53 PHE B CA 1
ATOM 2399 C C . PHE B 1 53 ? -3.998 -2.801 3.176 1 98.62 53 PHE B C 1
ATOM 2401 O O . PHE B 1 53 ? -4.441 -3.941 3.314 1 98.62 53 PHE B O 1
ATOM 2408 N N . SER B 1 54 ? -2.775 -2.467 3.436 1 98.38 54 SER B N 1
ATOM 2409 C CA . SER B 1 54 ? -1.797 -3.549 3.467 1 98.38 54 SER B CA 1
ATOM 2410 C C . SER B 1 54 ? -1.114 -3.639 4.828 1 98.38 54 SER B C 1
ATOM 2412 O O . SER B 1 54 ? -1.05 -2.652 5.562 1 98.38 54 SER B O 1
ATOM 2414 N N . SER B 1 55 ? -0.656 -4.754 5.195 1 98.62 55 SER B N 1
ATOM 2415 C CA . SER B 1 55 ? 0.266 -5.078 6.277 1 98.62 55 SER B CA 1
ATOM 2416 C C . SER B 1 55 ? 1.243 -6.172 5.863 1 98.62 55 SER B C 1
ATOM 2418 O O . SER B 1 55 ? 1.173 -6.688 4.746 1 98.62 55 SER B O 1
ATOM 2420 N N . ARG B 1 56 ? 2.23 -6.461 6.711 1 98.69 56 ARG B N 1
ATOM 2421 C CA . ARG B 1 56 ? 3.238 -7.457 6.363 1 98.69 56 ARG B CA 1
ATOM 2422 C C . ARG B 1 56 ? 3.434 -8.453 7.5 1 98.69 56 ARG B C 1
ATOM 2424 O O . ARG B 1 56 ? 3.27 -8.109 8.672 1 98.69 56 ARG B O 1
ATOM 2431 N N . VAL B 1 57 ? 3.74 -9.594 7.113 1 98.38 57 VAL B N 1
ATOM 2432 C CA . VAL B 1 57 ? 4.141 -10.656 8.031 1 98.38 57 VAL B CA 1
ATOM 2433 C C . VAL B 1 57 ? 5.594 -11.047 7.762 1 98.38 57 VAL B C 1
ATOM 2435 O O . VAL B 1 57 ? 6.043 -11.047 6.613 1 98.38 57 VAL B O 1
ATOM 2438 N N . PHE B 1 58 ? 6.316 -11.367 8.828 1 97.69 58 PHE B N 1
ATOM 2439 C CA . PHE B 1 58 ? 7.719 -11.727 8.695 1 97.69 58 PHE B CA 1
ATOM 2440 C C . PHE B 1 58 ? 7.871 -13.031 7.922 1 97.69 58 PHE B C 1
ATOM 2442 O O . PHE B 1 58 ? 7.117 -13.984 8.148 1 97.69 58 PHE B O 1
ATOM 2449 N N . TYR B 1 59 ? 8.75 -13.031 7.059 1 96.44 59 TYR B N 1
ATOM 2450 C CA . TYR B 1 59 ? 9.164 -14.227 6.324 1 96.44 59 TYR B CA 1
ATOM 2451 C C . TYR B 1 59 ? 10.68 -14.258 6.148 1 96.44 59 TYR B C 1
ATOM 2453 O O . TYR B 1 59 ? 11.289 -13.258 5.762 1 96.44 59 TYR B O 1
ATOM 2461 N N . SER B 1 60 ? 11.336 -15.414 6.422 1 93.5 60 SER B N 1
ATOM 2462 C CA . SER B 1 60 ? 12.789 -15.578 6.406 1 93.5 60 SER B CA 1
ATOM 2463 C C . SER B 1 60 ? 13.336 -15.531 4.984 1 93.5 60 SER B C 1
ATOM 2465 O O . SER B 1 60 ? 14.539 -15.391 4.781 1 93.5 60 SER B O 1
ATOM 2467 N N . SER B 1 61 ? 12.445 -15.773 3.916 1 92.25 61 SER B N 1
ATOM 2468 C CA . SER B 1 61 ? 12.797 -15.734 2.5 1 92.25 61 SER B CA 1
ATOM 2469 C C . SER B 1 61 ? 13.227 -17.109 1.999 1 92.25 61 SER B C 1
ATOM 2471 O O . SER B 1 61 ? 13.375 -17.312 0.793 1 92.25 61 SER B O 1
ATOM 2473 N N . GLU B 1 62 ? 13.367 -18.078 2.904 1 93 62 GLU B N 1
ATOM 2474 C CA . GLU B 1 62 ? 13.766 -19.422 2.467 1 93 62 GLU B CA 1
ATOM 2475 C C . GLU B 1 62 ? 12.609 -20.141 1.784 1 93 62 GLU B C 1
ATOM 2477 O O . GLU B 1 62 ? 11.539 -20.312 2.371 1 93 62 GLU B O 1
ATOM 2482 N N . MET B 1 63 ? 12.898 -20.641 0.63 1 92.88 63 MET B N 1
ATOM 2483 C CA . MET B 1 63 ? 11.852 -21.297 -0.151 1 92.88 63 MET B CA 1
ATOM 2484 C C . MET B 1 63 ? 11.797 -22.781 0.166 1 92.88 63 MET B C 1
ATOM 2486 O O . MET B 1 63 ? 12.078 -23.625 -0.697 1 92.88 63 MET B O 1
ATOM 2490 N N . THR B 1 64 ? 11.406 -23.125 1.396 1 94.56 64 THR B N 1
ATOM 2491 C CA . THR B 1 64 ? 11.18 -24.484 1.853 1 94.56 64 THR B CA 1
ATOM 2492 C C . THR B 1 64 ? 9.781 -24.641 2.451 1 94.56 64 THR B C 1
ATOM 2494 O O . THR B 1 64 ? 9.227 -23.688 2.982 1 94.56 64 THR B O 1
ATOM 2497 N N . PRO B 1 65 ? 9.312 -25.844 2.357 1 94.94 65 PRO B N 1
ATOM 2498 C CA . PRO B 1 65 ? 7.988 -26.062 2.953 1 94.94 65 PRO B CA 1
ATOM 2499 C C . PRO B 1 65 ? 7.938 -25.672 4.43 1 94.94 65 PRO B C 1
ATOM 2501 O O . PRO B 1 65 ? 6.957 -25.078 4.883 1 94.94 65 PRO B O 1
ATOM 2504 N N . GLU B 1 66 ? 8.953 -25.938 5.188 1 95.31 66 GLU B N 1
ATOM 2505 C CA . GLU B 1 66 ? 9 -25.625 6.613 1 95.31 66 GLU B CA 1
ATOM 2506 C C . GLU B 1 66 ? 8.961 -24.125 6.855 1 95.31 66 GLU B C 1
ATOM 2508 O O . GLU B 1 66 ? 8.18 -23.641 7.672 1 95.31 66 GLU B O 1
ATOM 2513 N N . ALA B 1 67 ? 9.812 -23.438 6.184 1 95.19 67 ALA B N 1
ATOM 2514 C CA . ALA B 1 67 ? 9.859 -21.984 6.324 1 95.19 67 ALA B CA 1
ATOM 2515 C C . ALA B 1 67 ? 8.539 -21.344 5.906 1 95.19 67 ALA B C 1
ATOM 2517 O O . ALA B 1 67 ? 8.062 -20.406 6.559 1 95.19 67 ALA B O 1
ATOM 2518 N N . LEU B 1 68 ? 7.961 -21.828 4.848 1 95.88 68 LEU B N 1
ATOM 2519 C CA . LEU B 1 68 ? 6.699 -21.312 4.336 1 95.88 68 LEU B CA 1
ATOM 2520 C C . LEU B 1 68 ? 5.559 -21.594 5.309 1 95.88 68 LEU B C 1
ATOM 2522 O O . LEU B 1 68 ? 4.691 -20.734 5.52 1 95.88 68 LEU B O 1
ATOM 2526 N N . ASP B 1 69 ? 5.578 -22.734 5.926 1 96.19 69 ASP B N 1
ATOM 2527 C CA . ASP B 1 69 ? 4.539 -23.109 6.883 1 96.19 69 ASP B CA 1
ATOM 2528 C C . ASP B 1 69 ? 4.59 -22.219 8.117 1 96.19 69 ASP B C 1
ATOM 2530 O O . ASP B 1 69 ? 3.553 -21.906 8.719 1 96.19 69 ASP B O 1
ATOM 2534 N N . GLN B 1 70 ? 5.727 -21.75 8.5 1 96.31 70 GLN B N 1
ATOM 2535 C CA . GLN B 1 70 ? 5.93 -20.953 9.703 1 96.31 70 GLN B CA 1
ATOM 2536 C C . GLN B 1 70 ? 5.281 -19.578 9.562 1 96.31 70 GLN B C 1
ATOM 2538 O O . GLN B 1 70 ? 5 -18.906 10.562 1 96.31 70 GLN B O 1
ATOM 2543 N N . ILE B 1 71 ? 5.035 -19.203 8.336 1 97.12 71 ILE B N 1
ATOM 2544 C CA . ILE B 1 71 ? 4.457 -17.891 8.078 1 97.12 71 ILE B CA 1
ATOM 2545 C C . ILE B 1 71 ? 3.055 -17.812 8.68 1 97.12 71 ILE B C 1
ATOM 2547 O O . ILE B 1 71 ? 2.602 -16.75 9.086 1 97.12 71 ILE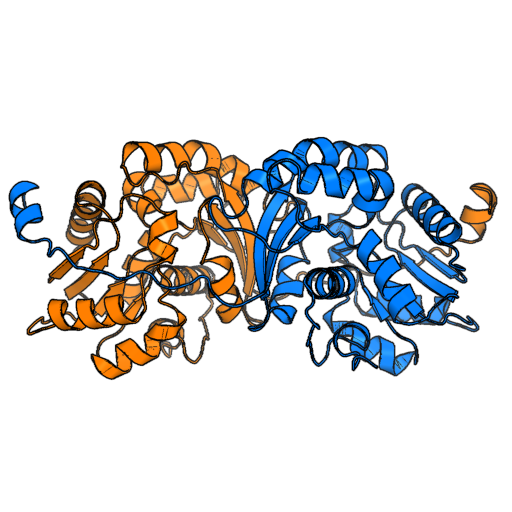 B O 1
ATOM 2551 N N . ALA B 1 72 ? 2.393 -18.938 8.773 1 97.62 72 ALA B N 1
ATOM 2552 C CA . ALA B 1 72 ? 1.015 -19.016 9.25 1 97.62 72 ALA B CA 1
ATOM 2553 C C . ALA B 1 72 ? 0.866 -18.344 10.609 1 97.62 72 ALA B C 1
ATOM 2555 O O . ALA B 1 72 ? -0.155 -17.719 10.891 1 97.62 72 ALA B O 1
ATOM 2556 N N . SER B 1 73 ? 1.853 -18.391 11.398 1 97.06 73 SER B N 1
ATOM 2557 C CA . SER B 1 73 ? 1.787 -17.938 12.781 1 97.06 73 SER B CA 1
ATOM 2558 C C . SER B 1 73 ? 1.615 -16.422 12.859 1 97.06 73 SER B C 1
ATOM 2560 O O . SER B 1 73 ? 1.182 -15.891 13.891 1 97.06 73 SER B O 1
ATOM 2562 N N . GLY B 1 74 ? 1.923 -15.719 11.805 1 98.12 74 GLY B N 1
ATOM 2563 C CA . GLY B 1 74 ? 1.888 -14.266 11.859 1 98.12 74 GLY B CA 1
ATOM 2564 C C . GLY B 1 74 ? 0.717 -13.664 11.102 1 98.12 74 GLY B C 1
ATOM 2565 O O . GLY B 1 74 ? 0.507 -12.453 11.125 1 98.12 74 GLY B O 1
ATOM 2566 N N . ILE B 1 75 ? -0.099 -14.492 10.422 1 98.62 75 ILE B N 1
ATOM 2567 C CA . ILE B 1 75 ? -1.1 -14.008 9.484 1 98.62 75 ILE B CA 1
ATOM 2568 C C . ILE B 1 75 ? -2.203 -13.266 10.242 1 98.62 75 ILE B C 1
ATOM 2570 O O . ILE B 1 75 ? -2.629 -12.188 9.828 1 98.62 75 ILE B O 1
ATOM 2574 N N . VAL B 1 76 ? -2.627 -13.742 11.422 1 98.62 76 VAL B N 1
ATOM 2575 C CA . VAL B 1 76 ? -3.73 -13.148 12.172 1 98.62 76 VAL B CA 1
ATOM 2576 C C . VAL B 1 76 ? -3.336 -11.758 12.656 1 98.62 76 VAL B C 1
ATOM 2578 O O . VAL B 1 76 ? -4.07 -10.789 12.445 1 98.62 76 VAL B O 1
ATOM 2581 N N . GLU B 1 77 ? -2.166 -11.695 13.242 1 98.06 77 GLU B N 1
ATOM 2582 C CA . GLU B 1 77 ? -1.695 -10.422 13.773 1 98.06 77 GLU B CA 1
ATOM 2583 C C . GLU B 1 77 ? -1.558 -9.383 12.664 1 98.06 77 GLU B C 1
ATOM 2585 O O . GLU B 1 77 ? -1.964 -8.227 12.828 1 98.06 77 GLU B O 1
ATOM 2590 N N . ALA B 1 78 ? -0.964 -9.773 11.555 1 98.62 78 ALA B N 1
ATOM 2591 C CA . ALA B 1 78 ? -0.826 -8.875 10.406 1 98.62 78 ALA B CA 1
ATOM 2592 C C . ALA B 1 78 ? -2.191 -8.422 9.898 1 98.62 78 ALA B C 1
ATOM 2594 O O . ALA B 1 78 ? -2.385 -7.25 9.578 1 98.62 78 ALA B O 1
ATOM 2595 N N . SER B 1 79 ? -3.135 -9.359 9.828 1 98.62 79 SER B N 1
ATOM 2596 C CA . SER B 1 79 ? -4.492 -9.062 9.383 1 98.62 79 SER B CA 1
ATOM 2597 C C . SER B 1 79 ? -5.172 -8.062 10.312 1 98.62 79 SER B C 1
ATOM 2599 O O . SER B 1 79 ? -5.832 -7.129 9.852 1 98.62 79 SER B O 1
ATOM 2601 N N . ASP B 1 80 ? -4.941 -8.18 11.609 1 98.25 80 ASP B N 1
ATOM 2602 C CA . ASP B 1 80 ? -5.594 -7.355 12.625 1 98.25 80 ASP B CA 1
ATOM 2603 C C . ASP B 1 80 ? -5.148 -5.898 12.523 1 98.25 80 ASP B C 1
ATOM 2605 O O . ASP B 1 80 ? -5.875 -4.992 12.938 1 98.25 80 ASP B O 1
ATOM 2609 N N . LEU B 1 81 ? -4.008 -5.66 11.938 1 98.5 81 LEU B N 1
ATOM 2610 C CA . LEU B 1 81 ? -3.449 -4.316 11.867 1 98.5 81 LEU B CA 1
ATOM 2611 C C . LEU B 1 81 ? -4.062 -3.535 10.711 1 98.5 81 LEU B C 1
ATOM 2613 O O . LEU B 1 81 ? -3.906 -2.314 10.625 1 98.5 81 LEU B O 1
ATOM 2617 N N . ILE B 1 82 ? -4.789 -4.207 9.859 1 98.56 82 ILE B N 1
ATOM 2618 C CA . ILE B 1 82 ? -5.215 -3.58 8.609 1 98.56 82 ILE B CA 1
ATOM 2619 C C . ILE B 1 82 ? -6.461 -2.732 8.859 1 98.56 82 ILE B C 1
ATOM 2621 O O . ILE B 1 82 ? -7.535 -3.266 9.148 1 98.56 82 ILE B O 1
ATOM 2625 N N . ALA B 1 83 ? -6.312 -1.418 8.797 1 97.75 83 ALA B N 1
ATOM 2626 C CA . ALA B 1 83 ? -7.383 -0.429 8.695 1 97.75 83 ALA B CA 1
ATOM 2627 C C . ALA B 1 83 ? -8.43 -0.645 9.781 1 97.75 83 ALA B C 1
ATOM 2629 O O . ALA B 1 83 ? -9.625 -0.747 9.492 1 97.75 83 ALA B O 1
ATOM 2630 N N . THR B 1 84 ? -8 -0.649 11 1 96.56 84 THR B N 1
ATOM 2631 C CA . THR B 1 84 ? -8.906 -0.825 12.141 1 96.56 84 THR B CA 1
ATOM 2632 C C . THR B 1 84 ? -10.07 0.16 12.062 1 96.56 84 THR B C 1
ATOM 2634 O O . THR B 1 84 ? -9.859 1.361 11.883 1 96.56 84 THR B O 1
ATOM 2637 N N . GLY B 1 85 ? -11.266 -0.358 12.141 1 94.19 85 GLY B N 1
ATOM 2638 C CA . GLY B 1 85 ? -12.453 0.478 12.141 1 94.19 85 GLY B CA 1
ATOM 2639 C C . GLY B 1 85 ? -13.078 0.626 10.766 1 94.19 85 GLY B C 1
ATOM 2640 O O . GLY B 1 85 ? -14.18 1.158 10.633 1 94.19 85 GLY B O 1
ATOM 2641 N N . LEU B 1 86 ? -12.469 0.267 9.703 1 96.12 86 LEU B N 1
ATOM 2642 C CA . LEU B 1 86 ? -12.977 0.301 8.344 1 96.12 86 LEU B CA 1
ATOM 2643 C C . LEU B 1 86 ? -13.305 -1.104 7.848 1 96.12 86 LEU B C 1
ATOM 2645 O O . LEU B 1 86 ? -12.406 -1.93 7.672 1 96.12 86 LEU B O 1
ATOM 2649 N N . PRO B 1 87 ? -14.57 -1.411 7.586 1 95.94 87 PRO B N 1
ATOM 2650 C CA . PRO B 1 87 ? -14.906 -2.742 7.078 1 95.94 87 PRO B CA 1
ATOM 2651 C C . PRO B 1 87 ? -14.25 -3.043 5.73 1 95.94 87 PRO B C 1
ATOM 2653 O O . PRO B 1 87 ? -14.289 -2.207 4.824 1 95.94 87 PRO B O 1
ATOM 2656 N N . MET B 1 88 ? -13.656 -4.203 5.609 1 98.25 88 MET B N 1
ATOM 2657 C CA . MET B 1 88 ? -13.133 -4.715 4.34 1 98.25 88 MET B CA 1
ATOM 2658 C C . MET B 1 88 ? -14.195 -5.539 3.615 1 98.25 88 MET B C 1
ATOM 2660 O O . MET B 1 88 ? -15.078 -6.113 4.25 1 98.25 88 MET B O 1
ATOM 2664 N N . ASP B 1 89 ? -14.07 -5.52 2.311 1 98.75 89 ASP B N 1
ATOM 2665 C CA . ASP B 1 89 ? -14.984 -6.344 1.529 1 98.75 89 ASP B CA 1
ATOM 2666 C C . ASP B 1 89 ? -14.391 -7.734 1.287 1 98.75 89 ASP B C 1
ATOM 2668 O O . ASP B 1 89 ? -15.133 -8.703 1.106 1 98.75 89 ASP B O 1
ATOM 2672 N N . VAL B 1 90 ? -13.102 -7.863 1.245 1 98.88 90 VAL B N 1
ATOM 2673 C CA . VAL B 1 90 ? -12.367 -9.094 0.992 1 98.88 90 VAL B CA 1
ATOM 2674 C C . VAL B 1 90 ? -10.961 -8.992 1.586 1 98.88 90 VAL B C 1
ATOM 2676 O O . VAL B 1 90 ? -10.375 -7.906 1.63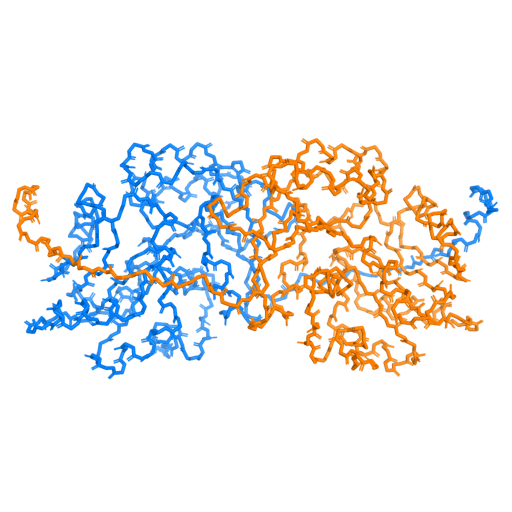5 1 98.88 90 VAL B O 1
ATOM 2679 N N . MET B 1 91 ? -10.461 -10.078 2.137 1 98.88 91 MET B N 1
ATOM 2680 C CA . MET B 1 91 ? -9.078 -10.156 2.602 1 98.88 91 MET B CA 1
ATOM 2681 C C . MET B 1 91 ? -8.234 -10.992 1.645 1 98.88 91 MET B C 1
ATOM 2683 O O . MET B 1 91 ? -8.719 -11.969 1.07 1 98.88 91 MET B O 1
ATOM 2687 N N . ALA B 1 92 ? -7 -10.609 1.441 1 98.94 92 ALA B N 1
ATOM 2688 C CA . ALA B 1 92 ? -6.078 -11.32 0.558 1 98.94 92 ALA B CA 1
ATOM 2689 C C . ALA B 1 92 ? -4.75 -11.594 1.259 1 98.94 92 ALA B C 1
ATOM 2691 O O . ALA B 1 92 ? -4.25 -10.742 2.002 1 98.94 92 ALA B O 1
ATOM 2692 N N . PHE B 1 93 ? -4.176 -12.75 1.04 1 98.94 93 PHE B N 1
ATOM 2693 C CA . PHE B 1 93 ? -2.832 -13.117 1.478 1 98.94 93 PHE B CA 1
ATOM 2694 C C . PHE B 1 93 ? -1.893 -13.258 0.286 1 98.94 93 PHE B C 1
ATOM 2696 O O . PHE B 1 93 ? -2.086 -14.125 -0.566 1 98.94 93 PHE B O 1
ATOM 2703 N N . GLY B 1 94 ? -0.844 -12.445 0.274 1 98.62 94 GLY B N 1
ATOM 2704 C CA . GLY B 1 94 ? -0.052 -12.219 -0.924 1 98.62 94 GLY B CA 1
ATOM 2705 C C . GLY B 1 94 ? 1.134 -13.156 -1.042 1 98.62 94 GLY B C 1
ATOM 2706 O O . GLY B 1 94 ? 2.266 -12.711 -1.253 1 98.62 94 GLY B O 1
ATOM 2707 N N . CYS B 1 95 ? 0.868 -14.422 -0.982 1 98.44 95 CYS B N 1
ATOM 2708 C CA . CYS B 1 95 ? 1.942 -15.375 -1.225 1 98.44 95 CYS B CA 1
ATOM 2709 C C . CYS B 1 95 ? 1.399 -16.656 -1.836 1 98.44 95 CYS B C 1
ATOM 2711 O O . CYS B 1 95 ? 0.621 -17.375 -1.202 1 98.44 95 CYS B O 1
ATOM 2713 N N . THR B 1 96 ? 1.891 -17 -3 1 98.06 96 THR B N 1
ATOM 2714 C CA . THR B 1 96 ? 1.43 -18.172 -3.727 1 98.06 96 THR B CA 1
ATOM 2715 C C . THR B 1 96 ? 1.909 -19.453 -3.047 1 98.06 96 THR B C 1
ATOM 2717 O O . THR B 1 96 ? 1.102 -20.312 -2.678 1 98.06 96 THR B O 1
ATOM 2720 N N . SER B 1 97 ? 3.205 -19.562 -2.812 1 96.81 97 SER B N 1
ATOM 2721 C CA . SER B 1 97 ? 3.826 -20.781 -2.295 1 96.81 97 SER B CA 1
ATOM 2722 C C . SER B 1 97 ? 3.354 -21.078 -0.876 1 96.81 97 SER B C 1
ATOM 2724 O O . SER B 1 97 ? 3.061 -22.234 -0.547 1 96.81 97 SER B O 1
ATOM 2726 N N . ALA B 1 98 ? 3.262 -20.031 -0.067 1 97.75 98 ALA B N 1
ATOM 2727 C CA . ALA B 1 98 ? 2.768 -20.25 1.29 1 97.75 98 ALA B CA 1
ATOM 2728 C C . ALA B 1 98 ? 1.317 -20.734 1.276 1 97.75 98 ALA B C 1
ATOM 2730 O O . ALA B 1 98 ? 0.917 -21.547 2.104 1 97.75 98 ALA B O 1
ATOM 2731 N N . SER B 1 99 ? 0.522 -20.203 0.334 1 98.31 99 SER B N 1
ATOM 2732 C CA . SER B 1 99 ? -0.871 -20.609 0.22 1 98.31 99 SER B CA 1
ATOM 2733 C C . SER B 1 99 ? -0.975 -22.094 -0.159 1 98.31 99 SER B C 1
ATOM 2735 O O . SER B 1 99 ? -1.886 -22.781 0.291 1 98.31 99 SER B O 1
ATOM 2737 N N . ILE B 1 100 ? -0.058 -22.562 -0.98 1 97.75 100 ILE B N 1
ATOM 2738 C CA . ILE B 1 100 ? -0.007 -23.969 -1.377 1 97.75 100 ILE B CA 1
ATOM 2739 C C . ILE B 1 100 ? 0.348 -24.828 -0.17 1 97.75 100 ILE B C 1
ATOM 2741 O O . ILE B 1 100 ? -0.315 -25.828 0.1 1 97.75 100 ILE B O 1
ATOM 2745 N N . ILE B 1 101 ? 1.349 -24.422 0.625 1 97.81 101 ILE B N 1
ATOM 2746 C CA . ILE B 1 101 ? 1.947 -25.25 1.672 1 97.81 101 ILE B CA 1
ATOM 2747 C C . ILE B 1 101 ? 1.071 -25.203 2.922 1 97.81 101 ILE B C 1
ATOM 2749 O O . ILE B 1 101 ? 0.792 -26.25 3.525 1 97.81 101 ILE B O 1
ATOM 2753 N N . ILE B 1 102 ? 0.594 -24.031 3.34 1 97.88 102 ILE B N 1
ATOM 2754 C CA . ILE B 1 102 ? -0.235 -23.859 4.527 1 97.88 102 ILE B CA 1
ATOM 2755 C C . ILE B 1 102 ? -1.628 -24.422 4.27 1 97.88 102 ILE B C 1
ATOM 2757 O O . ILE B 1 102 ? -2.234 -25.016 5.16 1 97.88 102 ILE B O 1
ATOM 2761 N N . GLY B 1 103 ? -2.084 -24.234 2.992 1 98 103 GLY B N 1
ATOM 2762 C CA . GLY B 1 103 ? -3.436 -24.625 2.631 1 98 103 GLY B CA 1
ATOM 2763 C C . GLY B 1 103 ? -4.383 -23.453 2.488 1 98 103 GLY B C 1
ATOM 2764 O O . GLY B 1 103 ? -4.391 -22.547 3.324 1 98 103 GLY B O 1
ATOM 2765 N N . GLU B 1 104 ? -5.207 -23.5 1.505 1 97.31 104 GLU B N 1
ATOM 2766 C CA . GLU B 1 104 ? -6.09 -22.406 1.132 1 97.31 104 GLU B CA 1
ATOM 2767 C C . GLU B 1 104 ? -7.109 -22.125 2.23 1 97.31 104 GLU B C 1
ATOM 2769 O O . GLU B 1 104 ? -7.324 -20.969 2.6 1 97.31 104 GLU B O 1
ATOM 2774 N N . GLU B 1 105 ? -7.719 -23.141 2.836 1 97.38 105 GLU B N 1
ATOM 2775 C CA . GLU B 1 105 ? -8.75 -22.969 3.854 1 97.38 105 GLU B CA 1
ATOM 2776 C C . GLU B 1 105 ? -8.164 -22.406 5.141 1 97.38 105 GLU B C 1
ATOM 2778 O O . GLU B 1 105 ? -8.766 -21.516 5.758 1 97.38 105 GLU B O 1
ATOM 2783 N N . LYS B 1 106 ? -7.02 -22.969 5.488 1 98.31 106 LYS B N 1
ATOM 2784 C CA . LYS B 1 106 ? -6.359 -22.469 6.691 1 98.31 106 LYS B CA 1
ATOM 2785 C C . LYS B 1 106 ? -5.945 -21.016 6.527 1 98.31 106 LYS B C 1
ATOM 2787 O O . LYS B 1 106 ? -6.16 -20.203 7.426 1 98.31 106 LYS B O 1
ATOM 2792 N N . VAL B 1 107 ? -5.402 -20.656 5.391 1 98.5 107 VAL B N 1
ATOM 2793 C CA . VAL B 1 107 ? -5.016 -19.281 5.109 1 98.5 107 VAL B CA 1
ATOM 2794 C C . VAL B 1 107 ? -6.234 -18.375 5.23 1 98.5 107 VAL B C 1
ATOM 2796 O O . VAL B 1 107 ? -6.176 -17.328 5.879 1 98.5 107 VAL B O 1
ATOM 2799 N N . ALA B 1 108 ? -7.344 -18.781 4.641 1 98.5 108 ALA B N 1
ATOM 2800 C CA . ALA B 1 108 ? -8.57 -17.984 4.68 1 98.5 108 ALA B CA 1
ATOM 2801 C C . ALA B 1 108 ? -9.047 -17.781 6.117 1 98.5 108 ALA B C 1
ATOM 2803 O O . ALA B 1 108 ? -9.414 -16.672 6.508 1 98.5 108 ALA B O 1
ATOM 2804 N N . SER B 1 109 ? -8.984 -18.859 6.883 1 98.44 109 SER B N 1
ATOM 2805 C CA . SER B 1 109 ? -9.43 -18.812 8.266 1 98.44 109 SER B CA 1
ATOM 2806 C C . SER B 1 109 ? -8.57 -17.859 9.094 1 98.44 109 SER B C 1
ATOM 2808 O O . SER B 1 109 ? -9.086 -17.062 9.867 1 98.44 109 SER B O 1
ATOM 2810 N N . LEU B 1 110 ? -7.293 -17.906 8.914 1 98.5 110 LEU B N 1
ATOM 2811 C CA . LEU B 1 110 ? -6.371 -17.047 9.648 1 98.5 110 LEU B CA 1
ATOM 2812 C C . LEU B 1 110 ? -6.551 -15.594 9.242 1 98.5 110 LEU B C 1
ATOM 2814 O O . LEU B 1 110 ? -6.566 -14.703 10.102 1 98.5 110 LEU B O 1
ATOM 2818 N N . LEU B 1 111 ? -6.738 -15.367 7.984 1 98.19 111 LEU B N 1
ATOM 2819 C CA . LEU B 1 111 ? -6.863 -14.023 7.426 1 98.19 111 LEU B CA 1
ATOM 2820 C C . LEU B 1 111 ? -8.109 -13.328 7.953 1 98.19 111 LEU B C 1
ATOM 2822 O O . LEU B 1 111 ? -8.117 -12.109 8.141 1 98.19 111 LEU B O 1
ATOM 2826 N N . THR B 1 112 ? -9.18 -14.117 8.234 1 98.44 112 THR B N 1
ATOM 2827 C CA . THR B 1 112 ? -10.477 -13.508 8.523 1 98.44 112 THR B CA 1
ATOM 2828 C C . THR B 1 112 ? -10.891 -13.781 9.961 1 98.44 112 THR B C 1
ATOM 2830 O O . THR B 1 112 ? -12.031 -13.516 10.352 1 98.44 112 THR B O 1
ATOM 2833 N N . GLN B 1 113 ? -10.016 -14.32 10.695 1 98.12 113 GLN B N 1
ATOM 2834 C CA . GLN B 1 113 ? -10.336 -14.773 12.047 1 98.12 113 GLN B CA 1
ATOM 2835 C C . GLN B 1 113 ? -11.062 -13.688 12.828 1 98.12 113 GLN B C 1
ATOM 2837 O O . GLN B 1 113 ? -12.031 -13.969 13.547 1 98.12 113 GLN B O 1
ATOM 2842 N N . ASN B 1 114 ? -10.68 -12.414 12.734 1 97.44 114 ASN B N 1
ATOM 2843 C CA . ASN B 1 114 ? -11.266 -11.312 13.484 1 97.44 114 ASN B CA 1
ATOM 2844 C C . ASN B 1 114 ? -11.883 -10.266 12.562 1 97.44 114 ASN B C 1
ATOM 2846 O O . ASN B 1 114 ? -11.914 -9.086 12.906 1 97.44 114 ASN B O 1
ATOM 2850 N N . ARG B 1 115 ? -12.297 -10.648 11.336 1 96.31 115 ARG B N 1
ATOM 2851 C CA . ARG B 1 115 ? -12.734 -9.68 10.344 1 96.31 115 ARG B CA 1
ATOM 2852 C C . ARG B 1 115 ? -14.195 -9.906 9.969 1 96.31 115 ARG B C 1
ATOM 2854 O O . ARG B 1 115 ? -14.734 -9.219 9.094 1 96.31 115 ARG B O 1
ATOM 2861 N N . GLY B 1 116 ? -14.898 -10.812 10.703 1 91.31 116 GLY B N 1
ATOM 2862 C CA . GLY B 1 116 ? -16.266 -11.156 10.32 1 91.31 116 GLY B CA 1
ATOM 2863 C C . GLY B 1 116 ? -16.328 -12.164 9.195 1 91.31 116 GLY B C 1
ATOM 2864 O O . GLY B 1 116 ? -15.336 -12.836 8.891 1 91.31 116 GLY B O 1
ATOM 2865 N N . ASP B 1 117 ? -17.531 -12.352 8.617 1 95.5 117 ASP B N 1
ATOM 2866 C CA . ASP B 1 117 ? -17.75 -13.32 7.547 1 95.5 117 ASP B CA 1
ATOM 2867 C C . ASP B 1 117 ? -17.594 -12.664 6.176 1 95.5 117 ASP B C 1
ATOM 2869 O O . ASP B 1 117 ? -18.594 -12.312 5.535 1 95.5 117 ASP B O 1
ATOM 2873 N N . ILE B 1 118 ? -16.406 -12.477 5.781 1 98 118 ILE B N 1
ATOM 2874 C CA . ILE B 1 118 ? -16.094 -11.891 4.48 1 98 118 ILE B CA 1
ATOM 2875 C C . ILE B 1 118 ? -15.195 -12.844 3.689 1 98 118 ILE B C 1
ATOM 2877 O O . ILE B 1 118 ? -14.516 -13.695 4.27 1 98 118 ILE B O 1
ATOM 2881 N N . PRO B 1 119 ? -15.281 -12.742 2.371 1 98.69 119 PRO B N 1
ATOM 2882 C CA . PRO B 1 119 ? -14.461 -13.664 1.575 1 98.69 119 PRO B CA 1
ATOM 2883 C C . PRO B 1 119 ? -12.969 -13.375 1.697 1 98.69 119 PRO B C 1
ATOM 2885 O O . PRO B 1 119 ? -12.578 -12.297 2.143 1 98.69 119 PRO B O 1
ATOM 2888 N N . ALA B 1 120 ? -12.195 -14.352 1.395 1 98.81 120 ALA B N 1
ATOM 2889 C CA . ALA B 1 120 ? -10.742 -14.266 1.377 1 98.81 120 ALA B CA 1
ATOM 2890 C C . ALA B 1 120 ? -10.164 -14.891 0.109 1 98.81 120 ALA B C 1
ATOM 2892 O O . ALA B 1 120 ? -10.781 -15.781 -0.483 1 98.81 120 ALA B O 1
ATOM 2893 N N . THR B 1 121 ? -9.07 -14.383 -0.279 1 98.88 121 THR B N 1
ATOM 2894 C CA . THR B 1 121 ? -8.391 -14.938 -1.445 1 98.88 121 THR B CA 1
ATOM 2895 C C . THR B 1 121 ? -6.883 -15 -1.219 1 98.88 121 THR B C 1
ATOM 2897 O O . THR B 1 121 ? -6.383 -14.508 -0.207 1 98.88 121 THR B O 1
ATOM 2900 N N . ASN B 1 122 ? -6.188 -15.648 -1.997 1 98.81 122 ASN B N 1
ATOM 2901 C CA . ASN B 1 122 ? -4.742 -15.758 -2.172 1 98.81 122 ASN B CA 1
ATOM 2902 C C . ASN B 1 122 ? -4.379 -16.109 -3.611 1 98.81 122 ASN B C 1
ATOM 2904 O O . ASN B 1 122 ? -5.25 -16.453 -4.414 1 98.81 122 ASN B O 1
ATOM 2908 N N . PRO B 1 123 ? -3.139 -15.969 -3.988 1 98.62 123 PRO B N 1
ATOM 2909 C CA . PRO B 1 123 ? -2.803 -16.156 -5.402 1 98.62 123 PRO B CA 1
ATOM 2910 C C . PRO B 1 123 ? -3.076 -17.562 -5.898 1 98.62 123 PRO B C 1
ATOM 2912 O O . PRO B 1 123 ? -3.402 -17.766 -7.07 1 98.62 123 PRO B O 1
ATOM 2915 N N . TRP B 1 124 ? -2.957 -18.531 -5.059 1 98.44 124 TRP B N 1
ATOM 2916 C CA . TRP B 1 124 ? -3.146 -19.938 -5.441 1 98.44 124 TRP B CA 1
ATOM 2917 C C . TRP B 1 124 ? -4.621 -20.234 -5.676 1 98.44 124 TRP B C 1
ATOM 2919 O O . TRP B 1 124 ? -4.992 -20.781 -6.715 1 98.44 124 TRP B O 1
ATOM 2929 N N . THR B 1 125 ? -5.48 -19.844 -4.707 1 98.56 125 THR B N 1
ATOM 2930 C CA . THR B 1 125 ? -6.93 -19.953 -4.867 1 98.56 125 THR B CA 1
ATOM 2931 C C . THR B 1 125 ? -7.391 -19.188 -6.105 1 98.56 125 THR B C 1
ATOM 2933 O O . THR B 1 125 ? -8.219 -19.688 -6.875 1 98.56 125 THR B O 1
ATOM 2936 N N . ALA B 1 126 ? -6.863 -18.062 -6.277 1 98.88 126 ALA B N 1
ATOM 2937 C CA . ALA B 1 126 ? -7.219 -17.172 -7.383 1 98.88 126 ALA B CA 1
ATOM 2938 C C . ALA B 1 126 ? -6.828 -17.781 -8.727 1 98.88 126 ALA B C 1
ATOM 2940 O O . ALA B 1 126 ? -7.574 -17.688 -9.703 1 98.88 126 ALA B O 1
ATOM 2941 N N . ALA B 1 127 ? -5.656 -18.391 -8.742 1 98.69 127 ALA B N 1
ATOM 2942 C CA . ALA B 1 127 ? -5.195 -19.016 -9.977 1 98.69 127 ALA B CA 1
ATOM 2943 C C . ALA B 1 127 ? -6.16 -20.109 -10.43 1 98.69 127 ALA B C 1
ATOM 2945 O O . ALA B 1 127 ? -6.621 -20.109 -11.578 1 98.69 127 ALA B O 1
ATOM 2946 N N . LYS B 1 128 ? -6.5 -21 -9.547 1 98.62 128 LYS B N 1
ATOM 2947 C CA . LYS B 1 128 ? -7.422 -22.078 -9.898 1 98.62 128 LYS B CA 1
ATOM 2948 C C . LYS B 1 128 ? -8.773 -21.531 -10.352 1 98.62 128 LYS B C 1
ATOM 2950 O O . LYS B 1 128 ? -9.336 -21.984 -11.344 1 98.62 128 LYS B O 1
ATOM 2955 N N . ALA B 1 129 ? -9.234 -20.5 -9.617 1 98.56 129 ALA B N 1
ATOM 2956 C CA . ALA B 1 129 ? -10.492 -19.875 -10 1 98.56 129 ALA B CA 1
ATOM 2957 C C . ALA B 1 129 ? -10.391 -19.25 -11.391 1 98.56 129 ALA B C 1
ATOM 2959 O O . ALA B 1 129 ? -11.336 -19.328 -12.18 1 98.56 129 ALA B O 1
ATOM 2960 N N . SER B 1 130 ? -9.266 -18.656 -11.656 1 98.38 130 SER B N 1
ATOM 2961 C CA . SER B 1 130 ? -9.062 -18 -12.945 1 98.38 130 SER B CA 1
ATOM 2962 C C . SER B 1 130 ? -9.023 -19.031 -14.078 1 98.38 130 SE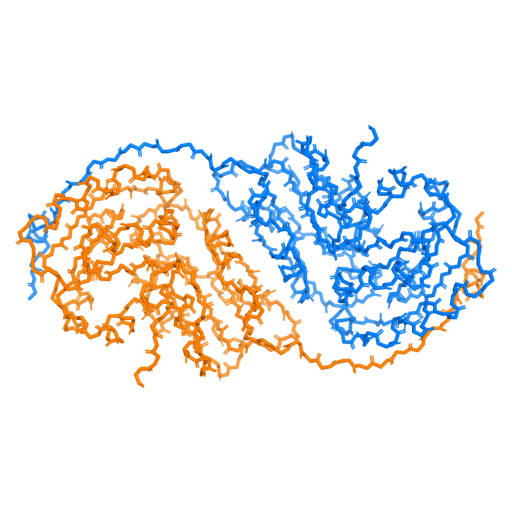R B C 1
ATOM 2964 O O . SER B 1 130 ? -9.531 -18.766 -15.172 1 98.38 130 SER B O 1
ATOM 2966 N N . PHE B 1 131 ? -8.383 -20.203 -13.852 1 98.5 131 PHE B N 1
ATOM 2967 C CA . PHE B 1 131 ? -8.352 -21.25 -14.859 1 98.5 131 PHE B CA 1
ATOM 2968 C C . PHE B 1 131 ? -9.758 -21.688 -15.242 1 98.5 131 PHE B C 1
ATOM 2970 O O . PHE B 1 131 ? -10.078 -21.797 -16.438 1 98.5 131 PHE B O 1
ATOM 2977 N N . LYS B 1 132 ? -10.547 -21.875 -14.227 1 97.94 132 LYS B N 1
ATOM 2978 C CA . LYS B 1 132 ? -11.938 -22.281 -14.453 1 97.94 132 LYS B CA 1
ATOM 2979 C C . LYS B 1 132 ? -12.703 -21.188 -15.211 1 97.94 132 LYS B C 1
ATOM 2981 O O . LYS B 1 132 ? -13.453 -21.484 -16.141 1 97.94 132 LYS B O 1
ATOM 2986 N N . HIS B 1 133 ? -12.477 -20 -14.797 1 97.31 133 HIS B N 1
ATOM 2987 C CA . HIS B 1 133 ? -13.141 -18.875 -15.43 1 97.31 133 HIS B CA 1
ATOM 2988 C C . HIS B 1 133 ? -12.789 -18.781 -16.906 1 97.31 133 HIS B C 1
ATOM 2990 O O . HIS B 1 133 ? -13.641 -18.438 -17.734 1 97.31 133 HIS B O 1
ATOM 2996 N N . LEU B 1 134 ? -11.562 -19.094 -17.203 1 97.44 134 LEU B N 1
ATOM 2997 C CA . LEU B 1 134 ? -11.078 -19.016 -18.578 1 97.44 134 LEU B CA 1
ATOM 2998 C C . LEU B 1 134 ? -11.312 -20.328 -19.312 1 97.44 134 LEU B C 1
ATOM 3000 O O . LEU B 1 134 ? -10.867 -20.5 -20.453 1 97.44 134 LEU B O 1
ATOM 3004 N N . ASN B 1 135 ? -11.906 -21.281 -18.688 1 97.25 135 ASN B N 1
ATOM 3005 C CA . ASN B 1 135 ? -12.242 -22.594 -19.219 1 97.25 135 ASN B CA 1
ATOM 3006 C C . ASN B 1 135 ? -11 -23.344 -19.719 1 97.25 135 ASN B C 1
ATOM 3008 O O . ASN B 1 135 ? -11.023 -23.938 -20.797 1 97.25 135 ASN B O 1
ATOM 3012 N N . ALA B 1 136 ? -9.953 -23.188 -19 1 98.25 136 ALA B N 1
ATOM 3013 C CA . ALA B 1 136 ? -8.711 -23.875 -19.359 1 98.25 136 ALA B CA 1
ATOM 3014 C C . ALA B 1 136 ? -8.5 -25.109 -18.484 1 98.25 136 ALA B C 1
ATOM 3016 O O . ALA B 1 136 ? -8.68 -25.062 -17.266 1 98.25 136 ALA B O 1
ATOM 3017 N N . LYS B 1 137 ? -8.141 -26.188 -19.062 1 98.38 137 LYS B N 1
ATOM 3018 C CA . LYS B 1 137 ? -7.879 -27.438 -18.359 1 98.38 137 LYS B CA 1
ATOM 3019 C C . LYS B 1 137 ? -6.398 -27.812 -18.438 1 98.38 137 LYS B C 1
ATOM 3021 O O . LYS B 1 137 ? -5.832 -28.328 -17.469 1 98.38 137 LYS B O 1
ATOM 3026 N N . LYS B 1 138 ? -5.812 -27.641 -19.609 1 98.81 138 LYS B N 1
ATOM 3027 C CA . LYS B 1 138 ? -4.398 -27.906 -19.828 1 98.81 138 LYS B CA 1
ATOM 3028 C C . LYS B 1 138 ? -3.541 -26.688 -19.484 1 98.81 138 LYS B C 1
ATOM 3030 O O . LYS B 1 138 ? -3.562 -25.688 -20.219 1 98.81 138 LYS B O 1
ATOM 3035 N N . ILE B 1 139 ? -2.754 -26.812 -18.453 1 98.75 139 ILE B N 1
ATOM 3036 C CA . ILE B 1 139 ? -2.072 -25.641 -17.891 1 98.75 139 ILE B CA 1
ATOM 3037 C C . ILE B 1 139 ? -0.562 -25.812 -18.047 1 98.75 139 ILE B C 1
ATOM 3039 O O . ILE B 1 139 ? -0.009 -26.859 -17.688 1 98.75 139 ILE B O 1
ATOM 3043 N N . ALA B 1 140 ? 0.087 -24.859 -18.594 1 98.88 140 ALA B N 1
ATOM 3044 C CA . ALA B 1 140 ? 1.536 -24.719 -18.484 1 98.88 140 ALA B CA 1
ATOM 3045 C C . ALA B 1 140 ? 1.909 -23.891 -17.25 1 98.88 140 ALA B C 1
ATOM 3047 O O . ALA B 1 140 ? 1.317 -22.844 -17 1 98.88 140 ALA B O 1
ATOM 3048 N N . VAL B 1 141 ? 2.885 -24.391 -16.469 1 98.81 141 VAL B N 1
ATOM 3049 C CA . VAL B 1 141 ? 3.271 -23.688 -15.25 1 98.81 141 VAL B CA 1
ATOM 3050 C C . VAL B 1 141 ? 4.719 -23.219 -15.359 1 98.81 141 VAL B C 1
ATOM 3052 O O . VAL B 1 141 ? 5.629 -24.031 -15.562 1 98.81 141 VAL B O 1
ATOM 3055 N N . PHE B 1 142 ? 4.938 -21.922 -15.367 1 98.81 142 PHE B N 1
ATOM 3056 C CA . PHE B 1 142 ? 6.242 -21.312 -15.141 1 98.81 142 PHE B CA 1
ATOM 3057 C C . PHE B 1 142 ? 6.434 -20.953 -13.672 1 98.81 142 PHE B C 1
ATOM 3059 O O . PHE B 1 142 ? 5.711 -20.109 -13.133 1 98.81 142 PHE B O 1
ATOM 3066 N N . SER B 1 143 ? 7.41 -21.562 -13.055 1 98.38 143 SER B N 1
ATOM 3067 C CA . SER B 1 143 ? 7.57 -21.438 -11.609 1 98.38 143 SER B CA 1
ATOM 3068 C C . SER B 1 143 ? 9.016 -21.078 -11.25 1 98.38 143 SER B C 1
ATOM 3070 O O . SER B 1 143 ? 9.953 -21.719 -11.742 1 98.38 143 SER B O 1
ATOM 3072 N N . PRO B 1 144 ? 9.133 -20.141 -10.344 1 98.31 144 PRO B N 1
ATOM 3073 C CA . PRO B 1 144 ? 10.492 -19.859 -9.891 1 98.31 144 PRO B CA 1
ATOM 3074 C C . PRO B 1 144 ? 10.945 -20.797 -8.766 1 98.31 144 PRO B C 1
ATOM 3076 O O . PRO B 1 144 ? 12.094 -20.75 -8.336 1 98.31 144 PRO B O 1
ATOM 3079 N N . TYR B 1 145 ? 10.156 -21.703 -8.25 1 97.81 145 TYR B N 1
ATOM 3080 C CA . TYR B 1 145 ? 10.344 -22.438 -7.004 1 97.81 145 TYR B CA 1
ATOM 3081 C C . TYR B 1 145 ? 11.227 -23.672 -7.219 1 97.81 145 TYR B C 1
ATOM 3083 O O . TYR B 1 145 ? 11.312 -24.188 -8.336 1 97.81 145 TYR B O 1
ATOM 3091 N N . PRO B 1 146 ? 11.836 -24.141 -6.082 1 97.69 146 PRO B N 1
ATOM 3092 C CA . PRO B 1 146 ? 12.484 -25.453 -6.141 1 97.69 146 PRO B CA 1
ATOM 3093 C C . PRO B 1 146 ? 11.492 -26.594 -6.262 1 97.69 146 PRO B C 1
ATOM 3095 O O . PRO B 1 146 ? 10.289 -26.406 -6.062 1 97.69 146 PRO B O 1
ATOM 3098 N N . THR B 1 147 ? 12.055 -27.734 -6.559 1 97.75 147 THR B N 1
ATOM 3099 C CA . THR B 1 147 ? 11.258 -28.938 -6.797 1 97.75 147 THR B CA 1
ATOM 3100 C C . THR B 1 147 ? 10.391 -29.25 -5.582 1 97.75 147 THR B C 1
ATOM 3102 O O . THR B 1 147 ? 9.25 -29.703 -5.723 1 97.75 147 THR B O 1
ATOM 3105 N N . SER B 1 148 ? 10.8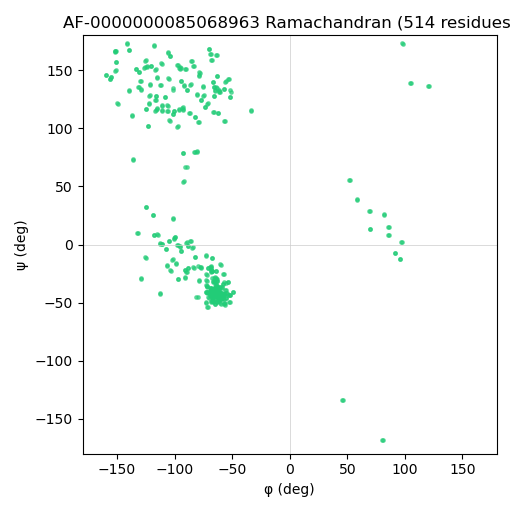91 -28.953 -4.383 1 96.25 148 SER B N 1
ATOM 3106 C CA . SER B 1 148 ? 10.195 -29.297 -3.146 1 96.25 148 SER B CA 1
ATOM 3107 C C . SER B 1 148 ? 8.914 -28.484 -2.996 1 96.25 148 SER B C 1
ATOM 3109 O O . SER B 1 148 ? 7.98 -28.906 -2.312 1 96.25 148 SER B O 1
ATOM 3111 N N . VAL B 1 149 ? 8.805 -27.328 -3.643 1 96.69 149 VAL B N 1
ATOM 3112 C CA . VAL B 1 149 ? 7.613 -26.5 -3.607 1 96.69 149 VAL B CA 1
ATOM 3113 C C . VAL B 1 149 ? 6.75 -26.766 -4.836 1 96.69 149 VAL B C 1
ATOM 3115 O O . VAL B 1 149 ? 5.52 -26.734 -4.762 1 96.69 149 VAL B O 1
ATOM 3118 N N . ASN B 1 150 ? 7.375 -27.141 -5.953 1 97.94 150 ASN B N 1
ATOM 3119 C CA . ASN B 1 150 ? 6.664 -27.391 -7.203 1 97.94 150 ASN B CA 1
ATOM 3120 C C . ASN B 1 150 ? 5.855 -28.688 -7.141 1 97.94 150 ASN B C 1
ATOM 3122 O O . ASN B 1 150 ? 4.801 -28.797 -7.766 1 97.94 150 ASN B O 1
ATOM 3126 N N . TYR B 1 151 ? 6.359 -29.625 -6.391 1 98 151 TYR B N 1
ATOM 3127 C CA . TYR B 1 151 ? 5.676 -30.906 -6.359 1 98 151 TYR B CA 1
ATOM 3128 C C . TYR B 1 151 ? 4.305 -30.781 -5.703 1 98 151 TYR B C 1
ATOM 3130 O O . TYR B 1 151 ? 3.297 -31.203 -6.27 1 98 151 TYR B O 1
ATOM 3138 N N . PRO B 1 152 ? 4.238 -30.141 -4.508 1 97.12 152 PRO B N 1
ATOM 3139 C CA . PRO B 1 152 ? 2.906 -29.906 -3.951 1 97.12 152 PRO B CA 1
ATOM 3140 C C . PRO B 1 152 ? 2.02 -29.078 -4.883 1 97.12 152 PRO B C 1
ATOM 3142 O O . PRO B 1 152 ? 0.807 -29.312 -4.945 1 97.12 152 PRO B O 1
ATOM 3145 N N . LEU B 1 153 ? 2.541 -28.125 -5.574 1 97.69 153 LEU B N 1
ATOM 3146 C CA . LEU B 1 153 ? 1.8 -27.344 -6.566 1 97.69 153 LEU B CA 1
ATOM 3147 C C . LEU B 1 153 ? 1.202 -28.266 -7.629 1 97.69 153 LEU B C 1
ATOM 3149 O O . LEU B 1 153 ? -0.001 -28.203 -7.895 1 97.69 153 LEU B O 1
ATOM 3153 N N . TYR B 1 154 ? 2.012 -29.109 -8.188 1 98 154 TYR B N 1
ATOM 3154 C CA . TYR B 1 154 ? 1.582 -30.062 -9.203 1 98 154 TYR B CA 1
ATOM 3155 C C . TYR B 1 154 ? 0.479 -30.969 -8.664 1 98 154 TYR B C 1
ATOM 3157 O O . TYR B 1 154 ? -0.545 -31.156 -9.32 1 98 154 TYR B O 1
ATOM 3165 N N . GLN B 1 155 ? 0.695 -31.469 -7.48 1 97.81 155 GLN B N 1
ATOM 3166 C CA . GLN B 1 155 ? -0.27 -32.375 -6.871 1 97.81 155 GLN B CA 1
ATOM 3167 C C . GLN B 1 155 ? -1.626 -31.703 -6.691 1 97.81 155 GLN B C 1
ATOM 3169 O O . GLN B 1 155 ? -2.664 -32.281 -7 1 97.81 155 GLN B O 1
ATOM 3174 N N . GLN B 1 156 ? -1.588 -30.5 -6.254 1 97.31 156 GLN B N 1
ATOM 3175 C CA . GLN B 1 156 ? -2.832 -29.797 -5.957 1 97.31 156 GLN B CA 1
ATOM 3176 C C . GLN B 1 156 ? -3.564 -29.406 -7.238 1 97.31 156 GLN B C 1
ATOM 3178 O O . GLN B 1 156 ? -4.797 -29.406 -7.281 1 97.31 156 GLN B O 1
ATOM 3183 N N . LEU B 1 157 ? -2.834 -29.062 -8.281 1 97.81 157 LEU B N 1
ATOM 3184 C CA . LEU B 1 157 ? -3.477 -28.797 -9.57 1 97.81 157 LEU B CA 1
ATOM 3185 C C . LEU B 1 157 ? -4.117 -30.062 -10.125 1 97.81 157 LEU B C 1
ATOM 3187 O O . LEU B 1 157 ? -5.242 -30.031 -10.625 1 97.81 157 LEU B O 1
ATOM 3191 N N . THR B 1 158 ? -3.369 -31.156 -10 1 97.25 158 THR B N 1
ATOM 3192 C CA . THR B 1 158 ? -3.889 -32.438 -10.461 1 97.25 158 THR B CA 1
ATOM 3193 C C . THR B 1 158 ? -5.137 -32.844 -9.68 1 97.25 158 THR B C 1
ATOM 3195 O O . THR B 1 158 ? -6.137 -33.25 -10.266 1 97.25 158 THR B O 1
ATOM 3198 N N . ASP B 1 159 ? -5.082 -32.625 -8.383 1 96.75 159 ASP B N 1
ATOM 3199 C CA . ASP B 1 159 ? -6.215 -32.938 -7.512 1 96.75 159 ASP B CA 1
ATOM 3200 C C . ASP B 1 159 ? -7.426 -32.062 -7.867 1 96.75 159 ASP B C 1
ATOM 3202 O O . ASP B 1 159 ? -8.57 -32.469 -7.668 1 96.75 159 ASP B O 1
ATOM 3206 N N . ALA B 1 160 ? -7.211 -30.875 -8.359 1 97 160 ALA B N 1
ATOM 3207 C CA . ALA B 1 160 ? -8.281 -29.953 -8.742 1 97 160 ALA B CA 1
ATOM 3208 C C . ALA B 1 160 ? -8.742 -30.219 -10.172 1 97 160 ALA B C 1
ATOM 3210 O O . ALA B 1 160 ? -9.484 -29.422 -10.742 1 97 160 ALA B O 1
ATOM 3211 N N . ASP B 1 161 ? -8.188 -31.25 -10.828 1 97.19 161 ASP B N 1
ATOM 3212 C CA . ASP B 1 161 ? -8.625 -31.766 -12.117 1 97.19 161 ASP B CA 1
ATOM 3213 C C . ASP B 1 161 ? -8.055 -30.922 -13.266 1 97.19 161 ASP B C 1
ATOM 3215 O O . ASP B 1 161 ? -8.695 -30.766 -14.305 1 97.19 161 ASP B O 1
ATOM 3219 N N . PHE B 1 162 ? -6.988 -30.312 -13.047 1 98.5 162 PHE B N 1
ATOM 3220 C CA . PHE B 1 162 ? -6.242 -29.672 -14.125 1 98.5 162 PHE B CA 1
ATOM 3221 C C . PHE B 1 162 ? -5.152 -30.609 -14.648 1 98.5 162 PHE B C 1
ATOM 3223 O O . PHE B 1 162 ? -4.684 -31.484 -13.922 1 98.5 162 PHE B O 1
ATOM 3230 N N . ASP B 1 163 ? -4.836 -30.438 -15.859 1 98.25 163 ASP B N 1
ATOM 3231 C CA . ASP B 1 163 ? -3.748 -31.172 -16.5 1 98.25 163 ASP B CA 1
ATOM 3232 C C . ASP B 1 163 ? -2.523 -30.281 -16.688 1 98.25 163 ASP B C 1
ATOM 3234 O O . ASP B 1 163 ? -2.527 -29.391 -17.531 1 98.25 163 ASP B O 1
ATOM 3238 N N . VAL B 1 164 ? -1.493 -30.516 -15.883 1 98.38 164 VAL B N 1
ATOM 3239 C CA . VAL B 1 164 ? -0.248 -29.781 -16.062 1 98.38 164 VAL B CA 1
ATOM 3240 C C . VAL B 1 164 ? 0.551 -30.391 -17.219 1 98.38 164 VAL B C 1
ATOM 3242 O O . VAL B 1 164 ? 1.215 -31.422 -17.047 1 98.38 164 VAL B O 1
ATOM 3245 N N . VAL B 1 165 ? 0.555 -29.719 -18.297 1 98.19 165 VAL B N 1
ATOM 3246 C CA . VAL B 1 165 ? 1.1 -30.344 -19.5 1 98.19 165 VAL B CA 1
ATOM 3247 C C . VAL B 1 165 ? 2.596 -30.062 -19.594 1 98.19 165 VAL B C 1
ATOM 3249 O O . VAL B 1 165 ? 3.322 -30.766 -20.312 1 98.19 165 VAL B O 1
ATOM 3252 N N . THR B 1 166 ? 3.037 -29.031 -18.984 1 98.31 166 THR B N 1
ATOM 3253 C CA . THR B 1 166 ? 4.453 -28.703 -18.844 1 98.31 166 THR B CA 1
ATOM 3254 C C . THR B 1 166 ? 4.688 -27.828 -17.609 1 98.31 166 THR B C 1
ATOM 3256 O O . THR B 1 166 ? 3.834 -27.016 -17.266 1 98.31 166 THR B O 1
ATOM 3259 N N . LEU B 1 167 ? 5.801 -28.047 -16.953 1 98.38 167 LEU B N 1
ATOM 3260 C CA . LEU B 1 167 ? 6.184 -27.25 -15.797 1 98.38 167 LEU B CA 1
ATOM 3261 C C . LEU B 1 167 ? 7.668 -26.891 -15.852 1 98.38 167 LEU B C 1
ATOM 3263 O O . LEU B 1 167 ? 8.523 -27.766 -15.844 1 98.38 167 LEU B O 1
ATOM 3267 N N . GLY B 1 168 ? 7.922 -25.609 -16.078 1 98.5 168 GLY B N 1
ATOM 3268 C CA . GLY B 1 168 ? 9.281 -25.094 -16.016 1 98.5 168 GLY B CA 1
ATOM 3269 C C . GLY B 1 168 ? 9.641 -24.516 -14.648 1 98.5 168 GLY B C 1
ATOM 3270 O O . GLY B 1 168 ? 8.812 -23.859 -14.016 1 98.5 168 GLY B O 1
ATOM 3271 N N . SER B 1 169 ? 10.883 -24.766 -14.211 1 98.38 169 SER B N 1
ATOM 3272 C CA . SER B 1 169 ? 11.328 -24.344 -12.883 1 98.38 169 SER B CA 1
ATOM 3273 C C . SER B 1 169 ? 12.648 -23.578 -12.961 1 98.38 169 SER B C 1
ATOM 3275 O O . SER B 1 169 ? 13.586 -24.016 -13.641 1 98.38 169 SER B O 1
ATOM 3277 N N . LEU B 1 170 ? 12.688 -22.453 -12.273 1 98.19 170 LEU B N 1
ATOM 3278 C CA . LEU B 1 170 ? 13.953 -21.734 -12.148 1 98.19 170 LEU B CA 1
ATOM 3279 C C . LEU B 1 170 ? 14.75 -22.219 -10.945 1 98.19 170 LEU B C 1
ATOM 3281 O O . LEU B 1 170 ? 15.945 -21.938 -10.836 1 98.19 170 LEU B O 1
ATOM 3285 N N . GLY B 1 171 ? 14.133 -22.859 -9.977 1 97.75 171 GLY B N 1
ATOM 3286 C CA . GLY B 1 171 ? 14.789 -23.469 -8.836 1 97.75 171 GLY B CA 1
ATOM 3287 C C . GLY B 1 171 ? 15.367 -22.453 -7.871 1 97.75 171 GLY B C 1
ATOM 3288 O O . GLY B 1 171 ? 16.375 -22.719 -7.207 1 97.75 171 GLY B O 1
ATOM 3289 N N . ILE B 1 172 ? 14.812 -21.312 -7.777 1 97.75 172 ILE B N 1
ATOM 3290 C CA . ILE B 1 172 ? 15.336 -20.25 -6.93 1 97.75 172 ILE B CA 1
ATOM 3291 C C . ILE B 1 172 ? 15.023 -20.562 -5.469 1 97.75 172 ILE B C 1
ATOM 3293 O O . ILE B 1 172 ? 13.875 -20.844 -5.121 1 97.75 172 ILE B O 1
ATOM 3297 N N . GLU B 1 173 ? 15.984 -20.359 -4.605 1 96.5 173 GLU B N 1
ATOM 3298 C CA . GLU B 1 173 ? 15.875 -20.828 -3.229 1 96.5 173 GLU B CA 1
ATOM 3299 C C . GLU B 1 173 ? 15.523 -19.688 -2.281 1 96.5 173 GLU B C 1
ATOM 3301 O O . GLU B 1 173 ? 15.211 -19.922 -1.111 1 96.5 173 GLU B O 1
ATOM 3306 N N . ARG B 1 174 ? 15.648 -18.516 -2.775 1 95.44 174 ARG B N 1
ATOM 3307 C CA . ARG B 1 174 ? 15.305 -17.344 -1.96 1 95.44 174 ARG B CA 1
ATOM 3308 C C . ARG B 1 174 ? 14.219 -16.516 -2.625 1 95.44 174 ARG B C 1
ATOM 3310 O O . ARG B 1 174 ? 14.352 -16.109 -3.783 1 95.44 174 ARG B O 1
ATOM 3317 N N . ASP B 1 175 ? 13.195 -16.219 -1.875 1 96.38 175 ASP B N 1
ATOM 3318 C CA . ASP B 1 175 ? 12.039 -15.469 -2.355 1 96.38 175 ASP B CA 1
ATOM 3319 C C . ASP B 1 175 ? 12.453 -14.125 -2.951 1 96.38 175 ASP B C 1
ATOM 3321 O O . ASP B 1 175 ? 11.961 -13.734 -4.008 1 96.38 175 ASP B O 1
ATOM 3325 N N . THR B 1 176 ? 13.406 -13.398 -2.328 1 95.69 176 THR B N 1
ATOM 3326 C CA . THR B 1 176 ? 13.836 -12.07 -2.74 1 95.69 176 THR B CA 1
ATOM 3327 C C . THR B 1 176 ? 14.578 -12.133 -4.074 1 95.69 176 THR B C 1
ATOM 3329 O O . THR B 1 176 ? 14.594 -11.156 -4.824 1 95.69 176 THR B O 1
ATOM 3332 N N . ASP B 1 177 ? 15.141 -13.305 -4.406 1 96.75 177 ASP B N 1
ATOM 3333 C CA . ASP B 1 177 ? 15.891 -13.445 -5.648 1 96.75 177 ASP B CA 1
ATOM 3334 C C . ASP B 1 177 ? 14.953 -13.594 -6.844 1 96.75 177 ASP B C 1
ATOM 3336 O O . ASP B 1 177 ? 15.359 -13.391 -7.992 1 96.75 177 ASP B O 1
ATOM 3340 N N . ILE B 1 178 ? 13.75 -13.953 -6.605 1 97.44 178 ILE B N 1
ATOM 3341 C CA . ILE B 1 178 ? 12.781 -14.148 -7.68 1 97.44 178 ILE B CA 1
ATOM 3342 C C . ILE B 1 178 ? 12.484 -12.812 -8.359 1 97.44 178 ILE B C 1
ATOM 3344 O O . ILE B 1 178 ? 12.25 -12.758 -9.562 1 97.44 178 ILE B O 1
ATOM 3348 N N . THR B 1 179 ? 12.602 -11.695 -7.594 1 96.25 179 THR B N 1
ATOM 3349 C CA . THR B 1 179 ? 12.32 -10.367 -8.117 1 96.25 179 THR B CA 1
ATOM 3350 C C . THR B 1 179 ? 13.352 -9.961 -9.164 1 96.25 179 THR B C 1
ATOM 3352 O O . THR B 1 179 ? 13.141 -8.992 -9.906 1 96.25 179 THR B O 1
ATOM 3355 N N . LEU B 1 180 ? 14.461 -10.742 -9.266 1 96.44 180 LEU B N 1
ATOM 3356 C CA . LEU B 1 180 ? 15.57 -10.367 -10.133 1 96.44 180 LEU B CA 1
ATOM 3357 C C . LEU B 1 180 ? 15.484 -11.094 -11.477 1 96.44 180 LEU B C 1
ATOM 3359 O O . LEU B 1 180 ? 16.328 -10.891 -12.352 1 96.44 180 LEU B O 1
ATOM 3363 N N . VAL B 1 181 ? 14.492 -11.914 -11.672 1 98.06 181 VAL B N 1
ATOM 3364 C CA . VAL B 1 181 ? 14.375 -12.656 -12.922 1 98.06 181 VAL B CA 1
ATOM 3365 C C . VAL B 1 181 ? 14.117 -11.695 -14.078 1 98.06 181 VAL B C 1
ATOM 3367 O O . VAL B 1 181 ? 13.188 -10.891 -14.031 1 98.06 181 VAL B O 1
ATOM 3370 N N . ALA B 1 182 ? 14.898 -11.789 -15.086 1 98.12 182 ALA B N 1
ATOM 3371 C CA . ALA B 1 182 ? 14.828 -10.875 -16.219 1 98.12 182 ALA B CA 1
ATOM 3372 C C . ALA B 1 182 ? 13.664 -11.227 -17.141 1 98.12 182 ALA B C 1
ATOM 3374 O O . ALA B 1 182 ? 13.336 -12.406 -17.312 1 98.12 182 ALA B O 1
ATOM 3375 N N . LYS B 1 183 ? 13.125 -10.188 -17.734 1 97.75 183 LYS B N 1
ATOM 3376 C CA . LYS B 1 183 ? 12.07 -10.352 -18.734 1 97.75 183 LYS B CA 1
ATOM 3377 C C . LYS B 1 183 ? 12.484 -11.344 -19.812 1 97.75 183 LYS B C 1
ATOM 3379 O O . LYS B 1 183 ? 11.727 -12.242 -20.172 1 97.75 183 LYS B O 1
ATOM 3384 N N . GLU B 1 184 ? 13.719 -11.234 -20.281 1 97.62 184 GLU B N 1
ATOM 3385 C CA . GLU B 1 184 ? 14.219 -12.062 -21.375 1 97.62 184 GLU B CA 1
ATOM 3386 C C . GLU B 1 184 ? 14.234 -13.539 -20.984 1 97.62 184 GLU B C 1
ATOM 3388 O O . GLU B 1 184 ? 13.977 -14.406 -21.812 1 97.62 184 GLU B O 1
ATOM 3393 N N . SER B 1 185 ? 14.531 -13.75 -19.766 1 98.19 185 SER B N 1
ATOM 3394 C CA . SER B 1 185 ? 14.555 -15.125 -19.281 1 98.19 185 SER B CA 1
ATOM 3395 C C . SER B 1 185 ? 13.156 -15.734 -19.266 1 98.19 185 SER B C 1
ATOM 3397 O O . SER B 1 185 ? 12.992 -16.922 -19.578 1 98.19 185 SER B O 1
ATOM 3399 N N . MET B 1 186 ? 12.188 -14.922 -18.906 1 98.25 186 MET B N 1
ATOM 3400 C CA . MET B 1 186 ? 10.812 -15.406 -18.891 1 98.25 186 MET B CA 1
ATOM 3401 C C . MET B 1 186 ? 10.359 -15.766 -20.312 1 98.25 186 MET B C 1
ATOM 3403 O O . MET B 1 186 ? 9.773 -16.828 -20.531 1 98.25 186 MET B O 1
ATOM 3407 N N . PHE B 1 187 ? 10.656 -14.953 -21.266 1 98.31 187 PHE B N 1
ATOM 3408 C CA . PHE B 1 187 ? 10.266 -15.195 -22.656 1 98.31 187 PHE B CA 1
ATOM 3409 C C . PHE B 1 187 ? 10.984 -16.422 -23.219 1 98.31 187 PHE B C 1
ATOM 3411 O O . PHE B 1 187 ? 10.367 -17.266 -23.875 1 98.31 187 PHE B O 1
ATOM 3418 N N . ALA B 1 188 ? 12.281 -16.5 -22.938 1 98.12 188 ALA B N 1
ATOM 3419 C CA . ALA B 1 188 ? 13.055 -17.656 -23.406 1 98.12 188 ALA B CA 1
ATOM 3420 C C . ALA B 1 188 ? 12.516 -18.953 -22.812 1 98.12 188 ALA B C 1
ATOM 3422 O O . ALA B 1 188 ? 12.398 -19.953 -23.516 1 98.12 188 ALA B O 1
ATOM 3423 N N . ALA B 1 189 ? 12.227 -18.891 -21.562 1 98.25 189 ALA B N 1
ATOM 3424 C CA . ALA B 1 189 ? 11.664 -20.047 -20.891 1 98.25 189 ALA B CA 1
ATOM 3425 C C . ALA B 1 189 ? 10.344 -20.469 -21.516 1 98.25 189 ALA B C 1
ATOM 3427 O O . ALA B 1 189 ? 10.125 -21.656 -21.781 1 98.25 189 ALA B O 1
ATOM 3428 N N . LEU B 1 190 ? 9.477 -19.516 -21.766 1 98.5 190 LEU B N 1
ATOM 3429 C CA . LEU B 1 190 ? 8.164 -19.797 -22.328 1 98.5 190 LEU B CA 1
ATOM 3430 C C . LEU B 1 190 ? 8.305 -20.375 -23.734 1 98.5 190 LEU B C 1
ATOM 3432 O O . LEU B 1 190 ? 7.535 -21.25 -24.141 1 98.5 190 LEU B O 1
ATOM 3436 N N . GLU B 1 191 ? 9.266 -19.875 -24.5 1 98.12 191 GLU B N 1
ATOM 3437 C CA . GLU B 1 191 ? 9.516 -20.422 -25.828 1 98.12 191 GLU B CA 1
ATOM 3438 C C . GLU B 1 191 ? 9.867 -21.906 -25.766 1 98.12 191 GLU B C 1
ATOM 3440 O O . GLU B 1 191 ? 9.383 -22.703 -26.578 1 98.12 191 GLU B O 1
ATOM 3445 N N . LEU B 1 192 ? 10.641 -22.219 -24.828 1 97.56 192 LEU B N 1
ATOM 3446 C CA . LEU B 1 192 ? 11.062 -23.609 -24.656 1 97.56 192 LEU B CA 1
ATOM 3447 C C . LEU B 1 192 ? 9.898 -24.469 -24.156 1 97.56 192 LEU B C 1
ATOM 3449 O O . LEU B 1 192 ? 9.664 -25.562 -24.688 1 97.56 192 LEU B O 1
ATOM 3453 N N . MET B 1 193 ? 9.172 -23.984 -23.172 1 97.81 193 MET B N 1
ATOM 3454 C CA . MET B 1 193 ? 8.125 -24.734 -22.5 1 97.81 193 MET B CA 1
ATOM 3455 C C . MET B 1 193 ? 6.945 -24.984 -23.438 1 97.81 193 MET B C 1
ATOM 3457 O O . MET B 1 193 ? 6.336 -26.047 -23.406 1 97.81 193 MET B O 1
ATOM 3461 N N . LEU B 1 194 ? 6.676 -24 -24.219 1 97.56 194 LEU B N 1
ATOM 3462 C CA . LEU B 1 194 ? 5.418 -24.016 -24.969 1 97.56 194 LEU B CA 1
ATOM 3463 C C . LEU B 1 194 ? 5.625 -24.578 -26.359 1 97.56 194 LEU B C 1
ATOM 3465 O O . LEU B 1 194 ? 4.66 -24.812 -27.094 1 97.56 194 LEU B O 1
ATOM 3469 N N . LYS B 1 195 ? 7 -24.875 -26.5 1 93.19 195 LYS B N 1
ATOM 3470 C CA . LYS B 1 195 ? 7.285 -25.5 -27.797 1 93.19 195 LYS B CA 1
ATOM 3471 C C . LYS B 1 195 ? 6.555 -26.828 -27.922 1 93.19 195 LYS B C 1
ATOM 3473 O O . LYS B 1 195 ? 6.719 -27.719 -27.094 1 93.19 195 LYS B O 1
ATOM 3478 N N . ASP B 1 196 ? 5.562 -27.016 -28.812 1 90.5 196 ASP B N 1
ATOM 3479 C CA . ASP B 1 196 ? 4.793 -28.219 -29.109 1 90.5 196 ASP B CA 1
ATOM 3480 C C . ASP B 1 196 ? 3.863 -28.594 -27.953 1 90.5 196 ASP B C 1
ATOM 3482 O O . ASP B 1 196 ? 3.562 -29.766 -27.75 1 90.5 196 ASP B O 1
ATOM 3486 N N . SER B 1 197 ? 3.674 -27.688 -27.031 1 95.5 197 SER B N 1
ATOM 3487 C CA . SER B 1 197 ? 2.727 -27.875 -25.938 1 95.5 197 SER B CA 1
ATOM 3488 C C . SER B 1 197 ? 1.295 -27.609 -26.391 1 95.5 197 SER B C 1
ATOM 3490 O O . SER B 1 197 ? 1.062 -26.812 -27.297 1 95.5 197 SER B O 1
ATOM 3492 N N . ASP B 1 198 ? 0.413 -28.297 -25.875 1 97.56 198 ASP B N 1
ATOM 3493 C CA . ASP B 1 198 ? -0.995 -28.047 -26.156 1 97.56 198 ASP B CA 1
ATOM 3494 C C . ASP B 1 198 ? -1.659 -27.281 -25.016 1 97.56 198 ASP B C 1
ATOM 3496 O O . ASP B 1 198 ? -2.859 -27.422 -24.766 1 97.56 198 ASP B O 1
ATOM 3500 N N . ALA B 1 199 ? -0.86 -26.594 -24.234 1 98.62 199 ALA B N 1
ATOM 3501 C CA . ALA B 1 199 ? -1.365 -25.781 -23.125 1 98.62 199 ALA B CA 1
ATOM 3502 C C . ALA B 1 199 ? -2.449 -24.812 -23.609 1 98.62 199 ALA B C 1
ATOM 3504 O O . ALA B 1 199 ? -2.342 -24.234 -24.688 1 98.62 199 ALA B O 1
ATOM 3505 N N . GLU B 1 200 ? -3.447 -24.625 -22.781 1 98.56 200 GLU B N 1
ATOM 3506 C CA . GLU B 1 200 ? -4.539 -23.703 -23.031 1 98.56 200 GLU B CA 1
ATOM 3507 C C . GLU B 1 200 ? -4.324 -22.375 -22.297 1 98.56 200 GLU B C 1
ATOM 3509 O O . GLU B 1 200 ? -4.965 -21.375 -22.625 1 98.56 200 GLU B O 1
ATOM 3514 N N . LEU B 1 201 ? -3.441 -22.391 -21.344 1 98.31 201 LEU B N 1
ATOM 3515 C CA . LEU B 1 201 ? -3.131 -21.25 -20.484 1 98.31 201 LEU B CA 1
ATOM 3516 C C . LEU B 1 201 ? -1.762 -21.422 -19.828 1 98.31 201 LEU B C 1
ATOM 3518 O O . LEU B 1 201 ? -1.334 -22.547 -19.562 1 98.31 201 LEU B O 1
ATOM 3522 N N . VAL B 1 202 ? -1.082 -20.297 -19.641 1 98.62 202 VAL B N 1
ATOM 3523 C CA . VAL B 1 202 ? 0.163 -20.312 -18.875 1 98.62 202 VAL B CA 1
ATOM 3524 C C . VAL B 1 202 ? -0.046 -19.641 -17.531 1 98.62 202 VAL B C 1
ATOM 3526 O O . VAL B 1 202 ? -0.591 -18.531 -17.453 1 98.62 202 VAL B O 1
ATOM 3529 N N . PHE B 1 203 ? 0.311 -20.359 -16.516 1 98.81 203 PHE B N 1
ATOM 3530 C CA . PHE B 1 203 ? 0.355 -19.781 -15.172 1 98.81 203 PHE B CA 1
ATOM 3531 C C . PHE B 1 203 ? 1.784 -19.422 -14.789 1 98.81 203 PHE B C 1
ATOM 3533 O O . PHE B 1 203 ? 2.654 -20.297 -14.727 1 98.81 203 PHE B O 1
ATOM 3540 N N . MET B 1 204 ? 2.043 -18.188 -14.617 1 98.69 204 MET B N 1
ATOM 3541 C CA . MET B 1 204 ? 3.332 -17.703 -14.133 1 98.69 204 MET B CA 1
ATOM 3542 C C . MET B 1 204 ? 3.277 -17.422 -12.633 1 98.69 204 MET B C 1
ATOM 3544 O O . MET B 1 204 ? 2.84 -16.359 -12.211 1 98.69 204 MET B O 1
ATOM 3548 N N . SER B 1 205 ? 3.812 -18.344 -11.883 1 97.88 205 SER B N 1
ATOM 3549 C CA . SER B 1 205 ? 3.568 -18.453 -10.453 1 97.88 205 SER B CA 1
ATOM 3550 C C . SER B 1 205 ? 4.523 -17.562 -9.656 1 97.88 205 SER B C 1
ATOM 3552 O O . SER B 1 205 ? 5.727 -17.547 -9.93 1 97.88 205 SER B O 1
ATOM 3554 N N . CYS B 1 206 ? 4.012 -16.891 -8.641 1 98.38 206 CYS B N 1
ATOM 3555 C CA . CYS B 1 206 ? 4.762 -16.156 -7.625 1 98.38 206 CYS B CA 1
ATOM 3556 C C . CYS B 1 206 ? 4.383 -14.68 -7.621 1 98.38 206 CYS B C 1
ATOM 3558 O O . CYS B 1 206 ? 4.305 -14.055 -8.68 1 98.38 206 CYS B O 1
ATOM 3560 N N . THR B 1 207 ? 4.207 -14.125 -6.48 1 98.25 207 THR B N 1
ATOM 3561 C CA . THR B 1 207 ? 3.857 -12.719 -6.344 1 98.25 207 THR B CA 1
ATOM 3562 C C . THR B 1 207 ? 5.078 -11.836 -6.57 1 98.25 207 THR B C 1
ATOM 3564 O O . THR B 1 207 ? 4.945 -10.648 -6.898 1 98.25 207 THR B O 1
ATOM 3567 N N . ASN B 1 208 ? 6.305 -12.383 -6.449 1 98.19 208 ASN B N 1
ATOM 3568 C CA . ASN B 1 208 ? 7.523 -11.602 -6.617 1 98.19 208 ASN B CA 1
ATOM 3569 C C . ASN B 1 208 ? 8.055 -11.695 -8.047 1 98.19 208 ASN B C 1
ATOM 3571 O O . ASN B 1 208 ? 9.055 -11.062 -8.383 1 98.19 208 ASN B O 1
ATOM 3575 N N . LEU B 1 209 ? 7.43 -12.547 -8.883 1 98.25 209 LEU B N 1
ATOM 3576 C CA . LEU B 1 209 ? 7.797 -12.578 -10.297 1 98.25 209 LEU B CA 1
ATOM 3577 C C . LEU B 1 209 ? 7.258 -11.344 -11.023 1 98.25 209 LEU B C 1
ATOM 3579 O O . LEU B 1 209 ? 6.043 -11.148 -11.102 1 98.25 209 LEU B O 1
ATOM 3583 N N . ARG B 1 210 ? 8.156 -10.539 -11.562 1 97.31 210 ARG B N 1
ATOM 3584 C CA . ARG B 1 210 ? 7.793 -9.281 -12.203 1 97.31 210 ARG B CA 1
ATOM 3585 C C . ARG B 1 210 ? 7.289 -9.523 -13.625 1 97.31 210 ARG B C 1
ATOM 3587 O O . ARG B 1 210 ? 7.996 -9.25 -14.594 1 97.31 210 ARG B O 1
ATOM 3594 N N . VAL B 1 211 ? 6.027 -9.922 -13.734 1 98.12 211 VAL B N 1
ATOM 3595 C CA . VAL B 1 211 ? 5.574 -10.336 -15.055 1 98.12 211 VAL B CA 1
ATOM 3596 C C . VAL B 1 211 ? 4.32 -9.555 -15.438 1 98.12 211 VAL B C 1
ATOM 3598 O O . VAL B 1 211 ? 3.918 -9.547 -16.609 1 98.12 211 VAL B O 1
ATOM 3601 N N . LEU B 1 212 ? 3.693 -8.805 -14.492 1 98.19 212 LEU B N 1
ATOM 3602 C CA . LEU B 1 212 ? 2.406 -8.164 -14.734 1 98.19 212 LEU B CA 1
ATOM 3603 C C . LEU B 1 212 ? 2.459 -7.309 -16 1 98.19 212 LEU B C 1
ATOM 3605 O O . LEU B 1 212 ? 1.578 -7.406 -16.859 1 98.19 212 LEU B O 1
ATOM 3609 N N . ASP B 1 213 ? 3.504 -6.574 -16.172 1 96.88 213 ASP B N 1
ATOM 3610 C CA . ASP B 1 213 ? 3.633 -5.602 -17.25 1 96.88 213 ASP B CA 1
ATOM 3611 C C . ASP B 1 213 ? 3.846 -6.297 -18.594 1 96.88 213 ASP B C 1
ATOM 3613 O O . ASP B 1 213 ? 3.777 -5.66 -19.641 1 96.88 213 ASP B O 1
ATOM 3617 N N . TYR B 1 214 ? 4.074 -7.59 -18.547 1 98.06 214 TYR B N 1
ATOM 3618 C CA . TYR B 1 214 ? 4.445 -8.289 -19.781 1 98.06 214 TYR B CA 1
ATOM 3619 C C . TYR B 1 214 ? 3.326 -9.219 -20.234 1 98.06 214 TYR B C 1
ATOM 3621 O O . TYR B 1 214 ? 3.438 -9.867 -21.281 1 98.06 214 TYR B O 1
ATOM 3629 N N . ILE B 1 215 ? 2.227 -9.273 -19.5 1 98.19 215 ILE B N 1
ATOM 3630 C CA . ILE B 1 215 ? 1.157 -10.234 -19.734 1 98.19 215 ILE B CA 1
ATOM 3631 C C . ILE B 1 215 ? 0.65 -10.086 -21.172 1 98.19 215 ILE B C 1
ATOM 3633 O O . ILE B 1 215 ? 0.572 -11.07 -21.922 1 98.19 215 ILE B O 1
ATOM 3637 N N . GLU B 1 216 ? 0.353 -8.875 -21.562 1 97.12 216 GLU B N 1
ATOM 3638 C CA . GLU B 1 216 ? -0.212 -8.633 -22.891 1 97.12 216 GLU B CA 1
ATOM 3639 C C . GLU B 1 216 ? 0.77 -9.031 -23.984 1 97.12 216 GLU B C 1
ATOM 3641 O O . GLU B 1 216 ? 0.374 -9.609 -25 1 97.12 216 GLU B O 1
ATOM 3646 N N . GLU B 1 217 ? 2.01 -8.664 -23.797 1 98.12 217 GLU B N 1
ATOM 3647 C CA . GLU B 1 217 ? 3.043 -9.008 -24.766 1 98.12 217 GLU B CA 1
ATOM 3648 C C . GLU B 1 217 ? 3.193 -10.523 -24.891 1 98.12 217 GLU B C 1
ATOM 3650 O O . GLU B 1 217 ? 3.344 -11.047 -26 1 98.12 217 GLU B O 1
ATOM 3655 N N . ILE B 1 218 ? 3.129 -11.234 -23.781 1 98.5 218 ILE B N 1
ATOM 3656 C CA . ILE B 1 218 ? 3.254 -12.688 -23.766 1 98.5 218 ILE B CA 1
ATOM 3657 C C . ILE B 1 218 ? 2.041 -13.312 -24.453 1 98.5 218 ILE B C 1
ATOM 3659 O O . ILE B 1 218 ? 2.184 -14.211 -25.281 1 98.5 218 ILE B O 1
ATOM 3663 N N . GLU B 1 219 ? 0.854 -12.836 -24.156 1 98.12 219 GLU B N 1
ATOM 3664 C CA . GLU B 1 219 ? -0.356 -13.344 -24.781 1 98.12 219 GLU B CA 1
ATOM 3665 C C . GLU B 1 219 ? -0.315 -13.141 -26.297 1 98.12 219 GLU B C 1
ATOM 3667 O O . GLU B 1 219 ? -0.721 -14.016 -27.062 1 98.12 219 GLU B O 1
ATOM 3672 N N . ALA B 1 220 ? 0.145 -12.008 -26.688 1 97.81 220 ALA B N 1
ATOM 3673 C CA . ALA B 1 220 ? 0.231 -11.703 -28.109 1 97.81 220 ALA B CA 1
ATOM 3674 C C . ALA B 1 220 ? 1.214 -12.633 -28.812 1 97.81 220 ALA B C 1
ATOM 3676 O O . ALA B 1 220 ? 0.961 -13.078 -29.938 1 97.81 220 ALA B O 1
ATOM 3677 N N . LYS B 1 221 ? 2.295 -12.891 -28.188 1 97.81 221 LYS B N 1
ATOM 3678 C CA . LYS B 1 221 ? 3.359 -13.688 -28.797 1 97.81 221 LYS B CA 1
ATOM 3679 C C . LYS B 1 221 ? 2.959 -15.156 -28.891 1 97.81 221 LYS B C 1
ATOM 3681 O O . LYS B 1 221 ? 3.229 -15.82 -29.891 1 97.81 221 LYS B O 1
ATOM 3686 N N . PHE B 1 222 ? 2.316 -15.688 -27.828 1 97.69 222 PHE B N 1
ATOM 3687 C CA . PHE B 1 222 ? 2.143 -17.125 -27.75 1 97.69 222 PHE B CA 1
ATOM 3688 C C . PHE B 1 222 ? 0.698 -17.516 -28.031 1 97.69 222 PHE B C 1
ATOM 3690 O O . PHE B 1 222 ? 0.395 -18.703 -28.25 1 97.69 222 PHE B O 1
ATOM 3697 N N . GLY B 1 223 ? -0.221 -16.578 -27.938 1 97.19 223 GLY B N 1
ATOM 3698 C CA . GLY B 1 223 ? -1.579 -16.781 -28.422 1 97.19 223 GLY B CA 1
ATOM 3699 C C . GLY B 1 223 ? -2.471 -17.453 -27.391 1 97.19 223 GLY B C 1
ATOM 3700 O O . GLY B 1 223 ? -3.566 -17.922 -27.719 1 97.19 223 GLY B O 1
ATOM 3701 N N . ILE B 1 224 ? -2.055 -17.641 -26.188 1 97.5 224 ILE B N 1
ATOM 3702 C CA . ILE B 1 224 ? -2.863 -18.234 -25.141 1 97.5 224 ILE B CA 1
ATOM 3703 C C . ILE B 1 224 ? -2.902 -17.281 -23.938 1 97.5 224 ILE B C 1
ATOM 3705 O O . ILE B 1 224 ? -2.02 -16.438 -23.766 1 97.5 224 ILE B O 1
ATOM 3709 N N . PRO B 1 225 ? -3.934 -17.422 -23.047 1 98 225 PRO B N 1
ATOM 3710 C CA . PRO B 1 225 ? -4.039 -16.562 -21.859 1 98 225 PRO B CA 1
ATOM 3711 C C . PRO B 1 225 ? -2.871 -16.75 -20.891 1 98 225 PRO B C 1
ATOM 3713 O O . PRO B 1 225 ? -2.365 -17.859 -20.734 1 98 225 PRO B O 1
ATOM 3716 N N . VAL B 1 226 ? -2.506 -15.641 -20.281 1 98.56 226 VAL B N 1
ATOM 3717 C CA . VAL B 1 226 ? -1.465 -15.633 -19.266 1 98.56 226 VAL B CA 1
ATOM 3718 C C . VAL B 1 226 ? -2.059 -15.203 -17.922 1 98.56 226 VAL B C 1
ATOM 3720 O O . VAL B 1 226 ? -2.721 -14.164 -17.828 1 98.56 226 VAL B O 1
ATOM 3723 N N . VAL B 1 227 ? -1.888 -16.016 -16.922 1 98.56 227 VAL B N 1
ATOM 3724 C CA . VAL B 1 227 ? -2.311 -15.727 -15.562 1 98.56 227 VAL B CA 1
ATOM 3725 C C . VAL B 1 227 ? -1.09 -15.633 -14.648 1 98.56 227 VAL B C 1
ATOM 3727 O O . VAL B 1 227 ? -0.291 -16.562 -14.57 1 98.56 227 VAL B O 1
ATOM 3730 N N . CYS B 1 228 ? -0.861 -14.508 -14.094 1 98.62 228 CYS B N 1
ATOM 3731 C CA . CYS B 1 228 ? 0.151 -14.43 -13.047 1 98.62 228 CYS B CA 1
ATOM 3732 C C . CYS B 1 228 ? -0.494 -14.297 -11.672 1 98.62 228 CYS B C 1
ATOM 3734 O O . CYS B 1 228 ? -1.691 -14.023 -11.57 1 98.62 228 CYS B O 1
ATOM 3736 N N . SER B 1 229 ? 0.262 -14.516 -10.656 1 98.81 229 SER B N 1
ATOM 3737 C CA . SER B 1 229 ? -0.253 -14.531 -9.297 1 98.81 229 SER B CA 1
ATOM 3738 C C . SER B 1 229 ? -0.915 -13.211 -8.93 1 98.81 229 SER B C 1
ATOM 3740 O O . SER B 1 229 ? -2.025 -13.188 -8.398 1 98.81 229 SER B O 1
ATOM 3742 N N . ASN B 1 230 ? -0.317 -12.102 -9.242 1 98.75 230 ASN B N 1
ATOM 3743 C CA . ASN B 1 230 ? -0.816 -10.789 -8.836 1 98.75 230 ASN B CA 1
ATOM 3744 C C . ASN B 1 230 ? -2.086 -10.414 -9.602 1 98.75 230 ASN B C 1
ATOM 3746 O O . ASN B 1 230 ? -3.025 -9.867 -9.016 1 98.75 230 ASN B O 1
ATOM 3750 N N . SER B 1 231 ? -2.121 -10.711 -10.914 1 98.44 231 SER B N 1
ATOM 3751 C CA . SER B 1 231 ? -3.322 -10.422 -11.688 1 98.44 231 SER B CA 1
ATOM 3752 C C . SER B 1 231 ? -4.48 -11.32 -11.266 1 98.44 231 SER B C 1
ATOM 3754 O O . SER B 1 231 ? -5.617 -10.867 -11.148 1 98.44 231 SER B O 1
ATOM 3756 N N . ALA B 1 232 ? -4.184 -12.594 -11.031 1 98.75 232 ALA B N 1
ATOM 3757 C CA . ALA B 1 232 ? -5.211 -13.539 -10.617 1 98.75 232 ALA B CA 1
ATOM 3758 C C . ALA B 1 232 ? -5.832 -13.125 -9.281 1 98.75 232 ALA B C 1
ATOM 3760 O O . ALA B 1 232 ? -7.059 -13.133 -9.133 1 98.75 232 ALA B O 1
ATOM 3761 N N . MET B 1 233 ? -4.996 -12.789 -8.359 1 98.88 233 MET B N 1
ATOM 3762 C CA . MET B 1 233 ? -5.496 -12.453 -7.027 1 98.88 233 MET B CA 1
ATOM 3763 C C . MET B 1 233 ? -6.332 -11.18 -7.062 1 98.88 233 MET B C 1
ATOM 3765 O O . MET B 1 233 ? -7.363 -11.094 -6.391 1 98.88 233 MET B O 1
ATOM 3769 N N . PHE B 1 234 ? -5.906 -10.18 -7.855 1 98.88 234 PHE B N 1
ATOM 3770 C CA . PHE B 1 234 ? -6.711 -8.969 -7.977 1 98.88 234 PHE B CA 1
ATOM 3771 C C . PHE B 1 234 ? -8.062 -9.281 -8.617 1 98.88 234 PHE B C 1
ATOM 3773 O O . PHE B 1 234 ? -9.102 -8.883 -8.102 1 98.88 234 PHE B O 1
ATOM 3780 N N . TRP B 1 235 ? -8.023 -9.992 -9.719 1 98.81 235 TRP B N 1
ATOM 3781 C CA . TRP B 1 235 ? -9.242 -10.406 -10.398 1 98.81 235 TRP B CA 1
ATOM 3782 C C . TRP B 1 235 ? -10.188 -11.117 -9.438 1 98.81 235 TRP B C 1
ATOM 3784 O O . TRP B 1 235 ? -11.383 -10.805 -9.383 1 98.81 235 TRP B O 1
ATOM 3794 N N . HIS B 1 236 ? -9.648 -12.055 -8.727 1 98.88 236 HIS B N 1
ATOM 3795 C CA . HIS B 1 236 ? -10.461 -12.883 -7.84 1 98.88 236 HIS B CA 1
ATOM 3796 C C . HIS B 1 236 ? -11.047 -12.055 -6.699 1 98.88 236 HIS B C 1
ATOM 3798 O O . HIS B 1 236 ? -12.195 -12.258 -6.309 1 98.88 236 HIS B O 1
ATOM 3804 N N . ALA B 1 237 ? -10.242 -11.141 -6.117 1 98.88 237 ALA B N 1
ATOM 3805 C CA . ALA B 1 237 ? -10.75 -10.242 -5.082 1 98.88 237 ALA B CA 1
ATOM 3806 C C . ALA B 1 237 ? -11.969 -9.469 -5.578 1 98.88 237 ALA B C 1
ATOM 3808 O O . ALA B 1 237 ? -12.984 -9.391 -4.883 1 98.88 237 ALA B O 1
ATOM 3809 N N . MET B 1 238 ? -11.867 -8.93 -6.789 1 98.56 238 MET B N 1
ATOM 3810 C CA . MET B 1 238 ? -12.992 -8.219 -7.387 1 98.56 238 MET B CA 1
ATOM 3811 C C . MET B 1 238 ? -14.172 -9.156 -7.613 1 98.56 238 MET B C 1
ATOM 3813 O O . MET B 1 238 ? -15.305 -8.828 -7.258 1 98.56 238 MET B O 1
ATOM 3817 N N . HIS B 1 239 ? -13.906 -10.328 -8.07 1 98.5 239 HIS B N 1
ATOM 3818 C CA . HIS B 1 239 ? -14.93 -11.312 -8.391 1 98.5 239 HIS B CA 1
ATOM 3819 C C . HIS B 1 239 ? -15.695 -11.742 -7.145 1 98.5 239 HIS B C 1
ATOM 3821 O O . HIS B 1 239 ? -16.922 -11.812 -7.156 1 98.5 239 HIS B O 1
ATOM 3827 N N . LEU B 1 240 ? -15.008 -11.992 -6.078 1 98.69 240 LEU B N 1
ATOM 3828 C CA . LEU B 1 240 ? -15.602 -12.469 -4.832 1 98.69 240 LEU B CA 1
ATOM 3829 C C . LEU B 1 240 ? -16.547 -11.422 -4.25 1 98.69 240 LEU B C 1
ATOM 3831 O O . LEU B 1 240 ? -17.438 -11.758 -3.455 1 98.69 240 LEU B O 1
ATOM 3835 N N . THR B 1 241 ? -16.328 -10.188 -4.629 1 98.25 241 THR B N 1
ATOM 3836 C CA . THR B 1 241 ? -17.141 -9.109 -4.09 1 98.25 241 THR B CA 1
ATOM 3837 C C . THR B 1 241 ? -18.234 -8.703 -5.078 1 98.25 241 THR B C 1
ATOM 3839 O O . THR B 1 241 ? -18.891 -7.676 -4.902 1 98.25 241 THR B O 1
ATOM 3842 N N . GLY B 1 242 ? -18.359 -9.445 -6.16 1 97.69 242 GLY B N 1
ATOM 3843 C CA . GLY B 1 242 ? -19.422 -9.219 -7.133 1 97.69 242 GLY B CA 1
ATOM 3844 C C . GLY B 1 242 ? -19.062 -8.164 -8.164 1 97.69 242 GLY B C 1
ATOM 3845 O O . GLY B 1 242 ? -19.938 -7.648 -8.859 1 97.69 242 GLY B O 1
ATOM 3846 N N . ASN B 1 243 ? -17.828 -7.82 -8.258 1 97.56 243 ASN B N 1
ATOM 3847 C CA . ASN B 1 243 ? -17.375 -6.797 -9.195 1 97.56 243 ASN B CA 1
ATOM 3848 C C . ASN B 1 243 ? -16.531 -7.395 -10.312 1 97.56 243 ASN B C 1
ATOM 3850 O O . ASN B 1 243 ? -15.977 -8.484 -10.164 1 97.56 243 ASN B O 1
ATOM 3854 N N . VAL B 1 244 ? -16.484 -6.727 -11.43 1 96.75 244 VAL B N 1
ATOM 3855 C CA . VAL B 1 244 ? -15.688 -7.125 -12.578 1 96.75 244 VAL B CA 1
ATOM 3856 C C . VAL B 1 244 ? -14.469 -6.215 -12.703 1 96.75 244 VAL B C 1
ATOM 3858 O O . VAL B 1 244 ? -14.609 -4.996 -12.836 1 96.75 244 VAL B O 1
ATOM 3861 N N . ALA B 1 245 ? -13.344 -6.828 -12.609 1 96.88 245 ALA B N 1
ATOM 3862 C CA . ALA B 1 245 ? -12.109 -6.062 -12.758 1 96.88 245 ALA B CA 1
ATOM 3863 C C . ALA B 1 245 ? -12 -5.457 -14.156 1 96.88 245 ALA B C 1
ATOM 3865 O O . ALA B 1 245 ? -12.352 -6.105 -15.148 1 96.88 245 ALA B O 1
ATOM 3866 N N . GLN B 1 246 ? -11.641 -4.277 -14.219 1 95.31 246 GLN B N 1
ATOM 3867 C CA . GLN B 1 246 ? -11.359 -3.572 -15.469 1 95.31 246 GLN B CA 1
ATOM 3868 C C . GLN B 1 246 ? -9.938 -3.006 -15.469 1 95.31 246 GLN B C 1
ATOM 3870 O O . GLN B 1 246 ? -9.688 -1.938 -14.906 1 95.31 246 GLN B O 1
ATOM 3875 N N . CYS B 1 247 ? -9.047 -3.711 -16.172 1 96.94 247 CYS B N 1
ATOM 3876 C CA . CYS B 1 247 ? -7.641 -3.322 -16.188 1 96.94 247 CYS B CA 1
ATOM 3877 C C . CYS B 1 247 ? -7.07 -3.385 -17.594 1 96.94 247 CYS B C 1
ATOM 3879 O O . CYS B 1 247 ? -6.234 -4.242 -17.891 1 96.94 247 CYS B O 1
ATOM 3881 N N . PRO B 1 248 ? -7.418 -2.441 -18.453 1 95.12 248 PRO B N 1
ATOM 3882 C CA . PRO B 1 248 ? -6.887 -2.461 -19.828 1 95.12 248 PRO B CA 1
ATOM 3883 C C . PRO B 1 248 ? -5.363 -2.572 -19.859 1 95.12 248 PRO B C 1
ATOM 3885 O O . PRO B 1 248 ? -4.672 -1.905 -19.094 1 95.12 248 PRO B O 1
ATOM 3888 N N . GLY B 1 249 ? -4.906 -3.484 -20.703 1 95.44 249 GLY B N 1
ATOM 3889 C CA . GLY B 1 249 ? -3.469 -3.604 -20.891 1 95.44 249 GLY B CA 1
ATOM 3890 C C . GLY B 1 249 ? -2.84 -4.695 -20.047 1 95.44 249 GLY B C 1
ATOM 3891 O O . GLY B 1 249 ? -1.64 -4.957 -20.156 1 95.44 249 GLY B O 1
ATOM 3892 N N . TYR B 1 250 ? -3.672 -5.418 -19.281 1 97.56 250 TYR B N 1
ATOM 3893 C CA . TYR B 1 250 ? -3.076 -6.387 -18.359 1 97.56 250 TYR B CA 1
ATOM 3894 C C . TYR B 1 250 ? -3.652 -7.777 -18.594 1 97.56 250 TYR B C 1
ATOM 3896 O O . TYR B 1 250 ? -3.822 -8.555 -17.656 1 97.56 250 TYR B O 1
ATOM 3904 N N . GLY B 1 251 ? -4.016 -8.094 -19.891 1 96.75 251 GLY B N 1
ATOM 3905 C CA . GLY B 1 251 ? -4.301 -9.469 -20.281 1 96.75 251 GLY B CA 1
ATOM 3906 C C . GLY B 1 251 ? -5.781 -9.797 -20.281 1 96.75 251 GLY B C 1
ATOM 3907 O O . GLY B 1 251 ? -6.594 -9.016 -19.781 1 96.75 251 GLY B O 1
ATOM 3908 N N . LYS B 1 252 ? -6.098 -10.914 -20.719 1 96.75 252 LYS B N 1
ATOM 3909 C CA . LYS B 1 252 ? -7.457 -11.383 -20.984 1 96.75 252 LYS B CA 1
ATOM 3910 C C . LYS B 1 252 ? -8.234 -11.57 -19.688 1 96.75 252 LYS B C 1
ATOM 3912 O O . LYS B 1 252 ? -9.414 -11.227 -19.594 1 96.75 252 LYS B O 1
ATOM 3917 N N . LEU B 1 253 ? -7.59 -12.039 -18.656 1 97.81 253 LEU B N 1
ATOM 3918 C CA . LEU B 1 253 ? -8.258 -12.336 -17.391 1 97.81 253 LEU B CA 1
ATOM 3919 C C . LEU B 1 253 ? -8.906 -11.086 -16.812 1 97.81 253 LEU B C 1
ATOM 3921 O O . LEU B 1 253 ? -10.062 -11.117 -16.375 1 97.81 253 LEU B O 1
ATOM 3925 N N . LEU B 1 254 ? -8.164 -9.953 -16.844 1 97.38 254 LEU B N 1
ATOM 3926 C CA . LEU B 1 254 ? -8.594 -8.734 -16.172 1 97.38 254 LEU B CA 1
ATOM 3927 C C . LEU B 1 254 ? -9.461 -7.875 -17.078 1 97.38 254 LEU B C 1
ATOM 3929 O O . LEU B 1 254 ? -9.883 -6.781 -16.703 1 97.38 254 LEU B O 1
ATOM 3933 N N . ASN B 1 255 ? -9.656 -8.359 -18.312 1 90.88 255 ASN B N 1
ATOM 3934 C CA . ASN B 1 255 ? -10.453 -7.602 -19.266 1 90.88 255 ASN B CA 1
ATOM 3935 C C . ASN B 1 255 ? -11.484 -8.484 -19.953 1 90.88 255 ASN B C 1
ATOM 3937 O O . ASN B 1 255 ? 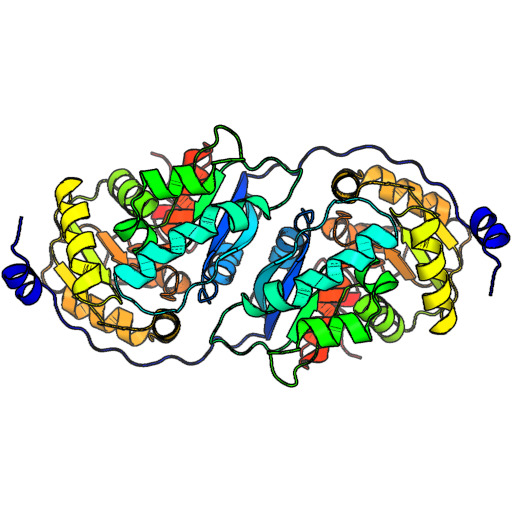-12.047 -8.102 -20.984 1 90.88 255 ASN B O 1
ATOM 3941 N N . ALA B 1 256 ? -11.562 -9.609 -19.406 1 76.25 256 ALA B N 1
ATOM 3942 C CA . ALA B 1 256 ? -12.516 -10.508 -20.047 1 76.25 256 ALA B CA 1
ATOM 3943 C C . ALA B 1 256 ? -13.945 -10 -19.891 1 76.25 256 ALA B C 1
ATOM 3945 O O . ALA B 1 256 ? -14.305 -9.445 -18.844 1 76.25 256 ALA B O 1
ATOM 3946 N N . LYS B 1 257 ? -14.516 -9.641 -21.047 1 60.34 257 LYS B N 1
ATOM 3947 C CA . LYS B 1 257 ? -15.93 -9.258 -21.078 1 60.34 257 LYS B CA 1
ATOM 3948 C C . LYS B 1 257 ? -16.812 -10.383 -20.516 1 60.34 257 LYS B C 1
ATOM 3950 O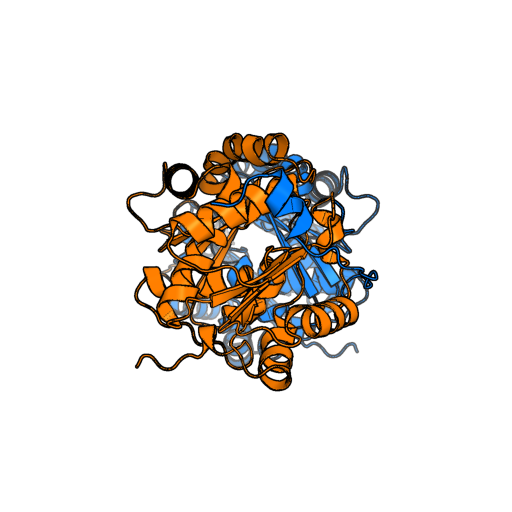 O . LYS B 1 257 ? -16.484 -11.562 -20.656 1 60.34 257 LYS B O 1
ATOM 3955 N N . THR B 1 258 ? -17.406 -10.227 -19.203 1 48.25 258 THR B N 1
ATOM 3956 C CA . THR B 1 258 ? -18.406 -11.227 -18.812 1 48.25 258 THR B CA 1
ATOM 3957 C C . THR B 1 258 ? -19.203 -11.695 -20.031 1 48.25 258 THR B C 1
ATOM 3959 O O . THR B 1 258 ? -19.688 -10.875 -20.812 1 48.25 258 THR B O 1
ATOM 3962 N N . ALA B 1 259 ? -19.016 -12.906 -20.266 1 35.81 259 ALA B N 1
ATOM 3963 C CA . ALA B 1 259 ? -19.938 -13.445 -21.266 1 35.81 259 ALA B CA 1
ATOM 3964 C C . ALA B 1 259 ? -21.391 -13.172 -20.875 1 35.81 259 ALA B C 1
ATOM 3966 O O . ALA B 1 259 ? -21.719 -13.133 -19.688 1 35.81 259 ALA B O 1
#

Sequence (518 aa):
MMSFEAFTSFEKPLEHKQAPRINRVHIGLVQLSTDHSLEMDWAKLLGTQAGVFSSRVFYSSEMTPEALDQIASGIVEASDLIATGLPMDVMAFGCTSASIIIGEEKVASLLTQNRGDIPATNPWTAAKASFKHLNAKKIAVFSPYPTSVNYPLYQQLTDADFDVVTLGSLGIERDTDITLVAKESMFAALELMLKDSDAELVFMSCTNLRVLDYIEEIEAKFGIPVVCSNSAMFWHAMHLTGNVAQCPGYGKLLNAKTAMMSFEAFTSFEKPLEHKQAPRINRVHIGLVQLSTDHSLEMDWAKLLGTQAGVFSSRVFYSSEMTPEALDQIASGIVEASDLIATGLPMDVMAFGCTSASIIIGEEKVASLLTQNRGDIPATNPWTAAKASFKHLNAKKIAVFSPYPTSVNYPLYQQLTDADFDVVTLGSLGIERDTDITLVAKESMFAALELMLKDSDAELVFMSCTNLRVLDYIEEIEAKFGIPVVCSNSAMFWHAMHLTGNVAQCPGYGKLLNAKTA

Nearest PDB structures (foldseek):
  4fq7-assembly1_A  TM=8.886E-01  e=9.712E-18  Pseudomonas putida S16
  2xed-assembly4_D  TM=8.852E-01  e=2.281E-17  Nocardia farcinica IFM 10152
  4fq5-assembly1_B  TM=8.942E-01  e=1.184E-16  Pseudomonas putida S16
  3ixl-assembly1_A  TM=8.954E-01  e=1.707E-16  Bordetella bronchiseptica
  2xec-assembly1_A  TM=8.836E-01  e=6.237E-15  Nocardia farcinica IFM 10152

InterPro domains:
  IPR026286 Maleate isomerase/Arylmalonate decarboxylase [PF17645] (60-254)
  IPR026286 Maleate isomerase/Arylmalonate decarboxylase [PIRSF015736] (13-257)
  IPR026286 Maleate isomerase/Arylmalonate decarboxylase [PTHR40267] (24-257)
  IPR053714 Isomerization and Racemization Enzyme Superfamily [G3DSA:3.40.50.12500] (21-256)

Organism: Shewanella halifaxensis (strain HAW-EB4) (NCBI:txid458817)

pLDDT: mean 96.72, std 5.79, range [35.81, 98.94]

Solvent-accessible surface area (backbone atoms only — not comparable to full-atom values): 26922 Å² total; per-residue (Å²): 132,78,51,74,71,57,40,62,71,61,45,36,84,43,72,72,48,77,39,78,77,78,88,44,48,33,34,34,33,32,30,43,8,36,49,79,33,51,60,55,54,47,48,74,50,31,75,79,59,32,40,62,40,56,16,39,26,72,53,95,37,52,62,41,68,68,59,35,40,58,38,62,79,36,40,41,65,23,39,65,34,37,27,46,94,56,87,61,56,28,37,34,38,59,38,27,67,38,31,64,66,58,26,62,67,54,50,40,48,40,53,29,67,90,66,63,98,52,56,58,47,25,18,47,62,15,41,57,52,45,33,56,74,67,70,41,47,34,31,27,38,43,32,48,44,26,68,82,54,45,50,60,51,52,51,52,40,45,73,70,69,34,43,75,76,40,40,39,25,53,51,44,56,39,51,57,58,41,54,23,53,22,68,66,27,54,54,53,44,48,56,62,60,51,55,94,48,80,54,50,29,36,37,42,50,35,40,31,46,79,44,67,90,43,30,39,60,49,24,68,74,72,70,38,51,51,42,37,21,58,60,22,28,52,36,40,50,29,46,78,67,76,40,79,48,72,31,88,78,47,29,58,80,26,51,53,72,82,126,130,78,50,71,71,55,40,62,69,59,44,36,85,43,72,73,47,78,38,78,79,79,88,46,49,34,34,33,34,33,29,44,8,36,48,80,32,50,59,55,57,46,48,74,51,32,73,78,60,35,40,64,38,57,17,40,25,70,53,95,37,51,62,41,65,68,58,35,42,58,38,62,80,36,38,42,65,24,38,65,33,38,27,46,93,55,86,61,55,28,38,35,38,58,37,27,68,35,33,64,64,59,26,62,67,55,50,38,47,38,54,30,67,90,65,60,98,52,55,58,48,25,19,46,62,15,41,57,51,47,34,56,73,68,70,40,47,32,31,26,36,43,33,49,44,26,68,82,55,45,49,59,50,51,50,52,42,45,73,71,68,34,42,75,76,38,39,38,25,54,48,44,56,38,51,56,59,44,53,24,52,21,68,68,27,54,53,54,45,47,55,63,60,51,55,93,48,81,51,50,28,38,37,40,50,35,42,30,47,81,46,68,89,43,28,38,60,49,24,67,75,71,70,38,50,52,42,37,20,59,59,23,28,52,36,39,52,31,44,77,68,76,41,79,50,72,30,89,77,48,30,55,79,28,50,53,71,81,125